Protein AF-A0A5E3XRI4-F1 (afdb_monomer_lite)

Structure (mmCIF, N/CA/C/O backbone):
data_AF-A0A5E3XRI4-F1
#
_entry.id   AF-A0A5E3XRI4-F1
#
loop_
_atom_site.group_PDB
_atom_site.id
_atom_site.type_symbol
_atom_site.label_atom_id
_atom_site.label_alt_id
_atom_site.label_comp_id
_atom_site.label_asym_id
_atom_site.label_entity_id
_atom_site.label_seq_id
_atom_site.pdbx_PDB_ins_code
_atom_site.Cartn_x
_atom_site.Cartn_y
_atom_site.Cartn_z
_atom_site.occupancy
_atom_site.B_iso_or_equiv
_atom_site.auth_seq_id
_atom_site.auth_comp_id
_atom_site.auth_asym_id
_atom_site.auth_atom_id
_atom_site.pdbx_PDB_model_num
ATOM 1 N N . MET A 1 1 ? 9.981 -10.928 11.600 1.00 49.53 1 MET A N 1
ATOM 2 C CA . MET A 1 1 ? 9.608 -9.617 12.165 1.00 49.53 1 MET A CA 1
ATOM 3 C C . MET A 1 1 ? 8.769 -9.902 13.384 1.00 49.53 1 MET A C 1
ATOM 5 O O . MET A 1 1 ? 7.717 -10.516 13.238 1.00 49.53 1 MET A O 1
ATOM 9 N N . ASP A 1 2 ? 9.253 -9.510 14.556 1.00 48.53 2 ASP A N 1
ATOM 10 C CA . ASP A 1 2 ? 8.580 -9.793 15.821 1.00 48.53 2 ASP A CA 1
ATOM 11 C C . ASP A 1 2 ? 7.589 -8.661 16.106 1.00 48.53 2 ASP A C 1
ATOM 13 O O . ASP A 1 2 ? 7.895 -7.664 16.761 1.00 48.53 2 ASP A O 1
ATOM 17 N N . TYR A 1 3 ? 6.398 -8.776 15.518 1.00 61.25 3 TYR A N 1
ATOM 18 C CA . TYR A 1 3 ? 5.258 -7.949 15.910 1.00 61.25 3 TYR A CA 1
ATOM 19 C C . TYR A 1 3 ? 4.893 -8.279 17.354 1.00 61.25 3 TYR A C 1
ATOM 21 O O . TYR A 1 3 ? 5.037 -9.431 17.765 1.00 61.25 3 TYR A O 1
ATOM 29 N N . VAL A 1 4 ? 4.400 -7.299 18.116 1.00 63.44 4 VAL A N 1
ATOM 30 C CA . VAL A 1 4 ? 3.926 -7.572 19.477 1.00 63.44 4 VAL A CA 1
ATOM 31 C C . VAL A 1 4 ? 2.769 -8.570 19.365 1.00 63.44 4 VAL A C 1
ATOM 33 O O . VAL A 1 4 ? 1.718 -8.249 18.814 1.00 63.44 4 VAL A O 1
ATOM 36 N N . GLN A 1 5 ? 2.995 -9.810 19.800 1.00 66.88 5 GLN A N 1
ATOM 37 C CA . GLN A 1 5 ? 1.963 -10.840 19.869 1.00 66.88 5 GLN A CA 1
ATOM 38 C C . GLN A 1 5 ? 1.289 -10.692 21.219 1.00 66.88 5 GLN A C 1
ATOM 40 O O . GLN A 1 5 ? 1.944 -10.841 22.246 1.00 66.88 5 GLN A O 1
ATOM 45 N N . TRP A 1 6 ? 0.012 -10.346 21.199 1.00 68.00 6 TRP A N 1
ATOM 46 C CA . TRP A 1 6 ? -0.771 -10.201 22.412 1.00 68.00 6 TRP A CA 1
ATOM 47 C C . TRP A 1 6 ? -1.521 -11.501 22.635 1.00 68.00 6 TRP A C 1
ATOM 49 O O . TRP A 1 6 ? -2.041 -12.113 21.695 1.00 68.00 6 TRP A O 1
ATOM 59 N N . SER A 1 7 ? -1.551 -11.932 23.882 1.00 74.12 7 SER A N 1
ATOM 60 C CA . SER A 1 7 ? -2.452 -12.976 24.328 1.00 74.12 7 SER A CA 1
ATOM 61 C C . SER A 1 7 ? -3.905 -12.507 24.235 1.00 74.12 7 SER A C 1
ATOM 63 O O . SER A 1 7 ? -4.219 -11.316 24.145 1.00 74.12 7 SER A O 1
ATOM 65 N N . TRP A 1 8 ? -4.811 -13.479 24.265 1.00 71.38 8 TRP A N 1
ATOM 66 C CA . TRP A 1 8 ? -6.246 -13.232 24.337 1.00 71.38 8 TRP A CA 1
ATOM 67 C C . TRP A 1 8 ? -6.624 -12.321 25.514 1.00 71.38 8 TRP A C 1
ATOM 69 O O . TRP A 1 8 ? -7.346 -11.342 25.328 1.00 71.38 8 TRP A O 1
ATOM 79 N N . ASP A 1 9 ? -6.081 -12.605 26.696 1.00 77.25 9 ASP A N 1
ATOM 80 C CA . ASP A 1 9 ? -6.408 -11.878 27.923 1.00 77.25 9 ASP A CA 1
ATOM 81 C C . ASP A 1 9 ? -5.920 -10.423 27.871 1.00 77.25 9 ASP A C 1
ATOM 83 O O . ASP A 1 9 ? -6.615 -9.518 28.330 1.00 77.25 9 ASP A O 1
ATOM 87 N N . GLU A 1 10 ? -4.764 -10.167 27.249 1.00 78.56 10 GLU A N 1
ATOM 88 C CA . GLU A 1 10 ? -4.255 -8.806 27.026 1.00 78.56 10 GLU A CA 1
ATOM 89 C C . GLU A 1 10 ? -5.158 -8.005 26.082 1.00 78.56 10 GLU A C 1
ATOM 91 O O . GLU A 1 10 ? -5.431 -6.831 26.334 1.00 78.56 10 GLU A O 1
ATOM 96 N N . HIS A 1 11 ? -5.658 -8.638 25.015 1.00 75.00 11 HIS A N 1
ATOM 97 C CA . HIS A 1 11 ? -6.603 -8.007 24.096 1.00 75.00 11 HIS A CA 1
ATOM 98 C C . HIS A 1 11 ? -7.935 -7.666 24.771 1.00 75.00 11 HIS A C 1
ATOM 100 O O . HIS A 1 11 ? -8.424 -6.550 24.597 1.00 75.00 11 HIS A O 1
ATOM 106 N N . LEU A 1 12 ? -8.505 -8.593 25.547 1.00 75.62 12 LEU A N 1
ATOM 107 C CA . LEU A 1 12 ? -9.755 -8.359 26.273 1.00 75.62 12 LEU A CA 1
ATOM 108 C C . LEU A 1 12 ? -9.612 -7.256 27.320 1.00 75.62 12 LEU A C 1
ATOM 110 O O . LEU A 1 12 ? -10.429 -6.337 27.356 1.00 75.62 12 LEU A O 1
ATOM 114 N N . LYS A 1 13 ? -8.559 -7.329 28.140 1.00 79.69 13 LYS A N 1
ATOM 115 C CA . LYS A 1 13 ? -8.312 -6.352 29.198 1.00 79.69 13 LYS A CA 1
ATOM 116 C C . LYS A 1 13 ? -8.198 -4.941 28.628 1.00 79.69 13 LYS A C 1
ATOM 118 O O . LYS A 1 13 ? -8.879 -4.037 29.104 1.00 79.69 13 LYS A O 1
ATOM 123 N N . LEU A 1 14 ? -7.392 -4.750 27.579 1.00 76.31 14 LEU A N 1
ATOM 124 C CA . LEU A 1 14 ? -7.235 -3.418 27.003 1.00 76.31 14 LEU A CA 1
ATOM 125 C C . LEU A 1 14 ? -8.515 -2.925 26.319 1.00 76.31 14 LEU A C 1
ATOM 127 O O . LEU A 1 14 ? -8.807 -1.731 26.364 1.00 76.31 14 LEU A O 1
ATOM 131 N N . ALA A 1 15 ? -9.302 -3.819 25.717 1.00 74.31 15 ALA A N 1
ATOM 132 C CA . ALA A 1 15 ? -10.582 -3.445 25.130 1.00 74.31 15 ALA A CA 1
ATOM 133 C C . ALA A 1 15 ? -11.573 -2.925 26.176 1.00 74.31 15 ALA A C 1
ATOM 135 O O . ALA A 1 15 ? -12.187 -1.879 25.966 1.00 74.31 15 ALA A O 1
ATOM 136 N N . GLN A 1 16 ? -11.654 -3.598 27.325 1.00 77.00 16 GLN A N 1
ATOM 137 C CA . GLN A 1 16 ? -12.469 -3.168 28.461 1.00 77.00 16 GLN A CA 1
ATOM 138 C C . GLN A 1 16 ? -11.988 -1.834 29.051 1.00 77.00 16 GLN A C 1
ATOM 140 O O . GLN A 1 16 ? -12.812 -0.988 29.393 1.00 77.00 16 GLN A O 1
ATOM 145 N N . GLU A 1 17 ? -10.671 -1.625 29.142 1.00 77.75 17 GLU A N 1
ATOM 146 C CA . GLU A 1 17 ? -10.078 -0.373 29.633 1.00 77.75 17 GLU A CA 1
ATOM 147 C C . GLU A 1 17 ? -10.288 0.801 28.661 1.00 77.75 17 GLU A C 1
ATOM 149 O O . GLU A 1 17 ? -10.529 1.926 29.096 1.00 77.75 17 GLU A O 1
ATOM 154 N N . THR A 1 18 ? -10.210 0.553 27.350 1.00 72.69 18 THR A N 1
ATOM 155 C CA . THR A 1 18 ? -10.267 1.603 26.315 1.00 72.69 18 THR A CA 1
ATOM 156 C C . THR A 1 18 ? -11.700 1.996 25.960 1.00 72.69 18 THR A C 1
ATOM 158 O O . THR A 1 18 ? -11.960 3.160 25.664 1.00 72.69 18 THR A O 1
ATOM 161 N N . PHE A 1 19 ? -12.636 1.045 25.999 1.00 70.00 19 PHE A N 1
ATOM 162 C CA . PHE A 1 19 ? -14.041 1.262 25.648 1.00 70.00 19 PHE A CA 1
ATOM 163 C C . PHE A 1 19 ? -14.968 0.822 26.794 1.00 70.00 19 PHE A C 1
ATOM 165 O O . PHE A 1 19 ? -15.756 -0.121 26.634 1.00 70.00 19 PHE A O 1
ATOM 172 N N . PRO A 1 20 ? -14.893 1.480 27.968 1.00 70.00 20 PRO A N 1
ATOM 173 C CA . PRO A 1 20 ? -15.707 1.109 29.118 1.00 70.00 20 PRO A CA 1
ATOM 174 C C . PRO A 1 20 ? -17.199 1.209 28.771 1.00 70.00 20 PRO A C 1
ATOM 176 O O . PRO A 1 20 ? -17.653 2.194 28.195 1.00 70.00 20 PRO A O 1
ATOM 179 N N . GLY A 1 21 ? -17.968 0.168 29.100 1.00 69.38 21 GLY A N 1
ATOM 180 C CA . GLY A 1 21 ? -19.408 0.097 28.812 1.00 69.38 21 GLY A CA 1
ATOM 181 C C . GLY A 1 21 ? -19.778 -0.391 27.405 1.00 69.38 21 GLY A C 1
ATOM 182 O O . GLY A 1 21 ? -20.942 -0.697 27.170 1.00 69.38 21 GLY A O 1
ATOM 183 N N . HIS A 1 22 ? -18.810 -0.542 26.496 1.00 70.25 22 HIS A N 1
ATOM 184 C CA . HIS A 1 22 ? -19.011 -1.168 25.180 1.00 70.25 22 HIS A CA 1
ATOM 185 C C . HIS A 1 22 ? -18.598 -2.647 25.149 1.00 70.25 22 HIS A C 1
ATOM 187 O O . HIS A 1 22 ? -18.558 -3.254 24.083 1.00 70.25 22 HIS A O 1
ATOM 193 N N . TRP A 1 23 ? -18.242 -3.222 26.296 1.00 70.81 23 TRP A N 1
ATOM 194 C CA . TRP A 1 23 ? -17.779 -4.601 26.434 1.00 70.81 23 TRP A CA 1
ATOM 195 C C . TRP A 1 23 ? -18.449 -5.264 27.640 1.00 70.81 23 TRP A C 1
ATOM 197 O O . TRP A 1 23 ? -18.694 -4.576 28.637 1.00 70.81 23 TRP A O 1
ATOM 207 N N . PRO A 1 24 ? -18.708 -6.586 27.600 1.00 69.81 24 PRO A N 1
ATOM 208 C CA . PRO A 1 24 ? -19.121 -7.333 28.783 1.00 69.81 24 PRO A CA 1
ATOM 209 C C . PRO A 1 24 ? -18.106 -7.151 29.922 1.00 69.81 24 PRO A C 1
ATOM 211 O O . PRO A 1 24 ? -16.897 -7.310 29.725 1.00 69.81 24 PRO A O 1
ATOM 214 N N . SER A 1 25 ? -18.598 -6.800 31.112 1.00 66.00 25 SER A N 1
ATOM 215 C CA . SER A 1 25 ? -17.788 -6.352 32.258 1.00 66.00 25 SER A CA 1
ATOM 216 C C . SER A 1 25 ? -16.849 -7.414 32.839 1.00 66.00 25 SER A C 1
ATOM 218 O O . SER A 1 25 ? -15.865 -7.074 33.484 1.00 66.00 25 SER A O 1
ATOM 220 N N . ASP A 1 26 ? -17.135 -8.692 32.612 1.00 66.56 26 ASP A N 1
ATOM 221 C CA . ASP A 1 26 ? -16.373 -9.854 33.084 1.00 66.56 26 ASP A CA 1
ATOM 222 C C . ASP A 1 26 ? -15.836 -10.720 31.928 1.00 66.56 26 ASP A C 1
ATOM 224 O O . ASP A 1 26 ? -15.254 -11.779 32.156 1.00 66.56 26 ASP A O 1
ATOM 228 N N . GLY A 1 27 ? -16.031 -10.283 30.677 1.00 61.03 27 GLY A N 1
ATOM 229 C CA . GLY A 1 27 ? -15.706 -11.066 29.482 1.00 61.03 27 GLY A CA 1
ATOM 230 C C . GLY A 1 27 ? -16.571 -12.321 29.298 1.00 61.03 27 GLY A C 1
ATOM 231 O O . GLY A 1 27 ? -16.333 -13.092 28.364 1.00 61.03 27 GLY A O 1
ATOM 232 N N . VAL A 1 28 ? -17.578 -12.546 30.152 1.00 65.00 28 VAL A N 1
ATOM 233 C CA . VAL A 1 28 ? -18.491 -13.685 30.038 1.00 65.00 28 VAL A CA 1
ATOM 234 C C . VAL A 1 28 ? -19.366 -13.487 28.802 1.00 65.00 28 VAL A C 1
ATOM 236 O O . VAL A 1 28 ? -19.982 -12.442 28.608 1.00 65.00 28 VAL A O 1
ATOM 239 N N . GLY A 1 29 ? -19.396 -14.501 27.934 1.00 71.06 29 GLY A N 1
ATOM 240 C CA . GLY A 1 29 ? -20.127 -14.455 26.663 1.00 71.06 29 GLY A CA 1
ATOM 241 C C . GLY A 1 29 ? -19.326 -13.915 25.472 1.00 71.06 29 GLY A C 1
ATOM 242 O O . GLY A 1 29 ? -19.859 -13.903 24.366 1.00 71.06 29 GLY A O 1
ATOM 243 N N . CYS A 1 30 ? -18.057 -13.527 25.657 1.00 80.38 30 CYS A N 1
ATOM 244 C CA . CYS A 1 30 ? -17.158 -13.216 24.545 1.00 80.38 30 CYS A CA 1
ATOM 245 C C . CYS A 1 30 ? -16.706 -14.498 23.831 1.00 80.38 30 CYS A C 1
ATOM 247 O O . CYS A 1 30 ? -16.086 -15.379 24.429 1.00 80.38 30 CYS A O 1
ATOM 249 N N . ILE A 1 31 ? -16.976 -14.574 22.532 1.00 82.31 31 ILE A N 1
ATOM 250 C CA . ILE A 1 31 ? -16.620 -15.687 21.656 1.00 82.31 31 ILE A CA 1
ATOM 251 C C . ILE A 1 31 ? -15.440 -15.251 20.775 1.00 82.31 31 ILE A C 1
ATOM 253 O O . ILE A 1 31 ? -15.591 -14.315 19.985 1.00 82.31 31 ILE A O 1
ATOM 257 N N . PRO A 1 32 ? -14.262 -15.893 20.888 1.00 81.88 32 PRO A N 1
ATOM 258 C CA . PRO A 1 32 ? -13.160 -15.674 19.957 1.00 81.88 32 PRO A CA 1
ATOM 259 C C . PRO A 1 32 ? -13.455 -16.370 18.622 1.00 81.88 32 PRO A C 1
ATOM 261 O O . PRO A 1 32 ? -13.523 -17.597 18.553 1.00 81.88 32 PRO A O 1
ATOM 264 N N . GLU A 1 33 ? -13.595 -15.588 17.555 1.00 84.81 33 GLU A N 1
ATOM 265 C CA . GLU A 1 33 ? -14.083 -16.076 16.258 1.00 84.81 33 GLU A CA 1
ATOM 266 C C . GLU A 1 33 ? -12.976 -16.683 15.373 1.00 84.81 33 GLU A C 1
ATOM 268 O O . GLU A 1 33 ? -13.249 -17.539 14.537 1.00 84.81 33 GLU A O 1
ATOM 273 N N . LEU A 1 34 ? -11.701 -16.310 15.562 1.00 80.81 34 LEU A N 1
ATOM 274 C CA . LEU A 1 34 ? -10.584 -16.830 14.743 1.00 80.81 34 LEU A CA 1
ATOM 275 C C . LEU A 1 34 ? -10.006 -18.175 15.236 1.00 80.81 34 LEU A C 1
ATOM 277 O O . LEU A 1 34 ? -8.955 -18.611 14.762 1.00 80.81 34 LEU A O 1
ATOM 281 N N . GLY A 1 35 ? -10.676 -18.847 16.179 1.00 68.19 35 GLY A N 1
ATOM 282 C CA . GLY A 1 35 ? -10.211 -20.103 16.779 1.00 68.19 35 GLY A CA 1
ATOM 283 C C . GLY A 1 35 ? -9.024 -19.936 17.745 1.00 68.19 35 GLY A C 1
ATOM 284 O O . GLY A 1 35 ? -8.418 -18.871 17.860 1.00 68.19 35 GLY A O 1
ATOM 285 N N . LYS A 1 36 ? -8.683 -21.004 18.485 1.00 61.78 36 LYS A N 1
ATOM 286 C CA . LYS A 1 36 ? -7.595 -20.992 19.493 1.00 61.78 36 LYS A CA 1
ATOM 287 C C . LYS A 1 36 ? -6.190 -20.985 18.883 1.00 61.78 36 LYS A C 1
ATOM 289 O O . LYS A 1 36 ? -5.254 -20.509 19.517 1.00 61.78 36 LYS A O 1
ATOM 294 N N . ASP A 1 37 ? -6.041 -21.530 17.681 1.00 55.56 37 ASP A N 1
ATOM 295 C CA . ASP A 1 37 ? -4.794 -21.552 16.906 1.00 55.56 37 ASP A CA 1
ATOM 296 C C . ASP A 1 37 ? -4.626 -20.310 16.015 1.00 55.56 37 ASP A C 1
ATOM 298 O O . ASP A 1 37 ? -3.577 -20.122 15.394 1.00 55.56 37 ASP A O 1
ATOM 302 N N . ALA A 1 38 ? -5.649 -19.450 15.981 1.00 53.78 38 ALA A N 1
ATOM 303 C CA . ALA A 1 38 ? -5.715 -18.248 15.171 1.00 53.78 38 ALA A CA 1
ATOM 304 C C . ALA A 1 38 ? -5.522 -18.497 13.658 1.00 53.78 38 ALA A C 1
ATOM 306 O O . ALA A 1 38 ? -5.059 -17.602 12.944 1.00 53.78 38 ALA A O 1
ATOM 307 N N . GLN A 1 39 ? -5.852 -19.709 13.184 1.00 55.28 39 GLN A N 1
ATOM 308 C CA . GLN A 1 39 ? -5.887 -20.068 11.759 1.00 55.28 39 GLN A CA 1
ATOM 309 C C . GLN A 1 39 ? -7.297 -19.992 11.154 1.00 55.28 39 GLN A C 1
ATOM 311 O O . GLN A 1 39 ? -7.445 -20.128 9.939 1.00 55.28 39 GLN A O 1
ATOM 316 N N . GLY A 1 40 ? -8.323 -19.769 11.980 1.00 60.47 40 GLY A N 1
ATOM 317 C CA . GLY A 1 40 ? -9.708 -19.679 11.535 1.00 60.47 40 GLY A CA 1
ATOM 318 C C . GLY A 1 40 ? -9.985 -18.448 10.669 1.00 60.47 40 GLY A C 1
ATOM 319 O O . GLY A 1 40 ? -9.339 -17.406 10.796 1.00 60.47 40 GLY A O 1
ATOM 320 N N . SER A 1 41 ? -10.976 -18.578 9.791 1.00 66.88 41 SER A N 1
ATOM 321 C CA . SER A 1 41 ? -11.612 -17.473 9.074 1.00 66.88 41 SER A CA 1
ATOM 322 C C . SER A 1 41 ? -12.973 -17.181 9.694 1.00 66.88 41 SER A C 1
ATOM 324 O O . SER A 1 41 ? -13.770 -18.100 9.882 1.00 66.88 41 SER A O 1
ATOM 326 N N . PHE A 1 42 ? -13.254 -15.913 9.977 1.00 73.69 42 PHE A N 1
ATOM 327 C CA . PHE A 1 42 ? -14.582 -15.459 10.369 1.00 73.69 42 PHE A CA 1
ATOM 328 C C . PHE A 1 42 ? -15.346 -15.009 9.124 1.00 73.69 42 PHE A C 1
ATOM 330 O O . PHE A 1 42 ? -14.924 -14.077 8.436 1.00 73.69 42 PHE A O 1
ATOM 337 N N . ASN A 1 43 ? -16.457 -15.681 8.831 1.00 65.06 43 ASN A N 1
ATOM 338 C CA . ASN A 1 43 ? -17.284 -15.352 7.681 1.00 65.06 43 ASN A CA 1
ATOM 339 C C . ASN A 1 43 ? -18.182 -14.152 8.017 1.00 65.06 43 ASN A C 1
ATOM 341 O O . ASN A 1 43 ? -19.145 -14.265 8.775 1.00 65.06 43 ASN A O 1
ATOM 345 N N . ALA A 1 44 ? -17.852 -12.993 7.451 1.00 60.59 44 ALA A N 1
ATOM 346 C CA . ALA A 1 44 ? -18.585 -11.755 7.683 1.00 60.59 44 ALA A CA 1
ATOM 347 C C . ALA A 1 44 ? -19.872 -11.626 6.831 1.00 60.59 44 ALA A C 1
ATOM 349 O O . ALA A 1 44 ? -20.643 -10.685 7.060 1.00 60.59 44 ALA A O 1
ATOM 350 N N . LEU A 1 45 ? -20.125 -12.560 5.891 1.00 50.09 45 LEU A N 1
ATOM 351 C CA . LEU A 1 45 ? -21.218 -12.504 4.903 1.00 50.09 45 LEU A CA 1
ATOM 352 C C . LEU A 1 45 ? -22.594 -12.369 5.543 1.00 50.09 45 LEU A C 1
ATOM 354 O O . LEU A 1 45 ? -23.425 -11.616 5.044 1.00 50.09 45 LEU A O 1
ATOM 358 N N . GLU A 1 46 ? -22.842 -13.092 6.634 1.00 52.75 46 GLU A N 1
ATOM 359 C CA . GLU A 1 46 ? -24.172 -13.132 7.249 1.00 52.75 46 GLU A CA 1
ATOM 360 C C . GLU A 1 46 ? -24.459 -11.931 8.157 1.00 52.75 46 GLU A C 1
ATOM 362 O O . GLU A 1 46 ? -25.625 -11.624 8.390 1.00 52.75 46 GLU A O 1
ATOM 367 N N . ARG A 1 47 ? -23.431 -11.245 8.679 1.00 55.72 47 ARG A N 1
ATOM 368 C CA . ARG A 1 47 ? -23.611 -10.284 9.785 1.00 55.72 47 ARG A CA 1
ATOM 369 C C . ARG A 1 47 ? -23.439 -8.819 9.399 1.00 55.72 47 ARG A C 1
ATOM 371 O O . ARG A 1 47 ? -24.156 -7.983 9.928 1.00 55.72 47 ARG A O 1
ATOM 378 N N . VAL A 1 48 ? -22.511 -8.495 8.496 1.00 55.56 48 VAL A N 1
ATOM 379 C CA . VAL A 1 48 ? -22.175 -7.092 8.158 1.00 55.56 48 VAL A CA 1
ATOM 380 C C . VAL A 1 48 ? -22.088 -6.816 6.660 1.00 55.56 48 VAL A C 1
ATOM 382 O O . VAL A 1 48 ? -21.690 -5.728 6.257 1.00 55.56 48 VAL A O 1
ATOM 385 N N . GLY A 1 49 ? -22.504 -7.758 5.805 1.00 56.44 49 GLY A N 1
ATOM 386 C CA . GLY A 1 49 ? -22.607 -7.523 4.355 1.00 56.44 49 GLY A CA 1
ATOM 387 C C . GLY A 1 49 ? -21.256 -7.382 3.644 1.00 56.44 49 GLY A C 1
ATOM 388 O O . GLY A 1 49 ? -21.198 -7.050 2.461 1.00 56.44 49 GLY A O 1
ATOM 389 N N . LEU A 1 50 ? -20.163 -7.664 4.354 1.00 62.53 50 LEU A N 1
ATOM 390 C CA . LEU A 1 50 ? -18.815 -7.723 3.815 1.00 62.53 50 LEU A CA 1
ATOM 391 C C . LEU A 1 50 ? -18.634 -9.072 3.114 1.00 62.53 50 LEU A C 1
ATOM 393 O O . LEU A 1 50 ? -18.628 -10.118 3.760 1.00 62.53 50 LEU A O 1
ATOM 397 N N . ASN A 1 51 ? -18.496 -9.045 1.783 1.00 67.62 51 ASN A N 1
ATOM 398 C CA . ASN A 1 51 ? -18.343 -10.245 0.952 1.00 67.62 51 ASN A CA 1
ATOM 399 C C . ASN A 1 51 ? -16.927 -10.847 1.005 1.00 67.62 51 ASN A C 1
ATOM 401 O O . ASN A 1 51 ? -16.336 -11.143 -0.031 1.00 67.62 51 ASN A O 1
ATOM 405 N N . SER A 1 52 ? -16.373 -10.967 2.215 1.00 69.44 52 SER A N 1
ATOM 406 C CA . SER A 1 52 ? -15.014 -11.443 2.464 1.00 69.44 52 SER A CA 1
ATOM 407 C C . SER A 1 52 ? -14.916 -12.147 3.815 1.00 69.44 52 SER A C 1
ATOM 409 O O . SER A 1 52 ? -15.471 -11.695 4.815 1.00 69.44 52 SER A O 1
ATOM 411 N N . ASP A 1 53 ? -14.143 -13.224 3.866 1.00 81.06 53 ASP A N 1
ATOM 412 C CA . ASP A 1 53 ? -13.703 -13.796 5.135 1.00 81.06 53 ASP A CA 1
ATOM 413 C C . ASP A 1 53 ? -12.675 -12.874 5.798 1.00 81.06 53 ASP A C 1
ATOM 415 O O . ASP A 1 53 ? -11.759 -12.399 5.126 1.00 81.06 53 ASP A O 1
ATOM 419 N N . ILE A 1 54 ? -12.789 -12.674 7.113 1.00 85.31 54 ILE A N 1
ATOM 420 C CA . ILE A 1 54 ? -11.777 -11.979 7.917 1.00 85.31 54 ILE A CA 1
ATOM 421 C C . ILE A 1 54 ? -10.866 -13.016 8.572 1.00 85.31 54 ILE A C 1
ATOM 423 O O . ILE A 1 54 ? -11.323 -13.930 9.262 1.00 85.31 54 ILE A O 1
ATOM 427 N N . LYS A 1 55 ? -9.560 -12.855 8.386 1.00 86.38 55 LYS A N 1
ATOM 428 C CA . LYS A 1 55 ? -8.507 -13.726 8.911 1.00 86.38 55 LYS A CA 1
ATOM 429 C C . LYS A 1 55 ? -7.520 -12.945 9.765 1.00 86.38 55 LYS A C 1
ATOM 431 O O . LYS A 1 55 ? -7.416 -11.716 9.723 1.00 86.38 55 LYS A O 1
ATOM 436 N N . LYS A 1 56 ? -6.726 -13.683 10.540 1.00 85.38 56 LYS A N 1
ATOM 437 C CA . LYS A 1 56 ? -5.598 -13.096 11.262 1.00 85.38 56 LYS A CA 1
ATOM 438 C C . LYS A 1 56 ? -4.609 -12.480 10.270 1.00 85.38 56 LYS A C 1
ATOM 440 O O . LYS A 1 56 ? -4.132 -13.141 9.354 1.00 85.38 56 LYS A O 1
ATOM 445 N N . ASN A 1 57 ? -4.219 -11.244 10.556 1.00 86.38 57 ASN A N 1
ATOM 446 C CA . ASN A 1 57 ? -3.380 -10.367 9.743 1.00 86.38 57 ASN A CA 1
ATOM 447 C C . ASN A 1 57 ? -4.018 -9.831 8.456 1.00 86.38 57 ASN A C 1
ATOM 449 O O . ASN A 1 57 ? -3.298 -9.230 7.657 1.00 86.38 57 ASN A O 1
ATOM 453 N N . ASP A 1 58 ? -5.332 -9.970 8.283 1.00 89.88 58 ASP A N 1
ATOM 454 C CA . ASP A 1 58 ? -6.032 -9.143 7.307 1.00 89.88 58 ASP A CA 1
ATOM 455 C C . ASP A 1 58 ? -5.975 -7.674 7.722 1.00 89.88 58 ASP A C 1
ATOM 457 O O . ASP A 1 58 ? -5.754 -7.336 8.892 1.00 89.88 58 ASP A O 1
ATOM 461 N N . VAL A 1 59 ? -6.163 -6.789 6.747 1.00 91.38 59 VAL A N 1
ATOM 462 C CA . VAL A 1 59 ? -6.189 -5.350 6.983 1.00 91.38 59 VAL A CA 1
ATOM 463 C C . VAL A 1 59 ? -7.595 -4.837 6.783 1.00 91.38 59 VAL A C 1
ATOM 465 O O . VAL A 1 59 ? -8.125 -4.878 5.678 1.00 91.38 59 VAL A O 1
ATOM 468 N N . LEU A 1 60 ? -8.192 -4.342 7.858 1.00 91.62 60 LEU A N 1
ATOM 469 C CA . LEU A 1 60 ? -9.510 -3.726 7.811 1.00 91.62 60 LEU A CA 1
ATOM 470 C C . LEU A 1 60 ? -9.353 -2.224 7.660 1.00 91.62 60 LEU A C 1
ATOM 472 O O . LEU A 1 60 ? -8.581 -1.602 8.390 1.00 91.62 60 LEU A O 1
ATOM 476 N N . LEU A 1 61 ? -10.107 -1.657 6.729 1.00 89.56 61 LEU A N 1
ATOM 477 C CA . LEU A 1 61 ? -10.313 -0.224 6.597 1.00 89.56 61 LEU A CA 1
ATOM 478 C C . LEU A 1 61 ? -11.619 0.117 7.296 1.00 89.56 61 LEU A C 1
ATOM 480 O O . LEU A 1 61 ? -12.620 -0.566 7.087 1.00 89.56 61 LEU A O 1
ATOM 484 N N . PHE A 1 62 ? -11.615 1.145 8.133 1.00 85.75 62 PHE A N 1
ATOM 485 C CA . PHE A 1 62 ? -12.768 1.482 8.958 1.00 85.75 62 PHE A CA 1
ATOM 486 C C . PHE A 1 62 ? -12.819 2.967 9.289 1.00 85.75 62 PHE A C 1
ATOM 488 O O . PHE A 1 62 ? -11.782 3.629 9.338 1.00 85.75 62 PHE A O 1
ATOM 495 N N . PHE A 1 63 ? -14.009 3.490 9.561 1.00 79.19 63 PHE A N 1
ATOM 496 C CA . PHE A 1 63 ? -14.141 4.845 10.086 1.00 79.19 63 PHE A CA 1
ATOM 497 C C . PHE A 1 63 ? -13.938 4.863 11.609 1.00 79.19 63 PHE A C 1
ATOM 499 O O . PHE A 1 63 ? -14.522 4.059 12.338 1.00 79.19 63 PHE A O 1
ATOM 506 N N . ASP A 1 64 ? -13.070 5.758 12.088 1.00 71.75 64 ASP A N 1
ATOM 507 C CA . ASP A 1 64 ? -12.860 5.967 13.527 1.00 71.75 64 ASP A CA 1
ATOM 508 C C . ASP A 1 64 ? -14.014 6.818 14.079 1.00 71.75 64 ASP A C 1
ATOM 510 O O . ASP A 1 64 ? -14.451 7.770 13.431 1.00 71.75 64 ASP A O 1
ATOM 514 N N . ILE A 1 65 ? -14.534 6.459 15.252 1.00 56.94 65 ILE A N 1
ATOM 515 C CA . ILE A 1 65 ? -15.765 7.054 15.794 1.00 56.94 65 ILE A CA 1
ATOM 516 C C . ILE A 1 65 ? -15.533 8.508 16.229 1.00 56.94 65 ILE A C 1
ATOM 518 O O . ILE A 1 65 ? -16.470 9.302 16.196 1.00 56.94 65 ILE A O 1
ATOM 522 N N . ASP A 1 66 ? -14.306 8.882 16.608 1.00 49.94 66 ASP A N 1
ATOM 523 C CA . ASP A 1 66 ? -14.050 10.222 17.139 1.00 49.94 66 ASP A CA 1
ATOM 524 C C . ASP A 1 66 ? -12.556 10.584 17.143 1.00 49.94 66 ASP A C 1
ATOM 526 O O . ASP A 1 66 ? -11.922 10.708 18.191 1.00 49.94 66 ASP A O 1
ATOM 530 N N . SER A 1 67 ? -11.929 10.729 15.969 1.00 51.75 67 SER A N 1
ATOM 531 C CA . SER A 1 67 ? -10.524 11.163 15.964 1.00 51.75 67 SER A CA 1
ATOM 532 C C . SER A 1 67 ? -10.367 12.658 16.274 1.00 51.75 67 SER A C 1
ATOM 534 O O . SER A 1 67 ? -9.277 13.078 16.656 1.00 51.75 67 SER A O 1
ATOM 536 N N . GLY A 1 68 ? -11.424 13.471 16.114 1.00 49.75 68 GLY A N 1
ATOM 537 C CA . GLY A 1 68 ? -11.345 14.937 16.209 1.00 49.75 68 GLY A CA 1
ATOM 538 C C . GLY A 1 68 ? -10.348 15.561 15.220 1.00 49.75 68 GLY A C 1
ATOM 539 O O . GLY A 1 68 ? -10.022 16.743 15.322 1.00 49.75 68 GLY A O 1
ATOM 540 N N . GLU A 1 69 ? -9.828 14.765 14.282 1.00 57.75 69 GLU A N 1
ATOM 541 C CA . GLU A 1 69 ? -8.777 15.170 13.364 1.00 57.75 69 GLU A CA 1
ATOM 542 C C . GLU A 1 69 ? -9.378 15.925 12.177 1.00 57.75 69 GLU A C 1
ATOM 544 O O . GLU A 1 69 ? -10.449 15.560 11.683 1.00 57.75 69 GLU A O 1
ATOM 549 N N . PRO A 1 70 ? -8.690 16.957 11.665 1.00 57.06 70 PRO A N 1
ATOM 550 C CA . PRO A 1 70 ? -9.148 17.660 10.482 1.00 57.06 70 PRO A CA 1
ATOM 551 C C . PRO A 1 70 ? -9.238 16.704 9.276 1.00 57.06 70 PRO A C 1
ATOM 553 O O . PRO A 1 70 ? -8.401 15.798 9.130 1.00 57.06 70 PRO A O 1
ATOM 556 N N . PRO A 1 71 ? -10.226 16.910 8.384 1.00 60.81 71 PRO A N 1
ATOM 557 C CA . PRO A 1 71 ? -10.372 16.099 7.185 1.00 60.81 71 PRO A CA 1
ATOM 558 C C . PRO A 1 71 ? -9.118 16.213 6.313 1.00 60.81 71 PRO A C 1
ATOM 560 O O . PRO A 1 71 ? -8.486 17.270 6.226 1.00 60.81 71 PRO A O 1
ATOM 563 N N . MET A 1 72 ? -8.747 15.115 5.649 1.00 63.56 72 MET A N 1
ATOM 564 C CA . MET A 1 72 ? -7.639 15.146 4.694 1.00 63.56 72 MET A CA 1
ATOM 565 C C . MET A 1 72 ? -7.956 16.105 3.535 1.00 63.56 72 MET A C 1
ATOM 567 O O . MET A 1 72 ? -9.104 16.158 3.088 1.00 63.56 72 MET A O 1
ATOM 571 N N . PRO A 1 73 ? -6.959 16.824 2.985 1.00 63.03 73 PRO A N 1
ATOM 572 C CA . PRO A 1 73 ? -7.145 17.572 1.747 1.00 63.03 73 PRO A CA 1
ATOM 573 C C . PRO A 1 73 ? -7.709 16.663 0.647 1.00 63.03 73 PRO A C 1
ATOM 575 O O . PRO A 1 73 ? -7.227 15.547 0.470 1.00 63.03 73 PRO A O 1
ATOM 578 N N . GLY A 1 74 ? -8.690 17.134 -0.131 1.00 59.84 74 GLY A N 1
ATOM 579 C CA . GLY A 1 74 ? -9.430 16.287 -1.084 1.00 59.84 74 GLY A CA 1
ATOM 580 C C . GLY A 1 74 ? -8.563 15.533 -2.106 1.00 59.84 74 GLY A C 1
ATOM 581 O O . GLY A 1 74 ? -8.884 14.412 -2.478 1.00 59.84 74 GLY A O 1
ATOM 582 N N . HIS A 1 75 ? -7.411 16.086 -2.503 1.00 61.34 75 HIS A N 1
ATOM 583 C CA . HIS A 1 75 ? -6.463 15.422 -3.412 1.00 61.34 75 HIS A CA 1
ATOM 584 C C . HIS A 1 75 ? -5.679 14.262 -2.761 1.00 61.34 75 HIS A C 1
ATOM 586 O O . HIS A 1 75 ? -5.082 13.448 -3.467 1.00 61.34 75 HIS A O 1
ATOM 592 N N . GLN A 1 76 ? -5.686 14.174 -1.429 1.00 64.38 76 GLN A N 1
ATOM 593 C CA . GLN A 1 76 ? -5.079 13.108 -0.622 1.00 64.38 76 GLN A CA 1
ATOM 594 C C . GLN A 1 76 ? -6.131 12.192 0.013 1.00 64.38 76 GLN A C 1
ATOM 596 O O . GLN A 1 76 ? -5.767 11.187 0.622 1.00 64.38 76 GLN A O 1
ATOM 601 N N . ALA A 1 77 ? -7.418 12.524 -0.132 1.00 67.88 77 ALA A N 1
ATOM 602 C CA . ALA A 1 77 ? -8.505 11.716 0.386 1.00 67.88 77 ALA A CA 1
ATOM 603 C C . ALA A 1 77 ? -8.450 10.309 -0.223 1.00 67.88 77 ALA A C 1
ATOM 605 O O . ALA A 1 77 ? -8.371 10.135 -1.441 1.00 67.88 77 ALA A O 1
ATOM 606 N N . LEU A 1 78 ? -8.471 9.304 0.651 1.00 73.31 78 LEU A N 1
ATOM 607 C CA . LEU A 1 78 ? -8.541 7.897 0.264 1.00 73.31 78 LEU A CA 1
ATOM 608 C C . LEU A 1 78 ? -9.991 7.441 0.057 1.00 73.31 78 LEU A C 1
ATOM 610 O O . LEU A 1 78 ? -10.211 6.364 -0.480 1.00 73.31 78 LEU A O 1
ATOM 614 N N . PHE A 1 79 ? -10.969 8.253 0.464 1.00 74.94 79 PHE A N 1
ATOM 615 C CA . PHE A 1 79 ? -12.388 7.910 0.464 1.00 74.94 79 PHE A CA 1
ATOM 616 C C . PHE A 1 79 ? -13.244 9.135 0.164 1.00 74.94 79 PHE A C 1
ATOM 618 O O . PHE A 1 79 ? -12.829 10.271 0.412 1.00 74.94 79 PHE A O 1
ATOM 625 N N . ARG A 1 80 ? -14.449 8.886 -0.339 1.00 75.75 80 ARG A N 1
ATOM 626 C CA . ARG A 1 80 ? -15.527 9.864 -0.504 1.00 75.75 80 ARG A CA 1
ATOM 627 C C . ARG A 1 80 ? -16.871 9.156 -0.351 1.00 75.75 80 ARG A C 1
ATOM 629 O O . ARG A 1 80 ? -16.935 7.938 -0.481 1.00 75.75 80 ARG A O 1
ATOM 636 N N . TYR A 1 81 ? -17.946 9.902 -0.131 1.00 71.81 81 TYR A N 1
ATOM 637 C CA . TYR A 1 81 ? -19.287 9.334 -0.264 1.00 71.81 81 TYR A CA 1
ATOM 638 C C . TYR A 1 81 ? -19.575 9.011 -1.727 1.00 71.81 81 TYR A C 1
ATOM 640 O O . TYR A 1 81 ? -19.225 9.790 -2.619 1.00 71.81 81 TYR A O 1
ATOM 648 N N . SER A 1 82 ? -20.208 7.864 -1.970 1.00 70.56 82 SER A N 1
ATOM 649 C CA . SER A 1 82 ? -20.738 7.564 -3.296 1.00 70.56 82 SER A CA 1
ATOM 650 C C . SER A 1 82 ? -21.822 8.588 -3.647 1.00 70.56 82 SER A C 1
ATOM 652 O O . SER A 1 82 ? -22.595 9.016 -2.788 1.00 70.56 82 SER A O 1
ATOM 654 N N . GLU A 1 83 ? -21.924 8.970 -4.924 1.00 64.50 83 GLU A N 1
ATOM 655 C CA . GLU A 1 83 ? -22.889 9.983 -5.402 1.00 64.50 83 GLU A CA 1
ATOM 656 C C . GLU A 1 83 ? -24.359 9.641 -5.077 1.00 64.50 83 GLU A C 1
ATOM 658 O O . GLU A 1 83 ? -25.245 10.489 -5.177 1.00 64.50 83 GLU A O 1
ATOM 663 N N . LYS A 1 84 ? -24.623 8.389 -4.685 1.00 55.03 84 LYS A N 1
ATOM 664 C CA . LYS A 1 84 ? -25.945 7.851 -4.361 1.00 55.03 84 LYS A CA 1
ATOM 665 C C . LYS A 1 84 ? -26.377 8.080 -2.910 1.00 55.03 84 LYS A C 1
ATOM 667 O O . LYS A 1 84 ? -27.526 7.780 -2.599 1.00 55.03 84 LYS A O 1
ATOM 672 N N . ILE A 1 85 ? -25.515 8.610 -2.040 1.00 53.50 85 ILE A N 1
ATOM 673 C CA . ILE A 1 85 ? -25.852 8.846 -0.632 1.00 53.50 85 ILE A CA 1
ATOM 674 C C . ILE A 1 85 ? -26.008 10.338 -0.364 1.00 53.50 85 ILE A C 1
ATOM 676 O O . ILE A 1 85 ? -25.045 11.097 -0.319 1.00 53.50 85 ILE A O 1
ATOM 680 N N . ARG A 1 86 ? -27.264 10.747 -0.169 1.00 48.06 86 ARG A N 1
ATOM 681 C CA . ARG A 1 86 ? -27.632 11.996 0.500 1.00 48.06 86 ARG A CA 1
ATOM 682 C C . ARG A 1 86 ? -28.086 11.648 1.913 1.00 48.06 86 ARG A C 1
ATOM 684 O O . ARG A 1 86 ? -28.944 10.786 2.051 1.00 48.06 86 ARG A O 1
ATOM 691 N N . GLU A 1 87 ? -27.483 12.320 2.892 1.00 46.41 87 GLU A N 1
ATOM 692 C CA . GLU A 1 87 ? -27.889 12.463 4.302 1.00 46.41 87 GLU A CA 1
ATOM 693 C C . GLU A 1 87 ? -28.617 11.258 4.929 1.00 46.41 87 GLU A C 1
ATOM 695 O O . GLU A 1 87 ? -29.828 11.089 4.798 1.00 46.41 87 GLU A O 1
ATOM 700 N N . GLY A 1 88 ? -27.862 10.449 5.675 1.00 49.88 88 GLY A N 1
ATOM 701 C CA . GLY A 1 88 ? -28.379 9.375 6.519 1.00 49.88 88 GLY A CA 1
ATOM 702 C C . GLY A 1 88 ? -28.208 9.662 8.010 1.00 49.88 88 GLY A C 1
ATOM 703 O O . GLY A 1 88 ? -27.337 10.429 8.416 1.00 49.88 88 GLY A O 1
ATOM 704 N N . THR A 1 89 ? -29.045 9.032 8.832 1.00 50.91 89 THR A N 1
ATOM 705 C CA . THR A 1 89 ? -28.939 9.021 10.298 1.00 50.91 89 THR A CA 1
ATOM 706 C C . THR A 1 89 ? -27.607 8.435 10.765 1.00 50.91 89 THR A C 1
ATOM 708 O O . THR A 1 89 ? -27.132 7.448 10.209 1.00 50.91 89 THR A O 1
ATOM 711 N N . VAL A 1 90 ? -27.034 9.021 11.822 1.00 53.56 90 VAL A N 1
ATOM 712 C CA . VAL A 1 90 ? -25.838 8.498 12.500 1.00 53.56 90 VAL A CA 1
ATOM 713 C C . VAL A 1 90 ? -26.145 7.080 13.011 1.00 53.56 90 VAL A C 1
ATOM 715 O O . VAL A 1 90 ? -27.152 6.926 13.708 1.00 53.56 90 VAL A O 1
ATOM 718 N N . PRO A 1 91 ? -25.333 6.057 12.686 1.00 56.94 91 PRO A N 1
ATOM 719 C CA . PRO A 1 91 ? -25.555 4.702 13.177 1.00 56.94 91 PRO A CA 1
ATOM 720 C C . PRO A 1 91 ? -25.484 4.646 14.707 1.00 56.94 91 PRO A C 1
ATOM 722 O O . PRO A 1 91 ? -24.659 5.320 15.331 1.00 56.94 91 PRO A O 1
ATOM 725 N N . ASP A 1 92 ? -26.353 3.832 15.312 1.00 56.50 92 ASP A N 1
ATOM 726 C CA . ASP A 1 92 ? -26.294 3.547 16.744 1.00 56.50 92 ASP A CA 1
ATOM 727 C C . ASP A 1 92 ? -25.078 2.658 17.037 1.00 56.50 92 ASP A C 1
ATOM 729 O O . ASP A 1 92 ? -25.063 1.462 16.744 1.00 56.50 92 ASP A O 1
ATOM 733 N N . LEU A 1 93 ? -24.053 3.251 17.647 1.00 56.47 93 LEU A N 1
ATOM 734 C CA . LEU A 1 93 ? -22.803 2.583 18.025 1.00 56.47 93 LEU A CA 1
ATOM 735 C C . LEU A 1 93 ? -23.002 1.458 19.057 1.00 56.47 93 LEU A C 1
ATOM 737 O O . LEU A 1 93 ? -22.091 0.653 19.285 1.00 56.47 93 LEU A O 1
ATOM 741 N N . HIS A 1 94 ? -24.177 1.396 19.684 1.00 57.97 94 HIS A N 1
ATOM 742 C CA . HIS A 1 94 ? -24.564 0.380 20.658 1.00 57.97 94 HIS A CA 1
ATOM 743 C C . HIS A 1 94 ? -25.477 -0.702 20.064 1.00 57.97 94 HIS A C 1
ATOM 745 O O . HIS A 1 94 ? -25.724 -1.713 20.723 1.00 57.97 94 HIS A O 1
ATOM 751 N N . GLY A 1 95 ? -25.935 -0.523 18.822 1.00 63.38 95 GLY A N 1
ATOM 752 C CA . GLY A 1 95 ? -26.788 -1.473 18.121 1.00 63.38 95 GLY A CA 1
ATOM 753 C C . GLY A 1 95 ? -26.067 -2.766 17.710 1.00 63.38 95 GLY A C 1
ATOM 754 O O . GLY A 1 95 ? -24.834 -2.873 17.820 1.00 63.38 95 GLY A O 1
ATOM 755 N N . PRO A 1 96 ? -26.825 -3.775 17.238 1.00 71.88 96 PRO A N 1
ATOM 756 C CA . PRO A 1 96 ? -26.252 -4.960 16.610 1.00 71.88 96 PRO A CA 1
ATOM 757 C C . PRO A 1 96 ? -25.423 -4.592 15.381 1.00 71.88 96 PRO A C 1
ATOM 759 O O . PRO A 1 96 ? -25.455 -3.470 14.876 1.00 71.88 96 PRO A O 1
ATOM 762 N N . ASP A 1 97 ? -24.656 -5.558 14.902 1.00 73.56 97 ASP A N 1
ATOM 763 C CA . ASP A 1 97 ? -23.971 -5.426 13.627 1.00 73.56 97 ASP A CA 1
ATOM 764 C C . ASP A 1 97 ? -24.995 -5.234 12.492 1.00 73.56 97 ASP A C 1
ATOM 766 O O . ASP A 1 97 ? -25.855 -6.086 12.274 1.00 73.56 97 ASP A O 1
ATOM 770 N N . ASP A 1 98 ? -24.926 -4.083 11.811 1.00 70.31 98 ASP A N 1
ATOM 771 C CA . ASP A 1 98 ? -25.848 -3.700 10.739 1.00 70.31 98 ASP A CA 1
ATOM 772 C C . ASP A 1 98 ? -25.063 -3.376 9.451 1.00 70.31 98 ASP A C 1
ATOM 774 O O . ASP A 1 98 ? -24.342 -2.374 9.415 1.00 70.31 98 ASP A O 1
ATOM 778 N N . PRO A 1 99 ? -25.195 -4.185 8.381 1.00 58.69 99 PRO A N 1
ATOM 779 C CA . PRO A 1 99 ? -24.558 -3.934 7.083 1.00 58.69 99 PRO A CA 1
ATOM 780 C C . PRO A 1 99 ? -25.024 -2.649 6.392 1.00 58.69 99 PRO A C 1
ATOM 782 O O . PRO A 1 99 ? -24.351 -2.144 5.494 1.00 58.69 99 PRO A O 1
ATOM 785 N N . SER A 1 100 ? -26.216 -2.166 6.742 1.00 63.28 100 SER A N 1
ATOM 786 C CA . SER A 1 100 ? -26.844 -0.996 6.134 1.00 63.28 100 SER A CA 1
ATOM 787 C C . SER A 1 100 ? -26.492 0.310 6.847 1.00 63.28 100 SER A C 1
ATOM 789 O O . SER A 1 100 ? -26.861 1.385 6.365 1.00 63.28 100 SER A O 1
ATOM 791 N N . ALA A 1 101 ? -25.736 0.230 7.948 1.00 66.81 101 ALA A N 1
ATOM 792 C CA . ALA A 1 101 ? -25.221 1.387 8.657 1.00 66.81 101 ALA A CA 1
ATOM 793 C C . ALA A 1 101 ? -24.399 2.272 7.708 1.00 66.81 101 ALA A C 1
ATOM 795 O O . ALA A 1 101 ? -23.405 1.850 7.108 1.00 66.81 101 ALA A O 1
ATOM 796 N N . LEU A 1 102 ? -24.836 3.520 7.559 1.00 65.94 102 LEU A N 1
ATOM 797 C CA . LEU A 1 102 ? -24.117 4.521 6.783 1.00 65.94 102 LEU A CA 1
ATOM 798 C C . LEU A 1 102 ? -22.966 5.093 7.603 1.00 65.94 102 LEU A C 1
ATOM 800 O O . LEU A 1 102 ? -23.030 5.149 8.831 1.00 65.94 102 LEU A O 1
ATOM 804 N N . ALA A 1 103 ? -21.916 5.547 6.919 1.00 65.44 103 ALA A N 1
ATOM 805 C CA . ALA A 1 103 ? -20.831 6.241 7.593 1.00 65.44 103 ALA A CA 1
ATOM 806 C C . ALA A 1 103 ? -21.378 7.483 8.341 1.00 65.44 103 ALA A C 1
ATOM 808 O O . ALA A 1 103 ? -22.250 8.185 7.825 1.00 65.44 103 ALA A O 1
ATOM 809 N N . PRO A 1 104 ? -20.907 7.749 9.573 1.00 56.19 104 PRO A N 1
ATOM 810 C CA . PRO A 1 104 ? -21.617 8.606 10.514 1.00 56.19 104 PRO A CA 1
ATOM 811 C C . PRO A 1 104 ? -21.699 10.081 10.107 1.00 56.19 104 PRO A C 1
ATOM 813 O O . PRO A 1 104 ? -22.661 10.723 10.525 1.00 56.19 104 PRO A O 1
ATOM 816 N N . ARG A 1 105 ? -20.735 10.636 9.342 1.00 58.62 105 ARG A N 1
ATOM 817 C CA . ARG A 1 105 ? -20.695 12.048 8.874 1.00 58.62 105 ARG A CA 1
ATOM 818 C C . ARG A 1 105 ? -19.759 12.264 7.675 1.00 58.62 105 ARG A C 1
ATOM 820 O O . ARG A 1 105 ? -18.846 11.471 7.437 1.00 58.62 105 ARG A O 1
ATOM 827 N N . ASP A 1 106 ? -19.925 13.379 6.965 1.00 53.06 106 ASP A N 1
ATOM 828 C CA . ASP A 1 106 ? -18.923 13.890 6.019 1.00 53.06 106 ASP A CA 1
ATOM 829 C C . ASP A 1 106 ? -17.584 14.191 6.714 1.00 53.06 106 ASP A C 1
ATOM 831 O O . ASP A 1 106 ? -17.547 14.707 7.830 1.00 53.06 106 ASP A O 1
ATOM 835 N N . GLY A 1 107 ? -16.470 13.882 6.040 1.00 53.16 107 GLY A N 1
ATOM 836 C CA . GLY A 1 107 ? -15.119 14.231 6.501 1.00 53.16 107 GLY A CA 1
ATOM 837 C C . GLY A 1 107 ? -14.483 13.288 7.530 1.00 53.16 107 GLY A C 1
ATOM 838 O O . GLY A 1 107 ? -13.428 13.626 8.065 1.00 53.16 107 GLY A O 1
ATOM 839 N N . VAL A 1 108 ? -15.074 12.118 7.794 1.00 63.12 108 VAL A N 1
ATOM 840 C CA . VAL A 1 108 ? -14.513 11.130 8.729 1.00 63.12 108 VAL A CA 1
ATOM 841 C C . VAL A 1 108 ? -13.236 10.503 8.160 1.00 63.12 108 VAL A C 1
ATO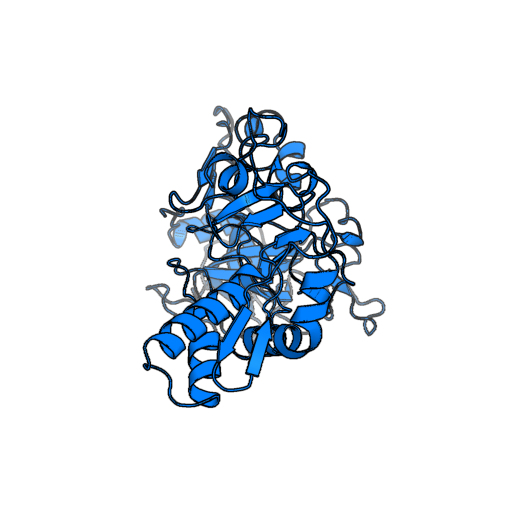M 843 O O . VAL A 1 108 ? -13.176 10.089 7.001 1.00 63.12 108 VAL A O 1
ATOM 846 N N . GLU A 1 109 ? -12.189 10.444 8.983 1.00 69.31 109 GLU A N 1
ATOM 847 C CA . GLU A 1 109 ? -10.955 9.746 8.641 1.00 69.31 109 GLU A CA 1
ATOM 848 C C . GLU A 1 109 ? -11.197 8.239 8.611 1.00 69.31 109 GLU A C 1
ATOM 850 O O . GLU A 1 109 ? -11.698 7.653 9.573 1.00 69.31 109 GLU A O 1
ATOM 855 N N . ILE A 1 110 ? -10.741 7.601 7.536 1.00 78.12 110 ILE A N 1
ATOM 856 C CA . ILE A 1 110 ? -10.646 6.151 7.510 1.00 78.12 110 ILE A CA 1
ATOM 857 C C . ILE A 1 110 ? -9.269 5.720 7.973 1.00 78.12 110 ILE A C 1
ATOM 859 O O . ILE A 1 110 ? -8.234 6.110 7.430 1.00 78.12 110 ILE A O 1
ATOM 863 N N . CYS A 1 111 ? -9.305 4.908 9.015 1.00 85.50 111 CYS A N 1
ATOM 864 C CA . CYS A 1 111 ? -8.169 4.273 9.633 1.00 85.50 111 CYS A CA 1
ATOM 865 C C . CYS A 1 111 ? -8.000 2.860 9.080 1.00 85.50 111 CYS A C 1
ATOM 867 O O . CYS A 1 111 ? -8.885 2.302 8.429 1.00 85.50 111 CYS A O 1
ATOM 869 N N . ALA A 1 112 ? -6.846 2.266 9.372 1.00 91.25 112 ALA A N 1
ATOM 870 C CA . ALA A 1 112 ? -6.583 0.882 9.030 1.00 91.25 112 ALA A CA 1
ATOM 871 C C . ALA A 1 112 ? -6.074 0.089 10.238 1.00 91.25 112 ALA A C 1
ATOM 873 O O . ALA A 1 112 ? -5.325 0.605 11.073 1.00 91.25 112 ALA A O 1
ATOM 874 N N . LEU A 1 113 ? -6.499 -1.171 10.324 1.00 92.00 113 LEU A N 1
ATOM 875 C CA . LEU A 1 113 ? -6.209 -2.101 11.412 1.00 92.00 113 LEU A CA 1
ATOM 876 C C . LEU A 1 113 ? -5.622 -3.391 10.845 1.00 92.00 113 LEU A C 1
ATOM 878 O O . LEU A 1 113 ? -6.248 -4.023 10.002 1.00 92.00 113 LEU A O 1
ATOM 882 N N . LEU A 1 114 ? -4.469 -3.821 11.351 1.00 92.00 114 LEU A N 1
ATOM 883 C CA . LEU A 1 114 ? -3.972 -5.180 11.148 1.00 92.00 114 LEU A CA 1
ATOM 884 C C . LEU A 1 114 ? -4.642 -6.115 12.157 1.00 92.00 114 LEU A C 1
ATOM 886 O O . LEU A 1 114 ? -4.317 -6.060 13.347 1.00 92.00 114 LEU A O 1
ATOM 890 N N . VAL A 1 115 ? -5.536 -6.983 11.689 1.00 90.44 115 VAL A N 1
ATOM 891 C CA . VAL A 1 115 ? -6.325 -7.889 12.532 1.00 90.44 115 VAL A CA 1
ATOM 892 C C . VAL A 1 115 ? -5.417 -8.861 13.271 1.00 90.44 115 VAL A C 1
ATOM 894 O O . VAL A 1 115 ? -4.566 -9.530 12.684 1.00 90.44 115 VAL A O 1
ATOM 897 N N . LYS A 1 116 ? -5.617 -8.977 14.579 1.00 87.38 116 LYS A N 1
ATOM 898 C CA . LYS A 1 116 ? -4.990 -10.003 15.420 1.00 87.38 116 LYS A CA 1
ATOM 899 C C . LYS A 1 116 ? -6.019 -10.950 16.008 1.00 87.38 116 LYS A C 1
ATOM 901 O O . LYS A 1 116 ? -5.709 -12.132 16.147 1.00 87.38 116 LYS A O 1
ATOM 906 N N . GLN A 1 117 ? -7.216 -10.442 16.292 1.00 86.75 117 GLN A N 1
ATOM 907 C CA . GLN A 1 117 ? -8.323 -11.224 16.811 1.00 86.75 117 GLN A CA 1
ATOM 908 C C . GLN A 1 117 ? -9.672 -10.642 16.378 1.00 86.75 117 GLN A C 1
ATOM 910 O O . GLN A 1 117 ? -9.783 -9.437 16.157 1.00 86.75 117 GLN A O 1
ATOM 915 N N . VAL A 1 118 ? -10.691 -11.494 16.291 1.00 87.56 118 VAL A N 1
ATOM 916 C CA . VAL A 1 118 ? -12.097 -11.095 16.141 1.00 87.56 118 VAL A CA 1
ATOM 917 C C . VAL A 1 118 ? -12.889 -11.666 17.312 1.00 87.56 118 VAL A C 1
ATOM 919 O O . VAL A 1 118 ? -12.679 -12.816 17.707 1.00 87.56 118 VAL A O 1
ATOM 922 N N . VAL A 1 119 ? -13.756 -10.844 17.897 1.00 85.88 119 VAL A N 1
ATOM 923 C CA . VAL A 1 119 ? -14.548 -11.178 19.083 1.00 85.88 119 VAL A CA 1
ATOM 924 C C . VAL A 1 119 ? -15.995 -10.827 18.850 1.00 85.88 119 VAL A C 1
ATOM 926 O O . VAL A 1 119 ? -16.287 -9.697 18.476 1.00 85.88 119 VAL A O 1
ATOM 929 N N . SER A 1 120 ? -16.887 -11.757 19.154 1.00 86.00 120 SER A N 1
ATOM 930 C CA . SER A 1 120 ? -18.327 -11.518 19.140 1.00 86.00 120 SER A CA 1
ATOM 931 C C . SER A 1 120 ? -18.932 -11.759 20.509 1.00 86.00 120 SER A C 1
ATOM 933 O O . SER A 1 120 ? -18.447 -12.596 21.267 1.00 86.00 120 SER A O 1
ATOM 935 N N . TYR A 1 121 ? -20.025 -11.074 20.818 1.00 84.25 121 TYR A N 1
ATOM 936 C CA . TYR A 1 121 ? -20.866 -11.394 21.968 1.00 84.25 121 TYR A CA 1
ATOM 937 C C . TYR A 1 121 ? -22.323 -11.012 21.688 1.00 84.25 121 TYR A C 1
ATOM 939 O O . TYR A 1 121 ? -22.604 -10.123 20.881 1.00 84.25 121 TYR A O 1
ATOM 947 N N . CYS A 1 122 ? -23.259 -11.689 22.351 1.00 80.75 122 CYS A N 1
ATOM 948 C CA . CYS A 1 122 ? -24.683 -11.374 22.242 1.00 80.75 122 CYS A CA 1
ATOM 949 C C . CYS A 1 122 ? -25.023 -10.122 23.059 1.00 80.75 122 CYS A C 1
ATOM 951 O O . CYS A 1 122 ? -24.563 -9.977 24.195 1.00 80.75 122 CYS A O 1
ATOM 953 N N . LEU A 1 123 ? -25.855 -9.237 22.509 1.00 73.50 123 LEU A N 1
ATOM 954 C CA . LEU A 1 123 ? -26.310 -8.045 23.217 1.00 73.50 123 LEU A CA 1
ATOM 955 C C . LEU A 1 123 ? -27.320 -8.422 24.317 1.00 73.50 123 LEU A C 1
ATOM 957 O O . LEU A 1 123 ? -28.309 -9.108 24.035 1.00 73.50 123 LEU A O 1
ATOM 961 N N . PRO A 1 124 ? -27.118 -7.970 25.570 1.00 70.31 124 PRO A N 1
ATOM 962 C CA . PRO A 1 124 ? -28.072 -8.219 26.644 1.00 70.31 124 PRO A CA 1
ATOM 963 C C . PRO A 1 124 ? -29.470 -7.704 26.281 1.00 70.31 124 PRO A C 1
ATOM 965 O O . PRO A 1 124 ? -29.634 -6.558 25.868 1.00 70.31 124 PRO A O 1
ATOM 968 N N . GLY A 1 125 ? -30.490 -8.547 26.447 1.00 69.12 125 GLY A N 1
ATOM 969 C CA . GLY A 1 125 ? -31.889 -8.161 26.234 1.00 69.12 125 GLY A CA 1
ATOM 970 C C . GLY A 1 125 ? -32.355 -8.114 24.775 1.00 69.12 125 GLY A C 1
ATOM 971 O O . GLY A 1 125 ? -33.497 -7.728 24.544 1.00 69.12 125 GLY A O 1
ATOM 972 N N . THR A 1 126 ? -31.528 -8.531 23.807 1.00 67.94 126 THR A N 1
ATOM 973 C CA . THR A 1 126 ? -31.917 -8.596 22.388 1.00 67.94 126 THR A CA 1
ATOM 974 C C . THR A 1 126 ? -31.647 -9.996 21.825 1.00 67.94 126 THR A C 1
ATOM 976 O O . THR A 1 126 ? -30.502 -10.433 21.742 1.00 67.94 126 THR A O 1
ATOM 979 N N . GLU A 1 127 ? -32.701 -10.732 21.463 1.00 71.94 127 GLU A N 1
ATOM 980 C CA . GLU A 1 127 ? -32.584 -12.116 20.983 1.00 71.94 127 GLU A CA 1
ATOM 981 C C . GLU A 1 127 ? -31.890 -12.167 19.608 1.00 71.94 127 GLU A C 1
ATOM 983 O O . GLU A 1 127 ? -32.288 -11.474 18.675 1.00 71.94 127 GLU A O 1
ATOM 988 N N . GLY A 1 128 ? -30.812 -12.952 19.489 1.00 67.94 128 GLY A N 1
ATOM 989 C CA . GLY A 1 128 ? -30.053 -13.139 18.241 1.00 67.94 128 GLY A CA 1
ATOM 990 C C . GLY A 1 128 ? -29.137 -11.976 17.823 1.00 67.94 128 GLY A C 1
ATOM 991 O O . GLY A 1 128 ? -28.295 -12.149 16.942 1.00 67.94 128 GLY A O 1
ATOM 992 N N . ALA A 1 129 ? -29.240 -10.814 18.469 1.00 74.94 129 ALA A N 1
ATOM 993 C CA . ALA A 1 129 ? -28.412 -9.653 18.167 1.00 74.94 129 ALA A CA 1
ATOM 994 C C . ALA A 1 129 ? -26.975 -9.848 18.663 1.00 74.94 129 ALA A C 1
ATOM 996 O O . ALA A 1 129 ? -26.723 -10.000 19.861 1.00 74.94 129 ALA A O 1
ATOM 997 N N . THR A 1 130 ? -26.029 -9.813 17.729 1.00 78.19 130 THR A N 1
ATOM 998 C CA . THR A 1 130 ? -24.601 -9.969 18.007 1.00 78.19 130 THR A CA 1
ATOM 999 C C . THR A 1 130 ? -23.871 -8.659 17.752 1.00 78.19 130 THR A C 1
ATOM 1001 O O . THR A 1 130 ? -24.203 -7.909 16.834 1.00 78.19 130 THR A O 1
ATOM 1004 N N . CYS A 1 131 ? -22.877 -8.399 18.587 1.00 81.50 131 CYS A N 1
ATOM 1005 C CA . CYS A 1 131 ? -21.921 -7.327 18.421 1.00 81.50 131 CYS A CA 1
ATOM 1006 C C . CYS A 1 131 ? -20.540 -7.940 18.183 1.00 81.50 131 CYS A C 1
ATOM 1008 O O . CYS A 1 131 ? -20.022 -8.640 19.059 1.00 81.50 131 CYS A O 1
ATOM 1010 N N . THR A 1 132 ? -19.935 -7.650 17.031 1.00 84.81 132 THR A N 1
ATOM 1011 C CA . THR A 1 132 ? -18.606 -8.146 16.673 1.00 84.81 132 THR A CA 1
ATOM 1012 C C . THR A 1 132 ? -17.584 -7.013 16.571 1.00 84.81 132 THR A C 1
ATOM 1014 O O . THR A 1 132 ? -17.823 -5.940 16.009 1.00 84.81 132 THR A O 1
ATOM 1017 N N . TRP A 1 133 ? -16.400 -7.279 17.117 1.00 86.81 133 TRP A N 1
ATOM 1018 C CA . TRP A 1 133 ? -15.246 -6.395 17.142 1.00 86.81 133 TRP A CA 1
ATOM 1019 C C . TRP A 1 133 ? -14.032 -7.069 16.509 1.00 86.81 133 TRP A C 1
ATOM 1021 O O . TRP A 1 133 ? -13.734 -8.229 16.790 1.00 86.81 133 TRP A O 1
ATOM 1031 N N . ALA A 1 134 ? -13.274 -6.313 15.724 1.00 88.44 134 ALA A N 1
ATOM 1032 C CA . ALA A 1 134 ? -11.923 -6.675 15.324 1.00 88.44 134 ALA A CA 1
ATOM 1033 C C . ALA A 1 134 ? -10.906 -5.937 16.202 1.00 88.44 134 ALA A C 1
ATOM 1035 O O . ALA A 1 134 ? -11.024 -4.735 16.443 1.00 88.44 134 ALA A O 1
ATOM 1036 N N . LEU A 1 135 ? -9.900 -6.669 16.677 1.00 88.00 135 LEU A N 1
ATOM 1037 C CA . LEU A 1 135 ? -8.846 -6.191 17.569 1.00 88.00 135 LEU A CA 1
ATOM 1038 C C . LEU A 1 135 ? -7.498 -6.360 16.885 1.00 88.00 135 LEU A C 1
ATOM 1040 O O . LEU A 1 135 ? -7.230 -7.393 16.260 1.00 88.00 135 LEU A O 1
ATOM 1044 N N . GLY A 1 136 ? -6.620 -5.371 17.015 1.00 89.12 136 GLY A N 1
ATOM 1045 C CA . GLY A 1 136 ? -5.350 -5.431 16.315 1.00 89.12 136 GLY A CA 1
ATOM 1046 C C . GLY A 1 136 ? -4.456 -4.218 16.489 1.00 89.12 136 GLY A C 1
ATOM 1047 O O . GLY A 1 136 ? -4.561 -3.473 17.459 1.00 89.12 136 GLY A O 1
ATOM 1048 N N . GLN A 1 137 ? -3.546 -4.054 15.534 1.00 89.19 137 GLN A N 1
ATOM 1049 C CA . GLN A 1 137 ? -2.570 -2.967 15.518 1.00 89.19 137 GLN A CA 1
ATOM 1050 C C . GLN A 1 137 ? -2.969 -1.901 14.500 1.00 89.19 137 GLN A C 1
ATOM 1052 O O . GLN A 1 137 ? -3.320 -2.224 13.365 1.00 89.19 137 GLN A O 1
ATOM 1057 N N . ARG A 1 138 ? -2.887 -0.628 14.883 1.00 89.69 138 ARG A N 1
ATOM 1058 C CA . ARG A 1 138 ? -3.260 0.496 14.021 1.00 89.69 138 ARG A CA 1
ATOM 1059 C C . ARG A 1 138 ? -2.181 0.782 12.980 1.00 89.69 138 ARG A C 1
ATOM 1061 O O . ARG A 1 138 ? -0.983 0.783 13.274 1.00 89.69 138 ARG A O 1
ATOM 1068 N N . PHE A 1 139 ? -2.608 1.121 11.774 1.00 91.69 139 PHE A N 1
ATOM 1069 C CA . PHE A 1 139 ? -1.789 1.814 10.790 1.00 91.69 139 PHE A CA 1
ATOM 1070 C C . PHE A 1 139 ? -1.992 3.326 10.919 1.00 91.69 139 PHE A C 1
ATOM 1072 O O . PHE A 1 139 ? -3.109 3.800 11.112 1.00 91.69 139 PHE A O 1
ATOM 1079 N N . SER A 1 140 ? -0.911 4.093 10.807 1.00 88.19 140 SER A N 1
ATOM 1080 C CA . SER A 1 140 ? -0.947 5.559 10.846 1.00 88.19 140 SER A CA 1
ATOM 1081 C C . SER A 1 140 ? -0.306 6.151 9.602 1.00 88.19 140 SER A C 1
ATOM 1083 O O . SER A 1 140 ? 0.721 5.657 9.141 1.00 88.19 140 SER A O 1
ATOM 1085 N N . LEU A 1 141 ? -0.868 7.239 9.082 1.00 86.50 141 LEU A N 1
ATOM 1086 C CA . LEU A 1 141 ? -0.221 8.023 8.032 1.00 86.50 141 LEU A CA 1
ATOM 1087 C C . LEU A 1 141 ? 1.056 8.680 8.566 1.00 86.50 141 LEU A C 1
ATOM 1089 O O . LEU A 1 141 ? 1.059 9.259 9.655 1.00 86.50 141 LEU A O 1
ATOM 1093 N N . GLY A 1 142 ? 2.133 8.626 7.777 1.00 86.06 142 GLY A N 1
ATOM 1094 C CA . GLY A 1 142 ? 3.451 9.134 8.174 1.00 86.06 142 GLY A CA 1
ATOM 1095 C C . GLY A 1 142 ? 3.430 10.585 8.666 1.00 86.06 142 GLY A C 1
ATOM 1096 O O . GLY A 1 142 ? 3.971 10.898 9.726 1.00 86.06 142 GLY A O 1
ATOM 1097 N N . TRP A 1 143 ? 2.738 11.458 7.932 1.00 83.62 143 TRP A N 1
ATOM 1098 C CA . TRP A 1 143 ? 2.654 12.895 8.213 1.00 83.62 143 TRP A CA 1
ATOM 1099 C C . TRP A 1 143 ? 1.824 13.245 9.459 1.00 83.62 143 TRP A C 1
ATOM 1101 O O . TRP A 1 143 ? 1.957 14.349 9.984 1.00 83.62 143 TRP A O 1
ATOM 1111 N N . ARG A 1 144 ? 1.008 12.316 9.979 1.00 83.06 144 ARG A N 1
ATOM 1112 C CA . ARG A 1 144 ? 0.207 12.523 11.201 1.00 83.06 144 ARG A CA 1
ATOM 1113 C C . ARG A 1 144 ? 1.000 12.305 12.488 1.00 83.06 144 ARG A C 1
ATOM 1115 O O . ARG A 1 144 ? 0.603 12.768 13.555 1.00 83.06 144 ARG A O 1
ATOM 1122 N N . ILE A 1 145 ? 2.133 11.611 12.409 1.00 86.69 145 ILE A N 1
ATOM 1123 C CA . ILE A 1 145 ? 2.936 11.267 13.587 1.00 86.69 145 ILE A CA 1
ATOM 1124 C C . ILE A 1 145 ? 3.671 12.491 14.163 1.00 86.69 145 ILE A C 1
ATOM 1126 O O . ILE A 1 145 ? 3.592 12.688 15.380 1.00 86.69 145 ILE A O 1
ATOM 1130 N N . PRO A 1 146 ? 4.360 13.338 13.366 1.00 88.56 146 PRO A N 1
ATOM 1131 C CA . PRO A 1 146 ? 5.125 14.452 13.920 1.00 88.56 146 PRO A CA 1
ATOM 1132 C C . PRO A 1 146 ? 4.301 15.479 14.710 1.00 88.56 146 PRO A C 1
ATOM 1134 O O . PRO A 1 146 ? 4.736 15.821 15.810 1.00 88.56 146 PRO A O 1
ATOM 1137 N N . PRO A 1 147 ? 3.112 15.926 14.251 1.00 85.31 147 PRO A N 1
ATOM 1138 C CA . PRO A 1 147 ? 2.292 16.868 15.017 1.00 85.31 147 PRO A CA 1
ATOM 1139 C C . PRO A 1 147 ? 1.850 16.327 16.383 1.00 85.31 147 PRO A C 1
ATOM 1141 O O . PRO A 1 147 ? 1.828 17.073 17.360 1.00 85.31 147 PRO A O 1
ATOM 1144 N N . ARG A 1 148 ? 1.548 15.024 16.479 1.00 83.44 148 ARG A N 1
ATOM 1145 C CA . ARG A 1 148 ? 1.113 14.373 17.728 1.00 83.44 148 ARG A CA 1
ATOM 1146 C C . ARG A 1 148 ? 2.272 14.060 18.684 1.00 83.44 148 ARG A C 1
ATOM 1148 O O . ARG A 1 148 ? 2.076 14.005 19.897 1.00 83.44 148 ARG A O 1
ATOM 1155 N N . TYR A 1 149 ? 3.488 13.860 18.165 1.00 86.44 149 TYR A N 1
ATOM 1156 C CA . TYR A 1 149 ? 4.653 13.437 18.955 1.00 86.44 149 TYR A CA 1
ATOM 1157 C C . TYR A 1 149 ? 5.941 14.220 18.629 1.00 86.44 149 TYR A C 1
ATOM 1159 O O . TYR A 1 149 ? 6.989 13.601 18.403 1.00 86.44 149 TYR A O 1
ATOM 1167 N N . PRO A 1 150 ? 5.927 15.566 18.655 1.00 84.75 150 PRO A N 1
ATOM 1168 C CA . PRO A 1 150 ? 6.960 16.402 18.033 1.00 84.75 150 PRO A CA 1
ATOM 1169 C C . PRO A 1 150 ? 8.374 16.139 18.565 1.00 84.75 150 PRO A C 1
ATOM 1171 O O . PRO A 1 150 ? 9.311 15.966 17.792 1.00 84.75 150 PRO A O 1
ATOM 1174 N N . LEU A 1 151 ? 8.542 16.010 19.884 1.00 87.69 151 LEU A N 1
ATOM 1175 C CA . LEU A 1 151 ? 9.860 15.753 20.482 1.00 87.69 151 LEU A CA 1
ATOM 1176 C C . LEU A 1 151 ? 10.305 14.290 20.355 1.00 87.69 151 LEU A C 1
ATOM 1178 O O . LEU A 1 151 ? 11.499 14.000 20.289 1.00 87.69 151 LEU A O 1
ATOM 1182 N N . ARG A 1 152 ? 9.355 13.350 20.321 1.00 88.19 152 ARG A N 1
ATOM 1183 C CA . ARG A 1 152 ? 9.649 11.910 20.370 1.00 88.19 152 ARG A CA 1
ATOM 1184 C C . ARG A 1 152 ? 10.001 11.343 18.997 1.00 88.19 152 ARG A C 1
ATOM 1186 O O . ARG A 1 152 ? 10.706 10.340 18.928 1.00 88.19 152 ARG A O 1
ATOM 1193 N N . CYS A 1 153 ? 9.541 11.978 17.918 1.00 90.12 153 CYS A N 1
ATOM 1194 C CA . CYS A 1 153 ? 9.759 11.524 16.543 1.00 90.12 153 CYS A CA 1
ATOM 1195 C C . CYS A 1 153 ? 11.022 12.101 15.870 1.00 90.12 153 CYS A C 1
ATOM 1197 O O . CYS A 1 153 ? 11.356 11.689 14.761 1.00 90.12 153 CYS A O 1
ATOM 1199 N N . MET A 1 154 ? 11.781 12.989 16.526 1.00 88.75 154 MET A N 1
ATOM 1200 C CA . MET A 1 154 ? 12.963 13.657 15.942 1.00 88.75 154 MET A CA 1
ATOM 1201 C C . MET A 1 154 ? 13.980 12.709 15.286 1.00 88.75 154 MET A C 1
ATOM 1203 O O . MET A 1 154 ? 14.600 13.059 14.284 1.00 88.75 154 MET A O 1
ATOM 1207 N N . ARG A 1 155 ? 14.142 11.495 15.827 1.00 86.38 155 ARG A N 1
ATOM 1208 C CA . ARG A 1 155 ? 15.077 10.482 15.304 1.00 86.38 155 ARG A CA 1
ATOM 1209 C C . ARG A 1 155 ? 14.579 9.760 14.055 1.00 86.38 155 ARG A C 1
ATOM 1211 O O . ARG A 1 155 ? 15.387 9.146 13.369 1.00 86.38 155 ARG A O 1
ATOM 1218 N N . ILE A 1 156 ? 13.279 9.815 13.773 1.00 87.25 156 ILE A N 1
ATOM 1219 C CA . ILE A 1 156 ? 12.644 9.066 12.683 1.00 87.25 156 ILE A CA 1
ATOM 1220 C C . ILE A 1 156 ? 12.077 9.959 11.576 1.00 87.25 156 ILE A C 1
ATOM 1222 O O . ILE A 1 156 ? 11.841 9.445 10.489 1.00 87.25 156 ILE A O 1
ATOM 1226 N N . ILE A 1 157 ? 11.914 11.270 11.808 1.00 86.00 157 ILE A N 1
ATOM 1227 C CA . ILE A 1 157 ? 11.420 12.224 10.797 1.00 86.00 157 ILE A CA 1
ATOM 1228 C C . ILE A 1 157 ? 12.277 12.157 9.526 1.00 86.00 157 ILE A C 1
ATOM 1230 O O . ILE A 1 157 ? 11.867 11.585 8.521 1.00 86.00 157 ILE A O 1
ATOM 1234 N N . LYS A 1 158 ? 13.516 12.653 9.604 1.00 80.56 158 LYS A N 1
ATOM 1235 C CA . LYS A 1 158 ? 14.394 12.760 8.436 1.00 80.56 158 LYS A CA 1
ATOM 1236 C C . LYS A 1 158 ? 14.800 11.430 7.812 1.00 80.56 158 LYS A C 1
ATOM 1238 O O . LYS A 1 158 ? 14.888 11.395 6.596 1.00 80.56 158 LYS A O 1
ATOM 1243 N N . PRO A 1 159 ? 15.133 10.362 8.563 1.00 78.75 159 PRO A N 1
ATOM 1244 C CA . PRO A 1 159 ? 15.553 9.116 7.926 1.00 78.75 159 PRO A CA 1
ATOM 1245 C C . PRO A 1 159 ? 14.386 8.280 7.388 1.00 78.75 159 PRO A C 1
ATOM 1247 O O . PRO A 1 159 ? 14.639 7.405 6.563 1.00 78.75 159 PRO A O 1
ATOM 1250 N N . TYR A 1 160 ? 13.140 8.527 7.823 1.00 82.56 160 TYR A N 1
ATOM 1251 C CA . TYR A 1 160 ? 12.007 7.669 7.466 1.00 82.56 160 TYR A CA 1
ATOM 1252 C C . TYR A 1 160 ? 10.738 8.422 7.075 1.00 82.56 160 TYR A C 1
ATOM 1254 O O . TYR A 1 160 ? 10.270 8.212 5.958 1.00 82.56 160 TYR A O 1
ATOM 1262 N N . LEU A 1 161 ? 10.164 9.238 7.967 1.00 85.50 161 LEU A N 1
ATOM 1263 C CA . LEU A 1 161 ? 8.828 9.815 7.757 1.00 85.50 161 LEU A CA 1
ATOM 1264 C C . LEU A 1 161 ? 8.792 10.824 6.601 1.00 85.50 161 LEU A C 1
ATOM 1266 O O . LEU A 1 161 ? 7.830 10.814 5.842 1.00 85.50 161 LEU A O 1
ATOM 1270 N N . ASP A 1 162 ? 9.852 11.615 6.416 1.00 84.50 162 ASP A N 1
ATOM 1271 C CA . ASP A 1 162 ? 9.971 12.589 5.314 1.00 84.50 162 ASP A CA 1
ATOM 1272 C C . ASP A 1 162 ? 10.067 11.921 3.928 1.00 84.50 162 ASP A C 1
ATOM 1274 O O . ASP A 1 162 ? 9.900 12.580 2.906 1.00 84.50 162 ASP A O 1
ATOM 1278 N N . TYR A 1 163 ? 10.340 10.612 3.882 1.00 82.75 163 TYR A N 1
ATOM 1279 C CA . TYR A 1 163 ? 10.428 9.822 2.649 1.00 82.75 163 TYR A CA 1
ATOM 1280 C C . TYR A 1 163 ? 9.225 8.893 2.451 1.00 82.75 163 TYR A C 1
ATOM 1282 O O . TYR A 1 163 ? 9.308 7.932 1.681 1.00 82.75 163 TYR A O 1
ATOM 1290 N N . LEU A 1 164 ? 8.135 9.108 3.188 1.00 85.31 164 LEU A N 1
ATOM 1291 C CA . LEU A 1 164 ? 6.869 8.425 2.947 1.00 85.31 164 LEU A CA 1
ATOM 1292 C C . LEU A 1 164 ? 6.016 9.257 2.000 1.00 85.31 164 LEU A C 1
ATOM 1294 O O . LEU A 1 164 ? 5.881 10.469 2.166 1.00 85.31 164 LEU A O 1
ATOM 1298 N N . HIS A 1 165 ? 5.374 8.596 1.043 1.00 86.50 165 HIS A N 1
ATOM 1299 C CA . HIS A 1 165 ? 4.285 9.223 0.312 1.00 86.50 165 HIS A CA 1
ATOM 130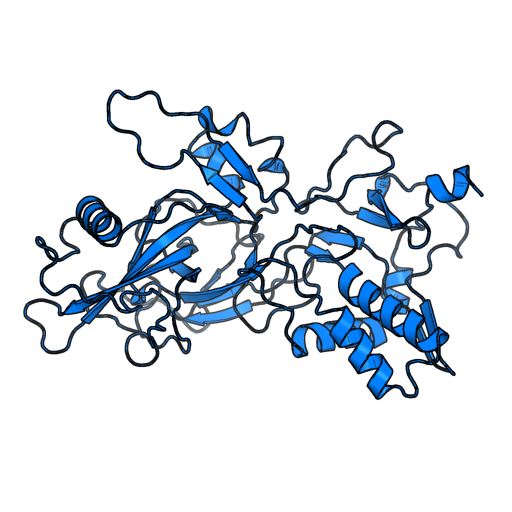0 C C . HIS A 1 165 ? 3.178 9.660 1.301 1.00 86.50 165 HIS A C 1
ATOM 1302 O O . HIS A 1 165 ? 2.888 8.921 2.243 1.00 86.50 165 HIS A O 1
ATOM 1308 N N . PRO A 1 166 ? 2.456 10.775 1.078 1.00 84.75 166 PRO A N 1
ATOM 1309 C CA . PRO A 1 166 ? 1.327 11.183 1.926 1.00 84.75 166 PRO A CA 1
ATOM 1310 C C . PRO A 1 166 ? 0.199 10.147 2.080 1.00 84.75 166 PRO A C 1
ATOM 1312 O O . PRO A 1 166 ? -0.611 10.262 2.993 1.00 84.75 166 PRO A O 1
ATOM 1315 N N . ARG A 1 167 ? 0.156 9.147 1.186 1.00 83.75 167 ARG A N 1
ATOM 1316 C CA . ARG A 1 167 ? -0.774 7.997 1.192 1.00 83.75 167 ARG A CA 1
ATOM 1317 C C . ARG A 1 167 ? -0.162 6.709 1.775 1.00 83.75 167 ARG A C 1
ATOM 1319 O O . ARG A 1 167 ? -0.851 5.697 1.851 1.00 83.75 167 ARG A O 1
ATOM 1326 N N . GLU A 1 168 ? 1.120 6.717 2.147 1.00 86.38 168 GLU A N 1
ATOM 1327 C CA . GLU A 1 168 ? 1.776 5.580 2.795 1.00 86.38 168 GLU A CA 1
ATOM 1328 C C . GLU A 1 168 ? 1.538 5.586 4.307 1.00 86.38 168 GLU A C 1
ATOM 1330 O O . GLU A 1 168 ? 1.714 6.588 5.007 1.00 86.38 168 GLU A O 1
ATOM 1335 N N . HIS A 1 169 ? 1.191 4.410 4.811 1.00 90.12 169 HIS A N 1
ATOM 1336 C CA . HIS A 1 169 ? 0.985 4.147 6.220 1.00 90.12 169 HIS A CA 1
ATOM 1337 C C . HIS A 1 169 ? 2.198 3.454 6.835 1.00 90.12 169 HIS A C 1
ATOM 1339 O O . HIS A 1 169 ? 2.966 2.753 6.173 1.00 90.12 169 HIS A O 1
ATOM 1345 N N . VAL A 1 170 ? 2.336 3.597 8.144 1.00 90.56 170 VAL A N 1
ATOM 1346 C CA . VAL A 1 170 ? 3.231 2.793 8.967 1.00 90.56 170 VAL A CA 1
ATOM 1347 C C . VAL A 1 170 ? 2.399 1.981 9.942 1.00 90.56 170 VAL A C 1
ATOM 1349 O O . VAL A 1 170 ? 1.479 2.508 10.570 1.00 90.56 170 VAL A O 1
ATOM 1352 N N . LEU A 1 171 ? 2.714 0.694 10.068 1.00 91.81 171 LEU A N 1
ATOM 1353 C CA . LEU A 1 171 ? 2.176 -0.110 11.157 1.00 91.81 171 LEU A CA 1
ATOM 1354 C C . LEU A 1 1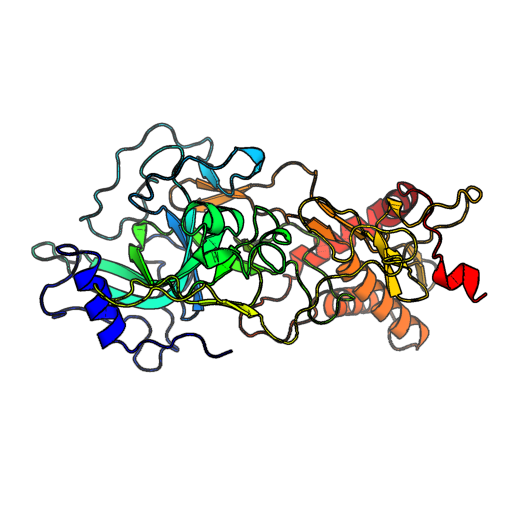71 ? 2.730 0.439 12.473 1.00 91.81 171 LEU A C 1
ATOM 1356 O O . LEU A 1 171 ? 3.914 0.773 12.563 1.00 91.81 171 LEU A O 1
ATOM 1360 N N . THR A 1 172 ? 1.882 0.538 13.484 1.00 90.50 172 THR A N 1
ATOM 1361 C CA . THR A 1 172 ? 2.255 1.048 14.801 1.00 90.50 172 THR A CA 1
ATOM 1362 C C . THR A 1 172 ? 2.079 -0.023 15.866 1.00 90.50 172 THR A C 1
ATOM 1364 O O . THR A 1 172 ? 1.343 -0.992 15.680 1.00 90.50 172 THR A O 1
ATOM 1367 N N . ASP A 1 173 ? 2.750 0.147 17.000 1.00 86.88 173 ASP A N 1
ATOM 1368 C CA . ASP A 1 173 ? 2.494 -0.661 18.189 1.00 86.88 173 ASP A CA 1
ATOM 1369 C C . ASP A 1 173 ? 1.213 -0.252 18.930 1.00 86.88 173 ASP A C 1
ATOM 1371 O O . ASP A 1 173 ? 0.857 -0.936 19.888 1.00 86.88 173 ASP A O 1
ATOM 1375 N N . LEU A 1 174 ? 0.508 0.792 18.464 1.00 85.31 174 LEU A N 1
ATOM 1376 C CA . LEU A 1 174 ? -0.800 1.177 18.985 1.00 85.31 174 LEU A CA 1
ATOM 1377 C C . LEU A 1 174 ? -1.800 0.061 18.760 1.00 85.31 174 LEU A C 1
ATOM 1379 O O . LEU A 1 174 ? -2.065 -0.356 17.627 1.00 85.31 174 LEU A O 1
ATOM 1383 N N . TRP A 1 175 ? -2.395 -0.366 19.858 1.00 85.06 175 TRP A N 1
ATOM 1384 C CA . TRP A 1 175 ? -3.555 -1.223 19.812 1.00 85.06 175 TRP A CA 1
ATOM 1385 C C . TRP A 1 175 ? -4.810 -0.436 19.463 1.00 85.06 175 TRP A C 1
ATOM 1387 O O . TRP A 1 175 ? -4.958 0.732 19.821 1.00 85.06 175 TRP A O 1
ATOM 1397 N N . GLN A 1 176 ? -5.709 -1.099 18.751 1.00 85.25 176 GLN A N 1
ATOM 1398 C CA . GLN A 1 176 ? -6.983 -0.543 18.341 1.00 85.25 176 GLN A CA 1
ATOM 1399 C C . GLN A 1 176 ? -8.031 -1.657 18.292 1.00 85.25 176 GLN A C 1
ATOM 1401 O O . GLN A 1 176 ? -7.747 -2.783 17.868 1.00 85.25 176 GLN A O 1
ATOM 1406 N N . ALA A 1 177 ? -9.252 -1.308 18.687 1.00 85.12 177 ALA A N 1
ATOM 1407 C CA . ALA A 1 177 ? -10.447 -2.092 18.425 1.00 85.12 177 ALA A CA 1
ATOM 1408 C C . ALA A 1 177 ? -11.394 -1.323 17.510 1.00 85.12 177 ALA A C 1
ATOM 1410 O O . ALA A 1 177 ? -11.418 -0.088 17.512 1.00 85.12 177 ALA A O 1
ATOM 1411 N N . VAL A 1 178 ? -12.170 -2.068 16.732 1.00 84.94 178 VAL A N 1
ATOM 1412 C CA . VAL A 1 178 ? -13.185 -1.522 15.838 1.00 84.94 178 VAL A CA 1
ATOM 1413 C C . VAL A 1 178 ? -14.397 -2.447 15.773 1.00 84.94 178 VAL A C 1
ATOM 1415 O O . VAL A 1 178 ? -14.241 -3.666 15.721 1.00 84.94 178 VAL A O 1
ATOM 1418 N N . ARG A 1 179 ? -15.602 -1.870 15.757 1.00 83.31 179 ARG A N 1
ATOM 1419 C CA . ARG A 1 179 ? -16.852 -2.579 15.447 1.00 83.31 179 ARG A CA 1
ATOM 1420 C C . ARG A 1 179 ? -16.875 -3.022 13.989 1.00 83.31 179 ARG A C 1
ATOM 1422 O O . ARG A 1 179 ? -16.517 -2.237 13.114 1.00 83.31 179 ARG A O 1
ATOM 1429 N N . LEU A 1 180 ? -17.359 -4.228 13.696 1.00 82.94 180 LEU A N 1
ATOM 1430 C CA . LEU A 1 180 ? -17.438 -4.678 12.303 1.00 82.94 180 LEU A CA 1
ATOM 1431 C C . LEU A 1 180 ? -18.382 -3.834 11.440 1.00 82.94 180 LEU A C 1
ATOM 1433 O O . LEU A 1 180 ? -18.080 -3.651 10.268 1.00 82.94 180 LEU A O 1
ATOM 1437 N N . HIS A 1 181 ? -19.444 -3.242 11.997 1.00 81.06 181 HIS A N 1
ATOM 1438 C CA . HIS A 1 181 ? -20.287 -2.311 11.233 1.00 81.06 181 HIS A CA 1
ATOM 1439 C C . HIS A 1 181 ? -19.545 -1.021 10.810 1.00 81.06 181 HIS A C 1
ATOM 1441 O O . HIS A 1 181 ? -20.022 -0.309 9.935 1.00 81.06 181 HIS A O 1
ATOM 1447 N N . ASN A 1 182 ? -18.381 -0.706 11.408 1.00 80.62 182 ASN A N 1
ATOM 1448 C CA . ASN A 1 182 ? -17.556 0.442 11.004 1.00 80.62 182 ASN A CA 1
ATOM 1449 C C . ASN A 1 182 ? -16.576 0.097 9.876 1.00 80.62 182 ASN A C 1
ATOM 1451 O O . ASN A 1 182 ? -15.866 0.974 9.374 1.00 80.62 182 ASN A O 1
ATOM 1455 N N . VAL A 1 183 ? -16.465 -1.185 9.529 1.00 85.44 183 VAL A N 1
ATOM 1456 C CA . VAL A 1 183 ? -15.530 -1.667 8.517 1.00 85.44 183 VAL A CA 1
ATOM 1457 C C . VAL A 1 183 ? -16.109 -1.386 7.142 1.00 85.44 183 VAL A C 1
ATOM 1459 O O . VAL A 1 183 ? -17.211 -1.805 6.809 1.00 85.44 183 VAL A O 1
ATOM 1462 N N . VAL A 1 184 ? -15.322 -0.703 6.319 1.00 82.56 184 VAL A N 1
ATOM 1463 C CA . VAL A 1 184 ? -15.727 -0.295 4.972 1.00 82.56 184 VAL A CA 1
ATOM 1464 C C . VAL A 1 184 ? -15.160 -1.225 3.900 1.00 82.56 184 VAL A C 1
ATOM 1466 O O . VAL A 1 184 ? -15.723 -1.338 2.813 1.00 82.56 184 VAL A O 1
ATOM 1469 N N . ALA A 1 185 ? -14.042 -1.896 4.195 1.00 86.62 185 ALA A N 1
ATOM 1470 C CA . ALA A 1 185 ? -13.388 -2.838 3.294 1.00 86.62 185 ALA A CA 1
ATOM 1471 C C . ALA A 1 185 ? -12.341 -3.707 4.010 1.00 86.62 185 ALA A C 1
ATOM 1473 O O . ALA A 1 185 ? -11.736 -3.289 5.000 1.00 86.62 185 ALA A O 1
ATOM 1474 N N . VAL A 1 186 ? -12.054 -4.875 3.427 1.00 89.00 186 VAL A N 1
ATOM 1475 C CA . VAL A 1 186 ? -10.795 -5.605 3.649 1.00 89.00 186 VAL A CA 1
ATOM 1476 C C . VAL A 1 186 ? -9.821 -5.190 2.557 1.00 89.00 186 VAL A C 1
ATOM 1478 O O . VAL A 1 186 ? -10.130 -5.320 1.373 1.00 89.00 186 VAL A O 1
ATOM 1481 N N . ALA A 1 187 ? -8.659 -4.681 2.947 1.00 87.94 187 ALA A N 1
ATOM 1482 C CA . ALA A 1 187 ? -7.650 -4.184 2.030 1.00 87.94 187 ALA A CA 1
ATOM 1483 C C . ALA A 1 187 ? -6.453 -5.118 1.894 1.00 87.94 187 ALA A C 1
ATOM 1485 O O . ALA A 1 187 ? -6.030 -5.794 2.831 1.00 87.94 187 ALA A O 1
ATOM 1486 N N . GLN A 1 188 ? -5.846 -5.075 0.715 1.00 85.75 188 GLN A N 1
ATOM 1487 C CA . GLN A 1 188 ? -4.557 -5.681 0.446 1.00 85.75 188 GLN A CA 1
ATOM 1488 C C . GLN A 1 188 ? -3.434 -4.697 0.768 1.00 85.75 188 GLN A C 1
ATOM 1490 O O . GLN A 1 188 ? -3.450 -3.533 0.361 1.00 85.75 188 GLN A O 1
ATOM 1495 N N . LEU A 1 189 ? -2.409 -5.177 1.465 1.00 85.38 189 LEU A N 1
ATOM 1496 C CA . LEU A 1 189 ? -1.208 -4.391 1.708 1.00 85.38 189 LEU A CA 1
ATOM 1497 C C . LEU A 1 189 ? -0.351 -4.315 0.443 1.00 85.38 189 LEU A C 1
ATOM 1499 O O . LEU A 1 189 ? 0.044 -5.332 -0.132 1.00 85.38 189 LEU A O 1
ATOM 1503 N N . ARG A 1 190 ? -0.005 -3.089 0.047 1.00 83.00 190 ARG A N 1
ATOM 1504 C CA . ARG A 1 190 ? 0.933 -2.800 -1.045 1.00 83.00 190 ARG A CA 1
ATOM 1505 C C . ARG A 1 190 ? 2.069 -1.935 -0.521 1.00 83.00 190 ARG A C 1
ATOM 1507 O O . ARG A 1 190 ? 1.856 -1.074 0.324 1.00 83.00 190 ARG A O 1
ATOM 1514 N N . THR A 1 191 ? 3.281 -2.126 -1.023 1.00 81.19 191 THR A N 1
ATOM 1515 C CA . THR A 1 191 ? 4.426 -1.291 -0.639 1.00 81.19 191 THR A CA 1
ATOM 1516 C C . THR A 1 191 ? 4.989 -0.535 -1.834 1.00 81.19 191 THR A C 1
ATOM 1518 O O . THR A 1 191 ? 4.989 -1.041 -2.956 1.00 81.19 191 THR A O 1
ATOM 1521 N N . LEU A 1 192 ? 5.475 0.685 -1.586 1.00 78.88 192 LEU A N 1
ATOM 1522 C CA . LEU A 1 192 ? 6.216 1.477 -2.573 1.00 78.88 192 LEU A CA 1
ATOM 1523 C C . LEU A 1 192 ? 7.726 1.221 -2.529 1.00 78.88 192 LEU A C 1
ATOM 1525 O O . LEU A 1 192 ? 8.486 1.737 -3.353 1.00 78.88 192 LEU A O 1
ATOM 1529 N N . ARG A 1 193 ? 8.174 0.441 -1.544 1.00 75.88 193 ARG A N 1
ATOM 1530 C CA . ARG A 1 193 ? 9.578 0.120 -1.308 1.00 75.88 193 ARG A CA 1
ATOM 1531 C C . ARG A 1 193 ? 9.851 -1.308 -1.765 1.00 75.88 193 ARG A C 1
ATOM 1533 O O . ARG A 1 193 ? 8.965 -2.150 -1.727 1.00 75.88 193 ARG A O 1
ATOM 1540 N N . ASP A 1 194 ? 11.081 -1.600 -2.171 1.00 65.50 194 ASP A N 1
ATOM 1541 C CA . ASP A 1 194 ? 11.432 -2.950 -2.621 1.00 65.50 194 ASP A CA 1
ATOM 1542 C C . ASP A 1 194 ? 12.740 -3.416 -1.982 1.00 65.50 194 ASP A C 1
ATOM 1544 O O . ASP A 1 194 ? 13.623 -2.619 -1.667 1.00 65.50 194 ASP A O 1
ATOM 1548 N N . ARG A 1 195 ? 12.873 -4.724 -1.770 1.00 64.06 195 ARG A N 1
ATOM 1549 C CA . ARG A 1 195 ? 14.124 -5.336 -1.321 1.00 64.06 195 ARG A CA 1
ATOM 1550 C C . ARG A 1 195 ? 15.204 -5.262 -2.394 1.00 64.06 195 ARG A C 1
ATOM 1552 O O . ARG A 1 195 ? 16.371 -4.994 -2.104 1.00 64.06 195 ARG A O 1
ATOM 1559 N N . ASN A 1 196 ? 14.792 -5.453 -3.641 1.00 63.91 196 ASN A N 1
ATOM 1560 C CA . ASN A 1 196 ? 15.590 -5.233 -4.823 1.00 63.91 196 ASN A CA 1
ATOM 1561 C C . ASN A 1 196 ? 14.950 -4.084 -5.612 1.00 63.91 196 ASN A C 1
ATOM 1563 O O . ASN A 1 196 ? 13.942 -4.313 -6.265 1.00 63.91 196 ASN A O 1
ATOM 1567 N N . PRO A 1 197 ? 15.529 -2.870 -5.634 1.00 59.25 197 PRO A N 1
ATOM 1568 C CA . PRO A 1 197 ? 14.965 -1.725 -6.358 1.00 59.25 197 PRO A CA 1
ATOM 1569 C C . PRO A 1 197 ? 14.673 -1.959 -7.853 1.00 59.25 197 PRO A C 1
ATOM 1571 O O . PRO A 1 197 ? 14.063 -1.094 -8.481 1.00 59.25 197 PRO A O 1
ATOM 1574 N N . VAL A 1 198 ? 15.152 -3.074 -8.421 1.00 52.94 198 VAL A N 1
ATOM 1575 C CA . VAL A 1 198 ? 14.849 -3.562 -9.774 1.00 52.94 198 VAL A CA 1
ATOM 1576 C C . VAL A 1 198 ? 13.408 -4.076 -9.906 1.00 52.94 198 VAL A C 1
ATOM 1578 O O . VAL A 1 198 ? 12.828 -3.932 -10.978 1.00 52.94 198 VAL A O 1
ATOM 1581 N N . ILE A 1 199 ? 12.827 -4.644 -8.845 1.00 56.47 199 ILE A N 1
ATOM 1582 C CA . ILE A 1 199 ? 11.402 -4.972 -8.763 1.00 56.47 199 ILE A CA 1
ATOM 1583 C C . ILE A 1 199 ? 10.705 -3.742 -8.140 1.00 56.47 199 ILE A C 1
ATOM 1585 O O . ILE A 1 199 ? 11.228 -3.163 -7.189 1.00 56.47 199 ILE A O 1
ATOM 1589 N N . PRO A 1 200 ? 9.597 -3.243 -8.697 1.00 59.06 200 PRO A N 1
ATOM 1590 C CA . PRO A 1 200 ? 9.002 -1.979 -8.233 1.00 59.06 200 PRO A CA 1
ATOM 1591 C C . PRO A 1 200 ? 7.609 -2.097 -7.587 1.00 59.06 200 PRO A C 1
ATOM 1593 O O . PRO A 1 200 ? 7.020 -3.188 -7.576 1.00 59.06 200 PRO A O 1
ATOM 1596 N N . PRO A 1 201 ? 7.031 -0.954 -7.158 1.00 63.81 201 PRO A N 1
ATOM 1597 C CA . PRO A 1 201 ? 5.602 -0.833 -6.874 1.00 63.81 201 PRO A CA 1
ATOM 1598 C C . PRO A 1 201 ? 4.667 -1.278 -8.021 1.00 63.81 201 PRO A C 1
ATOM 1600 O O . PRO A 1 201 ? 5.095 -1.430 -9.167 1.00 63.81 201 PRO A O 1
ATOM 1603 N N . PRO A 1 202 ? 3.376 -1.499 -7.711 1.00 67.50 202 PRO A N 1
ATOM 1604 C CA . PRO A 1 202 ? 2.332 -1.759 -8.703 1.00 67.50 202 PRO A CA 1
ATOM 1605 C C . PRO A 1 202 ? 2.221 -0.644 -9.753 1.00 67.50 202 PRO A C 1
ATOM 1607 O O . PRO A 1 202 ? 2.420 0.534 -9.465 1.00 67.50 202 PRO A O 1
ATOM 1610 N N . VAL A 1 203 ? 1.863 -1.048 -10.971 1.00 65.19 203 VAL A N 1
ATOM 1611 C CA . VAL A 1 203 ? 1.682 -0.190 -12.157 1.00 65.19 203 VAL A CA 1
ATOM 1612 C C . VAL A 1 203 ? 0.227 0.205 -12.417 1.00 65.19 203 VAL A C 1
ATOM 1614 O O . VAL A 1 203 ? 0.004 1.192 -13.114 1.00 65.19 203 VAL A O 1
ATOM 1617 N N . GLY A 1 204 ? -0.736 -0.565 -11.900 1.00 68.62 204 GLY A N 1
ATOM 1618 C CA . GLY A 1 204 ? -2.141 -0.518 -12.313 1.00 68.62 204 GLY A CA 1
ATOM 1619 C C . GLY A 1 204 ? -3.125 -0.277 -11.172 1.00 68.62 204 GLY A C 1
ATOM 1620 O O . GLY A 1 204 ? -2.735 -0.134 -10.010 1.00 68.62 204 GLY A O 1
ATOM 1621 N N . THR A 1 205 ? -4.403 -0.224 -11.541 1.00 74.38 205 THR A N 1
ATOM 1622 C CA . THR A 1 205 ? -5.526 -0.107 -10.610 1.00 74.38 205 THR A CA 1
ATOM 1623 C C . THR A 1 205 ? -5.855 -1.487 -10.044 1.00 74.38 205 THR A C 1
ATOM 1625 O O . THR A 1 205 ? -6.134 -2.398 -10.820 1.00 74.38 205 THR A O 1
ATOM 1628 N N . PRO A 1 206 ? -5.839 -1.669 -8.719 1.00 77.38 206 PRO A N 1
ATOM 1629 C CA . PRO A 1 206 ? -6.140 -2.951 -8.117 1.00 77.38 206 PRO A CA 1
ATOM 1630 C C . PRO A 1 206 ? -7.625 -3.298 -8.194 1.00 77.38 206 PRO A C 1
ATOM 1632 O O . PRO A 1 206 ? -8.484 -2.425 -8.108 1.00 77.38 206 PRO A O 1
ATOM 1635 N N . GLU A 1 207 ? -7.925 -4.595 -8.295 1.00 77.56 207 GLU A N 1
ATOM 1636 C CA . GLU A 1 207 ? -9.304 -5.115 -8.247 1.00 77.56 207 GLU A CA 1
ATOM 1637 C C . GLU A 1 207 ? -9.928 -5.028 -6.853 1.00 77.56 207 GLU A C 1
ATOM 1639 O O . GLU A 1 207 ? -11.151 -5.053 -6.697 1.00 77.56 207 GLU A O 1
ATOM 1644 N N . ALA A 1 208 ? -9.074 -4.986 -5.834 1.00 80.06 208 ALA A N 1
ATOM 1645 C CA . ALA A 1 208 ? -9.458 -4.949 -4.441 1.00 80.06 208 ALA A CA 1
ATOM 1646 C C . ALA A 1 208 ? -8.958 -3.661 -3.784 1.00 80.06 208 ALA A C 1
ATOM 1648 O O . ALA A 1 208 ? -7.926 -3.111 -4.182 1.00 80.06 208 ALA A O 1
ATOM 1649 N N . PRO A 1 209 ? -9.624 -3.227 -2.707 1.00 85.75 209 PRO A N 1
ATOM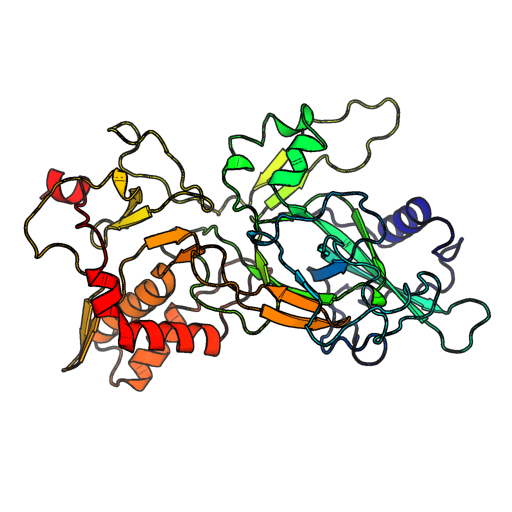 1650 C CA . PRO A 1 209 ? -9.121 -2.176 -1.854 1.00 85.75 209 PRO A CA 1
ATOM 1651 C C . PRO A 1 209 ? -7.652 -2.359 -1.447 1.00 85.75 209 PRO A C 1
ATOM 1653 O O . PRO A 1 209 ? -7.242 -3.459 -1.083 1.00 85.75 209 PRO A O 1
ATOM 1656 N N . VAL A 1 210 ? -6.852 -1.288 -1.477 1.00 85.25 210 VAL A N 1
ATOM 1657 C CA . VAL A 1 210 ? -5.422 -1.323 -1.133 1.00 85.25 210 VAL A CA 1
ATOM 1658 C C . VAL A 1 210 ? -5.055 -0.345 -0.027 1.00 85.25 210 VAL A C 1
ATOM 1660 O O . VAL A 1 210 ? -5.513 0.794 0.003 1.00 85.25 210 VAL A O 1
ATOM 1663 N N . LEU A 1 211 ? -4.144 -0.777 0.844 1.00 88.00 211 LEU A N 1
ATOM 1664 C CA . LEU A 1 211 ? -3.452 0.083 1.794 1.00 88.00 211 LEU A CA 1
ATOM 1665 C C . LEU A 1 211 ? -1.964 0.132 1.435 1.00 88.00 211 LEU A C 1
ATOM 1667 O O . LEU A 1 211 ? -1.244 -0.865 1.559 1.00 88.00 211 LEU A O 1
ATOM 1671 N N . TYR A 1 212 ? -1.490 1.305 1.014 1.00 87.25 212 TYR A N 1
ATOM 1672 C CA . TYR A 1 212 ? -0.064 1.530 0.797 1.00 87.25 212 TYR A CA 1
ATOM 1673 C C . TYR A 1 212 ? 0.642 1.677 2.141 1.00 87.25 212 TYR A C 1
ATOM 1675 O O . TYR A 1 212 ? 0.265 2.530 2.946 1.00 87.25 212 TYR A O 1
ATOM 1683 N N . TRP A 1 213 ? 1.669 0.865 2.388 1.00 88.12 213 TRP A N 1
ATOM 1684 C CA . TRP A 1 213 ? 2.414 0.876 3.642 1.00 88.12 213 TRP A CA 1
ATOM 1685 C C . TRP A 1 213 ? 3.928 0.727 3.447 1.00 88.12 213 TRP A C 1
ATOM 1687 O O . TRP A 1 213 ? 4.420 0.112 2.493 1.00 88.12 213 TRP A O 1
ATOM 1697 N N . SER A 1 214 ? 4.672 1.278 4.403 1.00 87.62 214 SER A N 1
ATOM 1698 C CA . SER A 1 214 ? 6.118 1.111 4.518 1.00 87.62 214 SER A CA 1
ATOM 1699 C C . SER A 1 214 ? 6.435 -0.042 5.476 1.00 87.62 214 SER A C 1
ATOM 1701 O O . SER A 1 214 ? 6.147 0.092 6.671 1.00 87.62 214 SER A O 1
ATOM 1703 N N . PRO A 1 215 ? 7.079 -1.135 5.019 1.00 84.44 215 PRO A N 1
ATOM 1704 C CA . PRO A 1 215 ? 7.218 -2.309 5.861 1.00 84.44 215 PRO A CA 1
ATOM 1705 C C . PRO A 1 215 ? 8.190 -2.129 7.024 1.00 84.44 215 PRO A C 1
ATOM 1707 O O . PRO A 1 215 ? 9.312 -1.630 6.891 1.00 84.44 215 PRO A O 1
ATOM 1710 N N . GLY A 1 216 ? 7.709 -2.534 8.191 1.00 85.94 216 GLY A N 1
ATOM 1711 C CA . GLY A 1 216 ? 8.298 -2.259 9.492 1.00 85.94 216 GLY A CA 1
ATOM 1712 C C . GLY A 1 216 ? 7.207 -1.924 10.503 1.00 85.94 216 GLY A C 1
ATOM 1713 O O . GLY A 1 216 ? 6.018 -1.979 10.189 1.00 85.94 216 GLY A O 1
ATOM 1714 N N . CYS A 1 217 ? 7.606 -1.584 11.722 1.00 89.38 217 CYS A N 1
ATOM 1715 C CA . CYS A 1 217 ? 6.680 -1.160 12.766 1.00 89.38 217 CYS A CA 1
ATOM 1716 C C . CYS A 1 217 ? 7.269 0.010 13.553 1.00 89.38 217 CYS A C 1
ATOM 1718 O O . CYS A 1 217 ? 8.465 0.039 13.855 1.00 89.38 217 CYS A O 1
ATOM 1720 N N . LEU A 1 218 ? 6.423 0.984 13.865 1.00 90.62 218 LEU A N 1
ATOM 1721 C CA . LEU A 1 218 ? 6.748 2.123 14.705 1.00 90.62 218 LEU A CA 1
ATOM 1722 C C . LEU A 1 218 ? 6.405 1.802 16.161 1.00 90.62 218 LEU A C 1
ATOM 1724 O O . LEU A 1 218 ? 5.248 1.542 16.475 1.00 90.62 218 LEU A O 1
ATOM 1728 N N . TYR A 1 219 ? 7.415 1.830 17.027 1.00 89.38 219 TYR A N 1
ATOM 1729 C CA . TYR A 1 219 ? 7.312 1.498 18.444 1.00 89.38 219 TYR A CA 1
ATOM 1730 C C . TYR A 1 219 ? 7.364 2.733 19.339 1.00 89.38 219 TYR A C 1
ATOM 1732 O O . TYR A 1 219 ? 7.944 3.770 18.993 1.00 89.38 219 TYR A O 1
ATOM 1740 N N . GLY A 1 220 ? 6.811 2.568 20.539 1.00 84.06 220 GLY A N 1
ATOM 1741 C CA . GLY A 1 220 ? 6.761 3.574 21.585 1.00 84.06 220 GLY A CA 1
ATOM 1742 C C . GLY A 1 220 ? 5.532 4.470 21.488 1.00 84.06 220 GLY A C 1
ATOM 1743 O O . GLY A 1 220 ? 5.489 5.487 22.174 1.00 84.06 220 GLY A O 1
ATOM 1744 N N . LEU A 1 221 ? 4.536 4.158 20.661 1.00 83.75 221 LEU A N 1
ATOM 1745 C CA . LEU A 1 221 ? 3.318 4.966 20.606 1.00 83.75 221 LEU A CA 1
ATOM 1746 C C . LEU A 1 221 ? 2.331 4.587 21.711 1.00 83.75 221 LEU A C 1
ATOM 1748 O O . LEU A 1 221 ? 1.553 5.449 22.119 1.00 83.75 221 LEU A O 1
ATOM 1752 N N . ASN A 1 222 ? 2.412 3.359 22.234 1.00 73.56 222 ASN A N 1
ATOM 1753 C CA . ASN A 1 222 ? 1.557 2.911 23.328 1.00 73.56 222 ASN A CA 1
ATOM 1754 C C . ASN A 1 222 ? 1.618 3.837 24.555 1.00 73.56 222 ASN A C 1
ATOM 1756 O O . ASN A 1 222 ? 2.681 4.402 24.859 1.00 73.56 222 ASN A O 1
ATOM 1760 N N . PRO A 1 223 ? 0.489 3.991 25.275 1.00 67.81 223 PRO A N 1
ATOM 1761 C CA . PRO A 1 223 ? 0.452 4.729 26.526 1.00 67.81 223 PRO A CA 1
ATOM 1762 C C . PRO A 1 223 ? 1.496 4.180 27.498 1.00 67.81 223 PRO A C 1
ATOM 1764 O O . PRO A 1 223 ? 1.621 2.974 27.697 1.00 67.81 223 PRO A O 1
ATOM 1767 N N . VAL A 1 224 ? 2.268 5.083 28.092 1.00 64.62 224 VAL A N 1
ATOM 1768 C CA . VAL A 1 224 ? 3.250 4.745 29.123 1.00 64.62 224 VAL A CA 1
ATOM 1769 C C . VAL A 1 224 ? 2.599 5.042 30.476 1.00 64.62 224 VAL A C 1
ATOM 1771 O O . VAL A 1 224 ? 1.958 6.094 30.574 1.00 64.62 224 VAL A O 1
ATOM 1774 N N . PRO A 1 225 ? 2.751 4.171 31.496 1.00 65.56 225 PRO A N 1
ATOM 1775 C CA . PRO A 1 225 ? 2.216 4.419 32.831 1.00 65.56 225 PRO A CA 1
ATOM 1776 C C . PRO A 1 225 ? 2.593 5.804 33.361 1.00 65.56 225 PRO A C 1
ATOM 1778 O O . PRO A 1 225 ? 3.680 6.320 33.072 1.00 65.56 225 PRO A O 1
ATOM 1781 N N . GLU A 1 226 ? 1.701 6.404 34.149 1.00 59.72 226 GLU A N 1
ATOM 1782 C CA . GLU A 1 226 ? 1.967 7.693 34.786 1.00 59.72 226 GLU A CA 1
ATOM 1783 C C . GLU A 1 226 ? 3.276 7.650 35.595 1.00 59.72 226 GLU A C 1
ATOM 1785 O O . GLU A 1 226 ? 3.568 6.688 36.302 1.00 59.72 226 GLU A O 1
ATOM 1790 N N . GLY A 1 227 ? 4.098 8.695 35.452 1.00 58.59 227 GLY A N 1
ATOM 1791 C CA . GLY A 1 227 ? 5.392 8.817 36.134 1.00 58.59 227 GLY A CA 1
ATOM 1792 C C . GLY A 1 227 ? 6.592 8.178 35.420 1.00 58.59 227 GLY A C 1
ATOM 1793 O O . GLY A 1 227 ? 7.727 8.448 35.810 1.00 58.59 227 GLY A O 1
ATOM 1794 N N . ALA A 1 228 ? 6.394 7.395 34.354 1.00 72.44 228 ALA A N 1
ATOM 1795 C CA . ALA A 1 228 ? 7.498 6.834 33.574 1.00 72.44 228 ALA A CA 1
ATOM 1796 C C . ALA A 1 228 ? 7.945 7.751 32.416 1.00 72.44 228 ALA A C 1
ATOM 1798 O O . ALA A 1 228 ? 7.161 8.482 31.804 1.00 72.44 228 ALA A O 1
ATOM 1799 N N . ILE A 1 229 ? 9.243 7.706 32.094 1.00 75.00 229 ILE A N 1
ATOM 1800 C CA . ILE A 1 229 ? 9.825 8.476 30.988 1.00 75.00 229 ILE A CA 1
ATOM 1801 C C . ILE A 1 229 ? 9.313 7.900 29.666 1.00 75.00 229 ILE A C 1
ATOM 1803 O O . ILE A 1 229 ? 9.585 6.747 29.333 1.00 75.00 229 ILE A O 1
ATOM 1807 N N . LYS A 1 230 ? 8.606 8.720 28.880 1.00 79.81 230 LYS A N 1
ATOM 1808 C CA . LYS A 1 230 ? 8.144 8.326 27.544 1.00 79.81 230 LYS A CA 1
ATOM 1809 C C . LYS A 1 230 ? 9.355 8.135 26.618 1.00 79.81 230 LYS A C 1
ATOM 1811 O O . LYS A 1 230 ? 10.071 9.111 26.377 1.00 79.81 230 LYS A O 1
ATOM 1816 N N . PRO A 1 231 ? 9.594 6.932 26.062 1.00 81.75 231 PRO A N 1
ATOM 1817 C CA . PRO A 1 231 ? 10.752 6.694 25.209 1.00 81.75 231 PRO A CA 1
ATOM 1818 C C . PRO A 1 231 ? 10.638 7.479 23.897 1.00 81.75 231 PRO A C 1
ATOM 1820 O O . PRO A 1 231 ? 9.538 7.851 23.464 1.00 81.75 231 PRO A O 1
ATOM 1823 N N . ALA A 1 232 ? 11.778 7.725 23.249 1.00 87.31 232 ALA A N 1
ATOM 1824 C CA . ALA A 1 232 ? 11.793 8.194 21.867 1.00 87.31 232 ALA A CA 1
ATOM 1825 C C . ALA A 1 232 ? 11.130 7.149 20.957 1.00 87.31 232 ALA A C 1
ATOM 1827 O O . ALA A 1 232 ? 11.214 5.952 21.232 1.00 87.31 232 ALA A O 1
ATOM 1828 N N . LEU A 1 233 ? 10.482 7.602 19.885 1.00 90.94 233 LEU A N 1
ATOM 1829 C CA . LEU A 1 233 ? 9.889 6.689 18.916 1.00 90.94 233 LEU A CA 1
ATOM 1830 C C . LEU A 1 233 ? 10.984 5.986 18.110 1.00 90.94 233 LEU A C 1
ATOM 1832 O O . LEU A 1 233 ? 11.994 6.595 17.744 1.00 90.94 233 LEU A O 1
ATOM 1836 N N . GLU A 1 234 ? 10.755 4.713 17.808 1.00 90.62 234 GLU A N 1
ATOM 1837 C CA . GLU A 1 234 ? 11.687 3.863 17.070 1.00 90.62 234 GLU A CA 1
ATOM 1838 C C . GLU A 1 234 ? 10.957 3.202 15.901 1.00 90.62 234 GLU A C 1
ATOM 1840 O O . GLU A 1 234 ? 9.997 2.461 16.101 1.00 90.62 234 GLU A O 1
ATOM 1845 N N . PHE A 1 235 ? 11.411 3.446 14.672 1.00 88.75 235 PHE A N 1
ATOM 1846 C CA . PHE A 1 235 ? 10.924 2.701 13.516 1.00 88.75 235 PHE A CA 1
ATOM 1847 C C . PHE A 1 235 ? 11.826 1.492 13.275 1.00 88.75 235 PHE A C 1
ATOM 1849 O O . PHE A 1 235 ? 12.983 1.643 12.878 1.00 88.75 235 PHE A O 1
ATOM 1856 N N . ARG A 1 236 ? 11.296 0.289 13.504 1.00 88.19 236 ARG A N 1
ATOM 1857 C CA . ARG A 1 236 ? 11.987 -0.966 13.200 1.00 88.19 236 ARG A CA 1
ATOM 1858 C C . ARG A 1 236 ? 11.628 -1.385 11.788 1.00 88.19 236 ARG A C 1
ATOM 1860 O O . ARG A 1 236 ? 10.607 -2.033 11.559 1.00 88.19 236 ARG A O 1
ATOM 1867 N N . GLN A 1 237 ? 12.456 -0.952 10.845 1.00 80.00 237 GLN A N 1
ATOM 1868 C CA . GLN A 1 237 ? 12.298 -1.296 9.440 1.00 80.00 237 GLN A CA 1
ATOM 1869 C C . GLN A 1 237 ? 12.589 -2.783 9.206 1.00 80.00 237 GLN A C 1
ATOM 1871 O O . GLN A 1 237 ? 13.477 -3.372 9.824 1.00 80.00 237 GLN A O 1
ATOM 1876 N N . GLU A 1 238 ? 11.884 -3.376 8.249 1.00 76.00 238 GLU A N 1
ATOM 1877 C CA . GLU A 1 238 ? 12.270 -4.666 7.695 1.00 76.00 238 GLU A CA 1
ATOM 1878 C C . GLU A 1 238 ? 13.642 -4.571 6.990 1.00 76.00 238 GLU A C 1
ATOM 1880 O O . GLU A 1 238 ? 13.810 -3.825 6.023 1.00 76.00 238 GLU A O 1
ATOM 1885 N N . SER A 1 239 ? 14.636 -5.326 7.477 1.00 59.91 239 SER A N 1
ATOM 1886 C CA . SER A 1 239 ? 16.071 -5.190 7.137 1.00 59.91 239 SER A CA 1
ATOM 1887 C C . SER A 1 239 ? 16.420 -5.352 5.656 1.00 59.91 239 SER A C 1
ATOM 1889 O O . SER A 1 239 ? 17.504 -4.975 5.209 1.00 59.91 239 SER A O 1
ATOM 1891 N N . THR A 1 240 ? 15.516 -5.936 4.887 1.00 65.00 240 THR A N 1
ATOM 1892 C CA . THR A 1 240 ? 15.722 -6.279 3.486 1.00 65.00 240 THR A CA 1
ATOM 1893 C C . THR A 1 240 ? 15.272 -5.178 2.537 1.00 65.00 240 THR A C 1
ATOM 1895 O O . THR A 1 240 ? 15.684 -5.204 1.384 1.00 65.00 240 THR A O 1
ATOM 1898 N N . ILE A 1 241 ? 14.473 -4.208 2.988 1.00 65.81 241 ILE A N 1
ATOM 1899 C CA . ILE A 1 241 ? 13.850 -3.203 2.120 1.00 65.81 241 ILE A CA 1
ATOM 1900 C C . ILE A 1 241 ? 14.771 -2.012 1.885 1.00 65.81 241 ILE A C 1
ATOM 1902 O O . ILE A 1 241 ? 15.308 -1.418 2.820 1.00 65.81 241 ILE A O 1
ATOM 1906 N N . ARG A 1 242 ? 14.913 -1.619 0.618 1.00 69.12 242 ARG A N 1
ATOM 1907 C CA . ARG A 1 242 ? 15.779 -0.531 0.173 1.00 69.12 242 ARG A CA 1
ATOM 1908 C C . ARG A 1 242 ? 14.974 0.523 -0.584 1.00 69.12 242 ARG A C 1
ATOM 1910 O O . ARG A 1 242 ? 14.069 0.233 -1.361 1.00 69.12 242 ARG A O 1
ATOM 1917 N N . VAL A 1 243 ? 15.340 1.778 -0.371 1.00 74.12 243 VAL A N 1
ATOM 1918 C CA . VAL A 1 243 ? 14.885 2.909 -1.188 1.00 74.12 243 VAL A CA 1
ATOM 1919 C C . VAL A 1 243 ? 15.868 3.129 -2.331 1.00 74.12 243 VAL A C 1
ATOM 1921 O O . VAL A 1 243 ? 17.074 2.923 -2.169 1.00 74.12 243 VAL A O 1
ATOM 1924 N N . ALA A 1 244 ? 15.360 3.535 -3.496 1.00 78.50 244 ALA A N 1
ATOM 1925 C CA . ALA A 1 244 ? 16.220 3.914 -4.609 1.00 78.50 244 ALA A CA 1
ATOM 1926 C C . ALA A 1 244 ? 17.087 5.118 -4.207 1.00 78.50 244 ALA A C 1
ATOM 1928 O O . ALA A 1 244 ? 16.630 6.036 -3.522 1.00 78.50 244 ALA A O 1
ATOM 1929 N N . THR A 1 245 ? 18.353 5.101 -4.615 1.00 86.31 245 THR A N 1
ATOM 1930 C CA . THR A 1 245 ? 19.306 6.175 -4.330 1.00 86.31 245 THR A CA 1
ATOM 1931 C C . THR A 1 245 ? 19.881 6.726 -5.619 1.00 86.31 245 THR A C 1
ATOM 1933 O O . THR A 1 245 ? 20.176 5.991 -6.562 1.00 86.31 245 THR A O 1
ATOM 1936 N N . CYS A 1 246 ? 20.041 8.043 -5.669 1.00 87.25 246 CYS A N 1
ATOM 1937 C CA . CYS A 1 246 ? 20.621 8.695 -6.827 1.00 87.25 246 CYS A CA 1
ATOM 1938 C C . CYS A 1 246 ? 22.120 8.405 -6.897 1.00 87.25 246 CYS A C 1
ATOM 1940 O O . CYS A 1 246 ? 22.889 8.775 -6.010 1.00 87.25 246 CYS A O 1
ATOM 1942 N N . SER A 1 247 ? 22.553 7.792 -7.993 1.00 87.38 247 SER A N 1
ATOM 1943 C CA . SER A 1 247 ? 23.956 7.442 -8.234 1.00 87.38 247 SER A CA 1
ATOM 1944 C C . SER A 1 247 ? 24.834 8.656 -8.564 1.00 87.38 247 SER A C 1
ATOM 1946 O O . SER A 1 247 ? 26.052 8.527 -8.637 1.00 87.38 247 SER A O 1
ATOM 1948 N N . PHE A 1 248 ? 24.233 9.837 -8.750 1.00 82.94 248 PHE A N 1
ATOM 1949 C CA . PHE A 1 248 ? 24.930 11.119 -8.911 1.00 82.94 248 PHE A CA 1
ATOM 1950 C C . PHE A 1 248 ? 24.990 11.941 -7.607 1.00 82.94 248 PHE A C 1
ATOM 1952 O O . PHE A 1 248 ? 25.415 13.102 -7.598 1.00 82.94 248 PHE A O 1
ATOM 1959 N N . PHE A 1 249 ? 24.561 11.359 -6.482 1.00 80.81 249 PHE A N 1
ATOM 1960 C CA . PHE A 1 249 ? 24.706 11.977 -5.167 1.00 80.81 249 PHE A CA 1
ATOM 1961 C C . PHE A 1 249 ? 26.179 12.253 -4.834 1.00 80.81 249 PHE A C 1
ATOM 1963 O O . PHE A 1 249 ? 27.053 11.432 -5.099 1.00 80.81 249 PHE A O 1
ATOM 1970 N N . GLY A 1 250 ? 26.456 13.437 -4.279 1.00 74.69 250 GLY A N 1
ATOM 1971 C CA . GLY A 1 250 ? 27.815 13.902 -3.971 1.00 74.69 250 GLY A CA 1
ATOM 1972 C C . GLY A 1 250 ? 28.598 14.459 -5.169 1.00 74.69 250 GLY A C 1
ATOM 1973 O O . GLY A 1 250 ? 29.540 15.215 -4.960 1.00 74.69 250 GLY A O 1
ATOM 1974 N N . LYS A 1 251 ? 28.184 14.163 -6.411 1.00 74.50 251 LYS A N 1
ATOM 1975 C CA . LYS A 1 251 ? 28.755 14.734 -7.650 1.00 74.50 251 LYS A CA 1
ATOM 1976 C C . LYS A 1 251 ? 27.944 15.908 -8.225 1.00 74.50 251 LYS A C 1
ATOM 1978 O O . LYS A 1 251 ? 28.378 16.549 -9.174 1.00 74.50 251 LYS A O 1
ATOM 1983 N N . GLY A 1 252 ? 26.768 16.186 -7.659 1.00 73.75 252 GLY A N 1
ATOM 1984 C CA . GLY A 1 252 ? 25.899 17.295 -8.072 1.00 73.75 252 GLY A CA 1
ATOM 1985 C C . GLY A 1 252 ? 24.448 17.150 -7.613 1.00 73.75 252 GLY A C 1
ATOM 1986 O O . GLY A 1 252 ? 23.749 18.149 -7.456 1.00 73.75 252 GLY A O 1
ATOM 1987 N N . CYS A 1 253 ? 23.993 15.929 -7.309 1.00 82.81 253 CYS A N 1
ATOM 1988 C CA . CYS A 1 253 ? 22.671 15.733 -6.722 1.00 82.81 253 CYS A CA 1
ATOM 1989 C C . CYS A 1 253 ? 22.664 16.071 -5.221 1.00 82.81 253 CYS A C 1
ATOM 1991 O O . CYS A 1 253 ? 23.479 15.547 -4.458 1.00 82.81 253 CYS A O 1
ATOM 1993 N N . ARG A 1 254 ? 21.706 16.905 -4.791 1.00 82.44 254 ARG A N 1
ATOM 1994 C CA . ARG A 1 254 ? 21.469 17.261 -3.376 1.00 82.44 254 ARG A CA 1
ATOM 1995 C C . ARG A 1 254 ? 20.541 16.281 -2.647 1.00 82.44 254 ARG A C 1
ATOM 1997 O O . ARG A 1 254 ? 20.523 16.258 -1.421 1.00 82.44 254 ARG A O 1
ATOM 2004 N N . ARG A 1 255 ? 19.795 15.460 -3.392 1.00 84.69 255 ARG A N 1
ATOM 2005 C CA . ARG A 1 255 ? 18.829 14.477 -2.883 1.00 84.69 255 ARG A CA 1
ATOM 2006 C C . ARG A 1 255 ? 19.431 13.076 -2.995 1.00 84.69 255 ARG A C 1
ATOM 2008 O O . ARG A 1 255 ? 19.531 12.522 -4.081 1.00 84.69 255 ARG A O 1
ATOM 2015 N N . LYS A 1 256 ? 19.890 12.485 -1.888 1.00 84.88 256 LYS A N 1
ATOM 2016 C CA . LYS A 1 256 ? 20.481 11.130 -1.937 1.00 84.88 256 LYS A CA 1
ATOM 2017 C C . LYS A 1 256 ? 19.433 10.055 -2.214 1.00 84.88 256 LYS A C 1
ATOM 2019 O O . LYS A 1 256 ? 19.690 9.122 -2.973 1.00 84.88 256 LYS A O 1
ATOM 2024 N N . VAL A 1 257 ? 18.303 10.164 -1.529 1.00 86.00 257 VAL A N 1
ATOM 2025 C CA . VAL A 1 257 ? 17.268 9.135 -1.428 1.00 86.00 257 VAL A CA 1
ATOM 2026 C C . VAL A 1 257 ? 16.050 9.579 -2.225 1.00 86.00 257 VAL A C 1
ATOM 2028 O O . VAL A 1 257 ? 15.732 10.764 -2.231 1.00 86.00 257 VAL A O 1
ATOM 2031 N N . TYR A 1 258 ? 15.409 8.626 -2.895 1.00 85.31 258 TYR A N 1
ATOM 2032 C CA . TYR A 1 258 ? 14.123 8.807 -3.556 1.00 85.31 258 TYR A CA 1
ATOM 2033 C C . TYR A 1 258 ? 13.026 9.193 -2.557 1.00 85.31 258 TYR A C 1
ATOM 2035 O O . TYR A 1 258 ? 12.775 8.442 -1.613 1.00 85.31 258 TYR A O 1
ATOM 2043 N N . ASN A 1 259 ? 12.344 10.310 -2.804 1.00 86.44 259 ASN A N 1
ATOM 2044 C CA . ASN A 1 259 ? 11.083 10.663 -2.160 1.00 86.44 259 ASN A CA 1
ATOM 2045 C C . ASN A 1 259 ? 9.891 10.322 -3.083 1.00 86.44 259 ASN A C 1
ATOM 2047 O O . ASN A 1 259 ? 9.687 11.027 -4.074 1.00 86.44 259 ASN A O 1
ATOM 2051 N N . PRO A 1 260 ? 9.066 9.307 -2.758 1.00 81.31 260 PRO A N 1
ATOM 2052 C CA . PRO A 1 260 ? 7.900 8.936 -3.559 1.00 81.31 260 PRO A CA 1
ATOM 2053 C C . PRO A 1 260 ? 6.880 10.052 -3.792 1.00 81.31 260 PRO A C 1
ATOM 2055 O O . PRO A 1 260 ? 6.133 9.988 -4.763 1.00 81.31 260 PRO A O 1
ATOM 2058 N N . ALA A 1 261 ? 6.835 11.054 -2.913 1.00 81.56 261 ALA A N 1
ATOM 2059 C CA . ALA A 1 261 ? 5.883 12.155 -2.995 1.00 81.56 261 ALA A CA 1
ATOM 2060 C C . ALA A 1 261 ? 6.222 13.185 -4.083 1.00 81.56 261 ALA A C 1
ATOM 2062 O O . ALA A 1 261 ? 5.324 13.808 -4.639 1.00 81.56 261 ALA A O 1
ATOM 2063 N N . GLU A 1 262 ? 7.510 13.385 -4.374 1.00 84.12 262 GLU A N 1
ATOM 2064 C CA . GLU A 1 262 ? 7.980 14.565 -5.119 1.00 84.12 262 GLU A CA 1
ATOM 2065 C C . GLU A 1 262 ? 9.000 14.229 -6.207 1.00 84.12 262 GLU A C 1
ATOM 2067 O O . GLU A 1 262 ? 9.111 14.935 -7.211 1.00 84.12 262 GLU A O 1
ATOM 2072 N N . ASP A 1 263 ? 9.786 13.170 -6.019 1.00 86.56 263 ASP A N 1
ATOM 2073 C CA . ASP A 1 263 ? 10.900 12.887 -6.906 1.00 86.56 263 ASP A CA 1
ATOM 2074 C C . ASP A 1 263 ? 10.442 12.163 -8.170 1.00 86.56 263 ASP A C 1
ATOM 2076 O O . ASP A 1 263 ? 9.678 11.197 -8.137 1.00 86.56 263 ASP A O 1
ATOM 2080 N N . ARG A 1 264 ? 11.033 12.568 -9.294 1.00 84.06 264 ARG A N 1
ATOM 2081 C CA . ARG A 1 264 ? 11.054 11.780 -10.523 1.00 84.06 264 ARG A CA 1
ATOM 2082 C C . ARG A 1 264 ? 12.444 11.188 -10.705 1.00 84.06 264 ARG A C 1
ATOM 2084 O O . ARG A 1 264 ? 13.449 11.908 -10.689 1.00 84.06 264 ARG A O 1
ATOM 2091 N N . MET A 1 265 ? 12.516 9.869 -10.827 1.00 82.31 265 MET A N 1
ATOM 2092 C CA . MET A 1 265 ? 13.759 9.132 -11.023 1.00 82.31 265 MET A CA 1
ATOM 2093 C C . MET A 1 265 ? 13.664 8.199 -12.219 1.00 82.31 265 MET A C 1
ATOM 2095 O O . MET A 1 265 ? 12.616 7.630 -12.496 1.00 82.31 265 MET A O 1
ATOM 2099 N N . VAL A 1 266 ? 14.796 7.979 -12.874 1.00 79.56 266 VAL A N 1
ATOM 2100 C CA . VAL A 1 266 ? 14.948 7.083 -14.019 1.00 79.56 266 VAL A CA 1
ATOM 2101 C C . VAL A 1 266 ? 16.086 6.102 -13.762 1.00 79.56 266 VAL A C 1
ATOM 2103 O O . VAL A 1 266 ? 17.088 6.429 -13.115 1.00 79.56 266 VAL A O 1
ATOM 2106 N N . CYS A 1 267 ? 15.920 4.877 -14.250 1.00 78.38 267 CYS A N 1
ATOM 2107 C CA . CYS A 1 267 ? 16.928 3.832 -14.171 1.00 78.38 267 CYS A CA 1
ATOM 2108 C C . CYS A 1 267 ? 17.616 3.648 -15.527 1.00 78.38 267 CYS A C 1
ATOM 2110 O O . CYS A 1 267 ? 16.969 3.542 -16.570 1.00 78.38 267 CYS A O 1
ATOM 2112 N N . CYS A 1 268 ? 18.947 3.575 -15.514 1.00 75.38 268 CYS A N 1
ATOM 2113 C CA . CYS A 1 268 ? 19.716 3.234 -16.702 1.00 75.38 268 CYS A CA 1
ATOM 2114 C C . CYS A 1 268 ? 19.501 1.760 -17.069 1.00 75.38 268 CYS A C 1
ATOM 2116 O O . CYS A 1 268 ? 19.847 0.870 -16.291 1.00 75.38 268 CYS A O 1
ATOM 2118 N N . VAL A 1 269 ? 19.016 1.488 -18.281 1.00 71.31 269 VAL A N 1
ATOM 2119 C CA . VAL A 1 269 ? 18.812 0.115 -18.775 1.00 71.31 269 VAL A CA 1
ATOM 2120 C C . VAL A 1 269 ? 20.113 -0.690 -18.858 1.00 71.31 269 VAL A C 1
ATOM 2122 O O . VAL A 1 269 ? 20.075 -1.902 -18.676 1.00 71.31 269 VAL A O 1
ATOM 2125 N N . SER A 1 270 ? 21.267 -0.046 -19.043 1.00 72.88 270 SER A N 1
ATOM 2126 C CA . SER A 1 270 ? 22.558 -0.735 -19.155 1.00 72.88 270 SER A CA 1
ATOM 2127 C C . SER A 1 270 ? 23.162 -1.064 -17.788 1.00 72.88 270 SER A C 1
ATOM 2129 O O . SER A 1 270 ? 23.371 -2.229 -17.468 1.00 72.88 270 SER A O 1
ATOM 2131 N N . CYS A 1 271 ? 23.418 -0.055 -16.945 1.00 75.12 271 CYS A N 1
ATOM 2132 C CA . CYS A 1 271 ? 24.104 -0.256 -15.658 1.00 75.12 271 CYS A CA 1
ATOM 2133 C C . CYS A 1 271 ? 23.169 -0.416 -14.448 1.00 75.12 271 CYS A C 1
ATOM 2135 O O . CYS A 1 271 ? 23.651 -0.571 -13.326 1.00 75.12 271 CYS A O 1
ATOM 2137 N N . LYS A 1 272 ? 21.846 -0.343 -14.654 1.00 77.31 272 LYS A N 1
ATOM 2138 C CA . LYS A 1 272 ? 20.795 -0.493 -13.628 1.00 77.31 272 LYS A CA 1
ATOM 2139 C C . LYS A 1 272 ? 20.889 0.503 -12.459 1.00 77.31 272 LYS A C 1
ATOM 2141 O O . LYS A 1 272 ? 20.362 0.261 -11.375 1.00 77.31 272 LYS A O 1
ATOM 2146 N N . ARG A 1 273 ? 21.566 1.636 -12.672 1.00 81.44 273 ARG A N 1
ATOM 2147 C CA . ARG A 1 273 ? 21.699 2.723 -11.691 1.00 81.44 273 ARG A CA 1
ATOM 2148 C C . ARG A 1 273 ? 20.558 3.723 -11.799 1.00 81.44 273 ARG A C 1
ATOM 2150 O O . ARG A 1 273 ? 20.113 4.043 -12.899 1.00 81.44 273 ARG A O 1
ATOM 2157 N N . TRP A 1 274 ? 20.159 4.249 -10.647 1.00 83.50 274 TRP A N 1
ATOM 2158 C CA . TRP A 1 274 ? 19.094 5.236 -10.506 1.00 83.50 274 TRP A CA 1
ATOM 2159 C C . TRP A 1 274 ? 19.631 6.659 -10.482 1.00 83.50 274 TRP A C 1
ATOM 2161 O O . TRP A 1 274 ? 20.660 6.939 -9.863 1.00 83.50 274 TRP A O 1
ATOM 2171 N N . TYR A 1 275 ? 18.894 7.566 -11.110 1.00 84.12 275 TYR A N 1
ATOM 2172 C CA . TYR A 1 275 ? 19.201 8.989 -11.160 1.00 84.12 275 TYR A CA 1
ATOM 2173 C C . TYR A 1 275 ? 17.908 9.780 -11.015 1.00 84.12 275 TYR A C 1
ATOM 2175 O O . TYR A 1 275 ? 16.896 9.407 -11.601 1.00 84.12 275 TYR A O 1
ATOM 2183 N N . HIS A 1 276 ? 17.929 10.882 -10.266 1.00 85.44 276 HIS A N 1
ATOM 2184 C CA . HIS A 1 276 ? 16.879 11.892 -10.417 1.00 85.44 276 HIS A CA 1
ATOM 2185 C C . HIS A 1 276 ? 16.903 12.425 -11.847 1.00 85.44 276 HIS A C 1
ATOM 2187 O O . HIS A 1 276 ? 17.990 12.607 -12.399 1.00 85.44 276 HIS A O 1
ATOM 2193 N N . GLU A 1 277 ? 15.733 12.692 -12.428 1.00 79.44 277 GLU A N 1
ATOM 2194 C CA . GLU A 1 277 ? 15.631 13.191 -13.808 1.00 79.44 277 GLU A CA 1
ATOM 2195 C C . GLU A 1 277 ? 16.510 14.438 -14.014 1.00 79.44 277 GLU A C 1
ATOM 2197 O O . GLU A 1 277 ? 17.323 14.481 -14.938 1.00 79.44 277 GLU A O 1
ATOM 2202 N N . ASP A 1 278 ? 16.481 15.384 -13.071 1.00 78.25 278 ASP A N 1
ATOM 2203 C CA . ASP A 1 278 ? 17.296 16.610 -13.113 1.00 78.25 278 ASP A CA 1
ATOM 2204 C C . ASP A 1 278 ? 18.814 16.365 -13.019 1.00 78.25 278 ASP A C 1
ATOM 2206 O O . ASP A 1 278 ? 19.615 17.246 -13.316 1.00 78.25 278 ASP A O 1
ATOM 2210 N N . CYS A 1 279 ? 19.247 15.184 -12.577 1.00 79.31 279 CYS A N 1
ATOM 2211 C CA . CYS A 1 279 ? 20.666 14.834 -12.446 1.00 79.31 279 CYS A CA 1
ATOM 2212 C C . CYS A 1 279 ? 21.242 14.175 -13.706 1.00 79.31 279 CYS A C 1
ATOM 2214 O O . CYS A 1 279 ? 22.428 13.844 -13.729 1.00 79.31 279 CYS A O 1
ATOM 2216 N N . SER A 1 280 ? 20.418 13.974 -14.736 1.00 66.56 280 SER A N 1
ATOM 2217 C CA . SER A 1 280 ? 20.781 13.274 -15.975 1.00 66.56 280 SER A CA 1
ATOM 2218 C C . SER A 1 280 ? 21.133 14.191 -17.156 1.00 66.56 280 SER A C 1
ATOM 2220 O O . SER A 1 280 ? 21.205 13.750 -18.301 1.00 66.56 280 SER A O 1
ATOM 2222 N N . LEU A 1 281 ? 21.368 15.477 -16.889 1.00 54.09 281 LEU A N 1
ATOM 2223 C CA . LEU A 1 281 ? 21.463 16.525 -17.903 1.00 54.09 281 LEU A CA 1
ATOM 2224 C C . LEU A 1 281 ? 22.806 16.524 -18.657 1.00 54.09 281 LEU A C 1
ATOM 2226 O O . LEU A 1 281 ? 23.756 17.204 -18.270 1.00 54.09 281 LEU A O 1
ATOM 2230 N N . ARG A 1 282 ? 22.841 15.870 -19.819 1.00 53.31 282 ARG A N 1
ATOM 2231 C CA . ARG A 1 282 ? 23.497 16.447 -21.001 1.00 53.31 282 ARG A CA 1
ATOM 2232 C C . ARG A 1 282 ? 22.466 16.518 -22.142 1.00 53.31 282 ARG A C 1
ATOM 2234 O O . ARG A 1 282 ? 21.668 15.601 -22.295 1.00 53.31 282 ARG A O 1
ATOM 2241 N N . PRO A 1 283 ? 22.423 17.593 -22.938 1.00 39.69 283 PRO A N 1
ATOM 2242 C CA . PRO A 1 283 ? 21.694 17.576 -24.198 1.00 39.69 283 PRO A CA 1
ATOM 2243 C C . PRO A 1 283 ? 22.519 16.780 -25.226 1.00 39.69 283 PRO A C 1
ATOM 2245 O O . PRO A 1 283 ? 23.620 17.191 -25.577 1.00 39.69 283 PRO A O 1
ATOM 2248 N N . LEU A 1 284 ? 22.018 15.639 -25.698 1.00 38.62 284 LEU A N 1
ATOM 2249 C CA . LEU A 1 284 ? 22.503 14.954 -26.914 1.00 38.62 284 LEU A CA 1
ATOM 2250 C C . LEU A 1 284 ? 21.377 14.896 -27.930 1.00 38.62 284 LEU A C 1
ATOM 2252 O O . LEU A 1 284 ? 20.247 14.969 -27.488 1.00 38.62 284 LEU A O 1
ATOM 2256 N N . ASN A 1 285 ? 21.674 14.787 -29.229 1.00 37.84 285 ASN A N 1
ATOM 2257 C CA . ASN A 1 285 ? 20.748 14.784 -30.381 1.00 37.84 285 ASN A CA 1
ATOM 2258 C C . ASN A 1 285 ? 19.610 13.731 -30.278 1.00 37.84 285 ASN A C 1
ATOM 2260 O O . ASN A 1 285 ? 19.667 12.848 -29.432 1.00 37.84 285 ASN A O 1
ATOM 2264 N N . ASP A 1 286 ? 18.565 13.853 -31.112 1.00 39.97 286 ASP A N 1
ATOM 2265 C CA . ASP A 1 286 ? 17.232 13.195 -31.058 1.00 39.97 286 ASP A CA 1
ATOM 2266 C C . ASP A 1 286 ? 17.117 11.676 -30.811 1.00 39.97 286 ASP A C 1
ATOM 2268 O O . ASP A 1 286 ? 16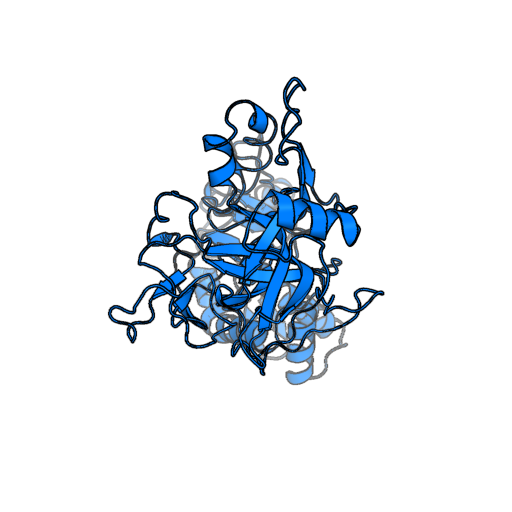.002 11.191 -30.642 1.00 39.97 286 ASP A O 1
ATOM 2272 N N . GLU A 1 287 ? 18.204 10.914 -30.693 1.00 45.47 287 GLU A N 1
ATOM 2273 C CA . GLU A 1 287 ? 18.165 9.449 -30.821 1.00 45.47 287 GLU A CA 1
ATOM 2274 C C . GLU A 1 287 ? 18.430 8.617 -29.546 1.00 45.47 287 GLU A C 1
ATOM 2276 O O . GLU A 1 287 ? 18.387 7.386 -29.612 1.00 45.47 287 GLU A O 1
ATOM 2281 N N . GLU A 1 288 ? 18.655 9.209 -28.367 1.00 50.25 288 GLU A N 1
ATOM 2282 C CA . GLU A 1 288 ? 19.170 8.450 -27.207 1.00 50.25 288 GLU A CA 1
ATOM 2283 C C . GLU A 1 288 ? 18.269 8.455 -25.957 1.00 50.25 288 GLU A C 1
ATOM 2285 O O . GLU A 1 288 ? 18.579 9.028 -24.914 1.00 50.25 288 GLU A O 1
ATOM 2290 N N . TYR A 1 289 ? 17.159 7.718 -26.049 1.00 45.06 289 TYR A N 1
ATOM 2291 C CA . TYR A 1 289 ? 16.639 6.876 -24.966 1.00 45.06 289 TYR A CA 1
ATOM 2292 C C . TYR A 1 289 ? 15.856 5.714 -25.586 1.00 45.06 289 TYR A C 1
ATOM 2294 O O . TYR A 1 289 ? 14.929 5.925 -26.364 1.00 45.06 289 TYR A O 1
ATOM 2302 N N . ARG A 1 290 ? 16.216 4.472 -25.252 1.00 54.25 290 ARG A N 1
ATOM 2303 C CA . ARG A 1 290 ? 15.445 3.289 -25.648 1.00 54.25 290 ARG A CA 1
ATOM 2304 C C . ARG A 1 290 ? 14.881 2.675 -24.377 1.00 54.25 290 ARG A C 1
ATOM 2306 O O . ARG A 1 290 ? 15.640 2.184 -23.543 1.00 54.25 290 ARG A O 1
ATOM 2313 N N . GLY A 1 291 ? 13.558 2.714 -24.232 1.00 56.56 291 GLY A N 1
ATOM 2314 C CA . GLY A 1 291 ? 12.873 1.781 -23.342 1.00 56.56 291 GLY A CA 1
ATOM 2315 C C . GLY A 1 291 ? 13.287 0.337 -23.664 1.00 56.56 291 GLY A C 1
ATOM 2316 O O . GLY A 1 291 ? 13.891 0.073 -24.712 1.00 56.56 291 GLY A O 1
ATOM 2317 N N . GLU A 1 292 ? 13.014 -0.600 -22.758 1.00 66.19 292 GLU A N 1
ATOM 2318 C CA . GLU A 1 292 ? 13.398 -2.005 -22.950 1.00 66.19 292 GLU A CA 1
ATOM 2319 C C . GLU A 1 292 ? 12.790 -2.531 -24.255 1.00 66.19 292 GLU A C 1
ATOM 2321 O O . GLU A 1 292 ? 11.585 -2.718 -24.352 1.00 66.19 292 GLU A O 1
ATOM 2326 N N . THR A 1 293 ? 13.611 -2.724 -25.289 1.00 67.81 293 THR A N 1
ATOM 2327 C CA . THR A 1 293 ? 13.132 -3.170 -26.600 1.00 67.81 293 THR A CA 1
ATOM 2328 C C . THR A 1 293 ? 13.465 -4.642 -26.773 1.00 67.81 293 THR A C 1
ATOM 2330 O O . THR A 1 293 ? 14.636 -5.017 -26.861 1.00 67.81 293 THR A O 1
ATOM 2333 N N . VAL A 1 294 ? 12.433 -5.473 -26.859 1.00 69.19 294 VAL A N 1
ATOM 2334 C CA . VAL A 1 294 ? 12.548 -6.883 -27.211 1.00 69.19 294 VAL A CA 1
ATOM 2335 C C . VAL A 1 294 ? 12.164 -7.035 -28.676 1.00 69.19 294 VAL A C 1
ATOM 2337 O O . VAL A 1 294 ? 11.057 -6.702 -29.093 1.00 69.19 294 VAL A O 1
ATOM 2340 N N . HIS A 1 295 ? 13.120 -7.519 -29.463 1.00 70.12 295 HIS A N 1
ATOM 2341 C CA . HIS A 1 295 ? 12.872 -8.009 -30.810 1.00 70.12 295 HIS A CA 1
ATOM 2342 C C . HIS A 1 295 ? 12.708 -9.517 -30.712 1.00 70.12 295 HIS A C 1
ATOM 2344 O O . HIS A 1 295 ? 13.655 -10.210 -30.332 1.00 70.12 295 HIS A O 1
ATOM 2350 N N . TRP A 1 296 ? 11.520 -10.014 -31.027 1.00 61.34 296 TRP A N 1
ATOM 2351 C CA . TRP A 1 296 ? 11.270 -11.444 -31.075 1.00 61.34 296 TRP A CA 1
ATOM 2352 C C . TRP A 1 296 ? 10.428 -11.770 -32.305 1.00 61.34 296 TRP A C 1
ATOM 2354 O O . TRP A 1 296 ? 9.330 -11.242 -32.485 1.00 61.34 296 TRP A O 1
ATOM 2364 N N . ARG A 1 297 ? 10.994 -12.609 -33.182 1.00 67.81 297 ARG A N 1
ATOM 2365 C CA . ARG A 1 297 ? 10.504 -12.832 -34.552 1.00 67.81 297 ARG A CA 1
ATOM 2366 C C . ARG A 1 297 ? 10.339 -11.492 -35.287 1.00 67.81 297 ARG A C 1
ATOM 2368 O O . ARG A 1 297 ? 11.317 -10.756 -35.397 1.00 67.81 297 ARG A O 1
ATOM 2375 N N . ASP A 1 298 ? 9.119 -11.170 -35.716 1.00 58.69 298 ASP A N 1
ATOM 2376 C CA . ASP A 1 298 ? 8.767 -9.956 -36.464 1.00 58.69 298 ASP A CA 1
ATOM 2377 C C . ASP A 1 298 ? 8.118 -8.871 -35.589 1.00 58.69 298 ASP A C 1
ATOM 2379 O O . ASP A 1 298 ? 7.737 -7.809 -36.083 1.00 58.69 298 ASP A O 1
ATOM 2383 N N . VAL A 1 299 ? 7.984 -9.115 -34.280 1.00 56.59 299 VAL A N 1
ATOM 2384 C CA . VAL A 1 299 ? 7.363 -8.170 -33.349 1.00 56.59 299 VAL A CA 1
ATOM 2385 C C . VAL A 1 299 ? 8.450 -7.436 -32.574 1.00 56.59 299 VAL A C 1
ATOM 2387 O O . VAL A 1 299 ? 9.319 -8.029 -31.927 1.00 56.59 299 VAL A O 1
ATOM 2390 N N . ARG A 1 300 ? 8.395 -6.105 -32.640 1.00 67.94 300 ARG A N 1
ATOM 2391 C CA . ARG A 1 300 ? 9.185 -5.218 -31.791 1.00 67.94 300 ARG A CA 1
ATOM 2392 C C . ARG A 1 300 ? 8.296 -4.734 -30.654 1.00 67.94 300 ARG A C 1
ATOM 2394 O O . ARG A 1 300 ? 7.449 -3.874 -30.869 1.00 67.94 300 ARG A O 1
ATOM 2401 N N . ILE A 1 301 ? 8.533 -5.245 -29.452 1.00 66.19 301 ILE A N 1
ATOM 2402 C CA . ILE A 1 301 ? 7.876 -4.757 -28.239 1.00 66.19 301 ILE A CA 1
ATOM 2403 C C . ILE A 1 301 ? 8.844 -3.799 -27.553 1.00 66.19 301 ILE A C 1
ATOM 2405 O O . ILE A 1 301 ? 9.965 -4.176 -27.214 1.00 66.19 301 ILE A O 1
ATOM 2409 N N . ALA A 1 302 ? 8.434 -2.546 -27.376 1.00 64.19 302 ALA A N 1
ATOM 2410 C CA . ALA A 1 302 ? 9.178 -1.565 -26.598 1.00 64.19 302 ALA A CA 1
ATOM 2411 C C . ALA A 1 302 ? 8.442 -1.326 -25.279 1.00 64.19 302 ALA A C 1
ATOM 2413 O O . ALA A 1 302 ? 7.392 -0.693 -25.252 1.00 64.19 302 ALA A O 1
ATOM 2414 N N . GLY A 1 303 ? 9.003 -1.835 -24.187 1.00 61.16 303 GLY A N 1
ATOM 2415 C CA . GLY A 1 303 ? 8.594 -1.475 -22.842 1.00 61.16 303 GLY A CA 1
ATOM 2416 C C . GLY A 1 303 ? 8.921 -0.009 -22.560 1.00 61.16 303 GLY A C 1
ATOM 2417 O O . GLY A 1 303 ? 9.947 0.495 -23.033 1.00 61.16 303 GLY A O 1
ATOM 2418 N N . PRO A 1 304 ? 8.092 0.696 -21.780 1.00 63.25 304 PRO A N 1
ATOM 2419 C CA . PRO A 1 304 ? 8.374 2.064 -21.385 1.00 63.25 304 PRO A CA 1
ATOM 2420 C C . PRO A 1 304 ? 9.664 2.138 -20.566 1.00 63.25 304 PRO A C 1
ATOM 2422 O O . PRO A 1 304 ? 10.171 1.152 -20.009 1.00 63.25 304 PRO A O 1
ATOM 2425 N N . ALA A 1 305 ? 10.184 3.356 -20.471 1.00 65.06 305 ALA A N 1
ATOM 2426 C CA . ALA A 1 305 ? 11.274 3.667 -19.572 1.00 65.06 305 ALA A CA 1
ATOM 2427 C C . ALA A 1 305 ? 11.021 3.164 -18.157 1.00 65.06 305 ALA A C 1
ATOM 2429 O O . ALA A 1 305 ? 9.929 3.304 -17.606 1.00 65.06 305 ALA A O 1
ATOM 2430 N N . THR A 1 306 ? 12.083 2.661 -17.549 1.00 71.62 306 THR A N 1
ATOM 2431 C CA . THR A 1 306 ? 12.095 2.346 -16.127 1.00 71.62 306 THR A CA 1
ATOM 2432 C C . THR A 1 306 ? 12.189 3.663 -15.347 1.00 71.62 306 THR A C 1
ATOM 2434 O O . THR A 1 306 ? 13.249 4.297 -15.344 1.00 71.62 306 THR A O 1
ATOM 2437 N N . ARG A 1 307 ? 11.081 4.105 -14.744 1.00 74.31 307 ARG A N 1
ATOM 2438 C CA . ARG A 1 307 ? 10.950 5.376 -14.024 1.00 74.31 307 ARG A CA 1
ATOM 2439 C C . ARG A 1 307 ? 10.118 5.220 -12.756 1.00 74.31 307 ARG A C 1
ATOM 2441 O O . ARG A 1 307 ? 9.154 4.468 -12.734 1.00 74.31 307 ARG A O 1
ATOM 2448 N N . ARG A 1 308 ? 10.413 6.052 -11.763 1.00 79.94 308 ARG A N 1
ATOM 2449 C CA . ARG A 1 308 ? 9.572 6.280 -10.586 1.00 79.94 308 ARG A CA 1
ATOM 2450 C C . ARG A 1 308 ? 9.127 7.731 -10.583 1.00 79.94 308 ARG A C 1
ATOM 2452 O O . ARG A 1 308 ? 9.980 8.615 -10.571 1.00 79.94 308 ARG A O 1
ATOM 2459 N N . CYS A 1 309 ? 7.826 7.982 -10.587 1.00 79.12 309 CYS A N 1
ATOM 2460 C CA . CYS A 1 309 ? 7.275 9.330 -10.477 1.00 79.12 309 CYS A CA 1
ATOM 2461 C C . CYS A 1 309 ? 5.954 9.317 -9.699 1.00 79.12 309 CYS A C 1
ATOM 2463 O O . CYS A 1 309 ? 5.281 8.282 -9.688 1.00 79.12 309 CYS A O 1
ATOM 2465 N N . PRO A 1 310 ? 5.551 10.444 -9.091 1.00 82.94 310 PRO A N 1
ATOM 2466 C CA . PRO A 1 310 ? 4.209 10.592 -8.540 1.00 82.94 310 PRO A CA 1
ATOM 2467 C C . PRO A 1 310 ? 3.129 10.268 -9.582 1.00 82.94 310 PRO A C 1
ATOM 2469 O O . PRO A 1 310 ? 3.337 10.439 -10.789 1.00 82.94 310 PRO A O 1
ATOM 2472 N N . ASN A 1 311 ? 1.994 9.746 -9.117 1.00 80.94 311 ASN A N 1
ATOM 2473 C CA . ASN A 1 311 ? 0.814 9.558 -9.951 1.00 80.94 311 ASN A CA 1
ATOM 2474 C C . ASN A 1 311 ? 0.032 10.874 -10.050 1.00 80.94 311 ASN A C 1
ATOM 2476 O O . ASN A 1 311 ? -0.670 11.259 -9.113 1.00 80.94 311 ASN A O 1
ATOM 2480 N N . ASP A 1 312 ? 0.165 11.521 -11.209 1.00 77.31 312 ASP A N 1
ATOM 2481 C CA . ASP A 1 312 ? -0.515 12.769 -11.569 1.00 77.31 312 ASP A CA 1
ATOM 2482 C C . ASP A 1 312 ? -1.847 12.521 -12.325 1.00 77.31 312 ASP A C 1
ATOM 2484 O O . ASP A 1 312 ? -2.490 13.470 -12.777 1.00 77.31 312 ASP A O 1
ATOM 2488 N N . ALA A 1 313 ? -2.263 11.261 -12.509 1.00 78.56 313 ALA A N 1
ATOM 2489 C CA . ALA A 1 313 ? -3.516 10.906 -13.169 1.00 78.56 313 ALA A CA 1
ATOM 2490 C C . ALA A 1 313 ? -4.739 11.213 -12.289 1.00 78.56 313 ALA A C 1
ATOM 2492 O O . ALA A 1 313 ? -4.650 11.402 -11.071 1.00 78.56 313 ALA A O 1
ATOM 2493 N N . ALA A 1 314 ? -5.913 11.248 -12.925 1.00 83.38 314 ALA A N 1
ATOM 2494 C CA . ALA A 1 314 ? -7.169 11.410 -12.207 1.00 83.38 314 ALA A CA 1
ATOM 2495 C C . ALA A 1 314 ? -7.345 10.278 -11.170 1.00 83.38 314 ALA A C 1
ATOM 2497 O O . ALA A 1 314 ? -7.055 9.121 -11.486 1.00 83.38 314 ALA A O 1
ATOM 2498 N N . PRO A 1 315 ? -7.828 10.586 -9.951 1.00 84.44 315 PRO A N 1
ATOM 2499 C CA . PRO A 1 315 ? -8.107 9.568 -8.946 1.00 84.44 315 PRO A CA 1
ATOM 2500 C C . PRO A 1 315 ? -9.084 8.509 -9.464 1.00 84.44 315 PRO A C 1
ATOM 2502 O O . PRO A 1 315 ? -10.114 8.852 -10.051 1.00 84.44 315 PRO A O 1
ATOM 2505 N N . VAL A 1 316 ? -8.788 7.239 -9.196 1.00 86.00 316 VAL A N 1
ATOM 2506 C CA . VAL A 1 316 ? -9.662 6.113 -9.547 1.00 86.00 316 VAL A CA 1
ATOM 2507 C C . VAL A 1 316 ? -10.363 5.627 -8.291 1.00 86.00 316 VAL A C 1
ATOM 2509 O O . VAL A 1 316 ? -9.715 5.399 -7.270 1.00 86.00 316 VAL A O 1
ATOM 2512 N N . TRP A 1 317 ? -11.682 5.477 -8.373 1.00 86.25 317 TRP A N 1
ATOM 2513 C CA . TRP A 1 317 ? -12.557 5.184 -7.243 1.00 86.25 317 TRP A CA 1
ATOM 2514 C C . TRP A 1 317 ? -13.310 3.871 -7.462 1.00 86.25 317 TRP A C 1
ATOM 2516 O O . TRP A 1 317 ? -13.835 3.636 -8.548 1.00 86.25 317 TRP A O 1
ATOM 2526 N N . GLN A 1 318 ? -13.392 3.047 -6.422 1.00 85.88 318 GLN A N 1
ATOM 2527 C CA . GLN A 1 318 ? -14.143 1.795 -6.393 1.00 85.88 318 GLN A CA 1
ATOM 2528 C C . GLN A 1 318 ? -15.145 1.825 -5.240 1.00 85.88 318 GLN A C 1
ATOM 2530 O O . GLN A 1 318 ? -14.836 2.341 -4.169 1.00 85.88 318 GLN A O 1
ATOM 2535 N N . ALA A 1 319 ? -16.331 1.256 -5.443 1.00 83.75 319 ALA A N 1
ATOM 2536 C CA . ALA A 1 319 ? -17.325 1.150 -4.382 1.00 83.75 319 ALA A CA 1
ATOM 2537 C C . ALA A 1 319 ? -16.792 0.323 -3.195 1.00 83.75 319 ALA A C 1
ATOM 2539 O O . ALA A 1 319 ? -16.190 -0.737 -3.379 1.00 83.75 319 ALA A O 1
ATOM 2540 N N . ALA A 1 320 ? -17.053 0.808 -1.987 1.00 81.38 320 ALA A N 1
ATOM 2541 C CA . ALA A 1 320 ? -16.810 0.160 -0.704 1.00 81.38 320 ALA A CA 1
ATOM 2542 C C . ALA A 1 320 ? -18.138 0.038 0.075 1.00 81.38 320 ALA A C 1
ATOM 2544 O O . ALA A 1 320 ? -19.191 0.493 -0.385 1.00 81.38 320 ALA A O 1
ATOM 2545 N N . LEU A 1 321 ? -18.115 -0.603 1.248 1.00 79.19 321 LEU A N 1
ATOM 2546 C CA . LEU A 1 321 ? -19.301 -0.688 2.108 1.00 79.19 321 LEU A CA 1
ATOM 2547 C C . LEU A 1 321 ? -19.691 0.684 2.676 1.00 79.19 321 LEU A C 1
ATOM 2549 O O . LEU A 1 321 ? -18.986 1.682 2.500 1.00 79.19 321 LEU A O 1
ATOM 2553 N N . CYS A 1 322 ? -20.847 0.729 3.346 1.00 74.19 322 CYS A N 1
ATOM 2554 C CA . CYS A 1 322 ? -21.401 1.942 3.962 1.00 74.19 322 CYS A CA 1
ATOM 2555 C C . CYS A 1 322 ? -21.596 3.092 2.950 1.00 74.19 322 CYS A C 1
ATOM 2557 O O . CYS A 1 322 ? -21.575 4.269 3.309 1.00 74.19 322 CYS A O 1
ATOM 2559 N N . GLY A 1 323 ? -21.749 2.719 1.670 1.00 73.75 323 GLY A N 1
ATOM 2560 C CA . GLY A 1 323 ? -21.888 3.579 0.495 1.00 73.75 323 GLY A CA 1
ATOM 2561 C C . GLY A 1 323 ? -20.806 4.638 0.327 1.00 73.75 323 GLY A C 1
ATOM 2562 O O . GLY A 1 323 ? -21.073 5.754 -0.132 1.00 73.75 323 GLY A O 1
ATOM 2563 N N . LEU A 1 324 ? -19.582 4.253 0.660 1.00 78.81 324 LEU A N 1
ATOM 2564 C CA . LEU A 1 324 ? -18.382 5.002 0.342 1.00 78.81 324 LEU A CA 1
ATOM 2565 C C . LEU A 1 324 ? -17.800 4.528 -0.990 1.00 78.81 324 LEU A C 1
ATOM 2567 O O . LEU A 1 324 ? -17.927 3.365 -1.360 1.00 78.81 324 LEU A O 1
ATOM 2571 N N . ASP A 1 325 ? -17.106 5.422 -1.679 1.00 82.94 325 ASP A N 1
ATOM 2572 C CA . ASP A 1 325 ? -16.136 5.055 -2.699 1.00 82.94 325 ASP A CA 1
ATOM 2573 C C . ASP A 1 325 ? -14.731 5.183 -2.106 1.00 82.94 325 ASP A C 1
ATOM 2575 O O . ASP A 1 325 ? -14.418 6.153 -1.407 1.00 82.94 325 ASP A O 1
ATOM 2579 N N . MET A 1 326 ? -13.853 4.249 -2.445 1.00 83.81 326 MET A N 1
ATOM 2580 C CA . MET A 1 326 ? -12.457 4.253 -2.048 1.00 83.81 326 MET A CA 1
ATOM 2581 C C . MET A 1 326 ? -11.531 4.456 -3.240 1.00 83.81 326 MET A C 1
ATOM 2583 O O . MET A 1 326 ? -11.707 3.869 -4.306 1.00 83.81 326 MET A O 1
ATOM 2587 N N . ARG A 1 327 ? -10.505 5.274 -3.036 1.00 85.56 327 ARG A N 1
ATOM 2588 C CA . ARG A 1 327 ? -9.450 5.519 -4.003 1.00 85.56 327 ARG A CA 1
ATOM 2589 C C . ARG A 1 327 ? -8.520 4.313 -4.098 1.00 85.56 327 ARG A C 1
ATOM 2591 O O . ARG A 1 327 ? -7.943 3.898 -3.095 1.00 85.56 327 ARG A O 1
ATOM 2598 N N . VAL A 1 328 ? -8.332 3.794 -5.306 1.00 85.25 328 VAL A N 1
ATOM 2599 C CA . VAL A 1 328 ? -7.575 2.557 -5.561 1.00 85.25 328 VAL A CA 1
ATOM 2600 C C . VAL A 1 328 ? -6.303 2.768 -6.388 1.00 85.25 328 VAL A C 1
ATOM 2602 O O . VAL A 1 328 ? -5.389 1.951 -6.311 1.00 85.25 328 VAL A O 1
ATOM 2605 N N . ASP A 1 329 ? -6.175 3.886 -7.113 1.00 84.19 329 ASP A N 1
ATOM 2606 C CA . ASP A 1 329 ? -4.991 4.157 -7.942 1.00 84.19 329 ASP A CA 1
ATOM 2607 C C . ASP A 1 329 ? -3.671 4.171 -7.140 1.00 84.19 329 ASP A C 1
ATOM 2609 O O . ASP A 1 329 ? -3.635 4.644 -5.994 1.00 84.19 329 ASP A O 1
ATOM 2613 N N . PRO A 1 330 ? -2.554 3.716 -7.740 1.00 83.19 330 PRO A N 1
ATOM 2614 C CA . PRO A 1 330 ? -1.253 3.746 -7.089 1.00 83.19 330 PRO A CA 1
ATOM 2615 C C . PRO A 1 330 ? -0.748 5.177 -6.888 1.00 83.19 330 PRO A C 1
ATOM 2617 O O . PRO A 1 330 ? -0.927 6.016 -7.761 1.00 83.19 330 PRO A O 1
ATOM 2620 N N . PRO A 1 331 ? -0.081 5.497 -5.765 1.00 80.81 331 PRO A N 1
ATOM 2621 C CA . PRO A 1 331 ? 0.463 6.831 -5.512 1.00 80.81 331 PRO A CA 1
ATOM 2622 C C . PRO A 1 331 ? 1.624 7.227 -6.411 1.00 80.81 331 PRO A C 1
ATOM 2624 O O . PRO A 1 331 ? 1.911 8.412 -6.556 1.00 80.81 331 PRO A O 1
ATOM 2627 N N . VAL A 1 332 ? 2.266 6.244 -7.028 1.00 79.88 332 VAL A N 1
ATOM 2628 C CA . VAL A 1 332 ? 3.399 6.428 -7.923 1.00 79.88 332 VAL A CA 1
ATOM 2629 C C . VAL A 1 332 ? 3.189 5.573 -9.163 1.00 79.88 332 VAL A C 1
ATOM 2631 O O . VAL A 1 332 ? 2.738 4.435 -9.057 1.00 79.88 332 VAL A O 1
ATOM 2634 N N . HIS A 1 333 ? 3.533 6.099 -10.335 1.00 76.88 333 HIS A N 1
ATOM 2635 C CA . HIS A 1 333 ? 3.614 5.296 -11.551 1.00 76.88 333 HIS A CA 1
ATOM 2636 C C . HIS A 1 333 ? 5.027 4.755 -11.714 1.00 76.88 333 HIS A C 1
ATOM 2638 O O . HIS A 1 333 ? 6.003 5.511 -11.658 1.00 76.88 333 HIS A O 1
ATOM 2644 N N . SER A 1 334 ? 5.136 3.448 -11.944 1.00 72.44 334 SER A N 1
ATOM 2645 C CA . SER A 1 334 ? 6.434 2.783 -11.991 1.00 72.44 334 SER A CA 1
ATOM 2646 C C . SER A 1 334 ? 6.437 1.543 -12.874 1.00 72.44 334 SER A C 1
ATOM 2648 O O . SER A 1 334 ? 6.001 0.475 -12.471 1.00 72.44 334 SER A O 1
ATOM 2650 N N . TRP A 1 335 ? 6.952 1.678 -14.096 1.00 74.31 335 TRP A N 1
ATOM 2651 C CA . TRP A 1 335 ? 6.855 0.629 -15.121 1.00 74.31 335 TRP A CA 1
ATOM 2652 C C . TRP A 1 335 ? 7.909 -0.475 -15.035 1.00 74.31 335 TRP A C 1
ATOM 2654 O O . TRP A 1 335 ? 7.812 -1.471 -15.749 1.00 74.31 335 TRP A O 1
ATOM 2664 N N . GLU A 1 336 ? 8.890 -0.334 -14.144 1.00 72.62 336 GLU A N 1
ATOM 2665 C CA . GLU A 1 336 ? 9.925 -1.326 -13.826 1.00 72.62 336 GLU A CA 1
ATOM 2666 C C . GLU A 1 336 ? 9.423 -2.790 -13.816 1.00 72.62 336 GLU A C 1
ATOM 2668 O O . GLU A 1 336 ? 10.181 -3.664 -14.209 1.00 72.62 336 GLU A O 1
ATOM 2673 N N . ARG A 1 337 ? 8.190 -3.088 -13.368 1.00 78.88 337 ARG A N 1
ATOM 2674 C CA . ARG A 1 337 ? 7.704 -4.457 -13.095 1.00 78.88 337 ARG A CA 1
ATOM 2675 C C . ARG A 1 337 ? 7.343 -5.137 -14.390 1.00 78.88 337 ARG A C 1
ATOM 2677 O O . ARG A 1 337 ? 7.739 -6.269 -14.641 1.00 78.88 337 ARG A O 1
ATOM 2684 N N . ILE A 1 338 ? 6.621 -4.391 -15.215 1.00 80.69 338 ILE A N 1
ATOM 2685 C CA . ILE A 1 338 ? 6.224 -4.805 -16.547 1.00 80.69 338 ILE A CA 1
ATOM 2686 C C . ILE A 1 338 ? 7.459 -4.842 -17.440 1.00 80.69 338 ILE A C 1
ATOM 2688 O O . ILE A 1 338 ? 7.677 -5.835 -18.122 1.00 80.69 338 ILE A O 1
ATOM 2692 N N . SER A 1 339 ? 8.342 -3.844 -17.356 1.00 78.38 339 SER A N 1
ATOM 2693 C CA . SER A 1 339 ? 9.606 -3.844 -18.100 1.00 78.38 339 SER A CA 1
ATOM 2694 C C . SER A 1 339 ? 10.568 -4.954 -17.644 1.00 78.38 339 SER A C 1
ATOM 2696 O O . SER A 1 339 ? 11.306 -5.495 -18.465 1.00 78.38 339 SER A O 1
ATOM 2698 N N . PHE A 1 340 ? 10.570 -5.328 -16.358 1.00 79.38 340 PHE A N 1
ATOM 2699 C CA . PHE A 1 340 ? 11.322 -6.474 -15.838 1.00 79.38 340 PHE A CA 1
ATOM 2700 C C . PHE A 1 340 ? 10.790 -7.780 -16.419 1.00 79.38 340 PHE A C 1
ATOM 2702 O O . PHE A 1 340 ? 11.572 -8.541 -16.984 1.00 79.38 340 PHE A O 1
ATOM 2709 N N . GLY A 1 341 ? 9.474 -8.004 -16.344 1.00 83.56 341 GLY A N 1
ATOM 2710 C CA . GLY A 1 341 ? 8.869 -9.200 -16.918 1.00 83.56 341 GLY A CA 1
ATOM 2711 C C . GLY A 1 341 ? 9.116 -9.308 -18.425 1.00 83.56 341 GLY A C 1
ATOM 2712 O O . GLY A 1 341 ? 9.493 -10.372 -18.907 1.00 83.56 341 GLY A O 1
ATOM 2713 N N . LEU A 1 342 ? 9.035 -8.184 -19.149 1.00 84.06 342 LEU A N 1
ATOM 2714 C CA . LEU A 1 342 ? 9.321 -8.127 -20.584 1.00 84.06 342 LEU A CA 1
ATOM 2715 C C . LEU A 1 342 ? 10.771 -8.526 -20.874 1.00 84.06 342 LEU A C 1
ATOM 2717 O O . LEU A 1 342 ? 11.048 -9.253 -21.826 1.00 84.06 342 LEU A O 1
ATOM 2721 N N . ARG A 1 343 ? 11.711 -8.053 -20.048 1.00 80.62 343 ARG A N 1
ATOM 2722 C CA . ARG A 1 343 ? 13.134 -8.370 -20.183 1.00 80.62 343 ARG A CA 1
ATOM 2723 C C . ARG A 1 343 ? 13.410 -9.849 -19.930 1.00 80.62 343 ARG A C 1
ATOM 2725 O O . ARG A 1 343 ? 14.169 -10.438 -20.695 1.00 80.62 343 ARG A O 1
ATOM 2732 N N . GLU A 1 344 ? 12.824 -10.434 -18.888 1.00 84.31 344 GLU A N 1
ATOM 2733 C CA . GLU A 1 344 ? 13.011 -11.856 -18.579 1.00 84.31 344 GLU A CA 1
ATOM 2734 C C . GLU A 1 344 ? 12.406 -12.751 -19.662 1.00 84.31 344 GLU A C 1
ATOM 2736 O O . GLU A 1 344 ? 13.101 -13.635 -20.164 1.00 84.31 344 GLU A O 1
ATOM 2741 N N . ALA A 1 345 ? 11.187 -12.453 -20.120 1.00 86.81 345 ALA A N 1
ATOM 2742 C CA . ALA A 1 345 ? 10.591 -13.139 -21.265 1.00 86.81 345 ALA A CA 1
ATOM 2743 C C . ALA A 1 345 ? 11.466 -12.984 -22.523 1.00 86.81 345 ALA A C 1
ATOM 2745 O O . ALA A 1 345 ? 11.770 -13.959 -23.206 1.00 86.81 345 ALA A O 1
ATOM 2746 N N . GLY A 1 346 ? 11.974 -11.777 -22.794 1.00 85.38 346 GLY A N 1
ATOM 2747 C CA . GLY A 1 346 ? 12.902 -11.512 -23.897 1.00 85.38 346 GLY A CA 1
ATOM 2748 C C . GLY A 1 346 ? 14.228 -12.273 -23.800 1.00 85.38 346 GLY A C 1
ATOM 2749 O O . GLY A 1 346 ? 14.773 -12.685 -24.824 1.00 85.38 346 GLY A O 1
ATOM 2750 N N . ARG A 1 347 ? 14.758 -12.477 -22.589 1.00 87.00 347 ARG A N 1
ATOM 2751 C CA . ARG A 1 347 ? 15.963 -13.280 -22.337 1.00 87.00 347 ARG A CA 1
ATOM 2752 C C . ARG A 1 347 ? 15.697 -14.756 -22.635 1.00 87.00 347 ARG A C 1
ATOM 2754 O O . ARG A 1 347 ? 16.426 -15.340 -23.431 1.00 87.00 347 ARG A O 1
ATOM 2761 N N . LEU A 1 348 ? 14.632 -15.320 -22.067 1.00 86.81 348 LEU A N 1
ATOM 2762 C CA . LEU A 1 348 ? 14.223 -16.712 -22.289 1.00 86.81 348 LEU A CA 1
ATOM 2763 C C . LEU A 1 348 ? 13.929 -16.996 -23.769 1.00 86.81 348 LEU A C 1
ATOM 2765 O O . LEU A 1 348 ? 14.340 -18.023 -24.306 1.00 86.81 348 LEU A O 1
ATOM 2769 N N . ALA A 1 349 ? 13.298 -16.046 -24.459 1.00 84.81 349 ALA A N 1
ATOM 2770 C CA . ALA A 1 349 ? 13.042 -16.134 -25.890 1.00 84.81 349 ALA A CA 1
ATOM 2771 C C . ALA A 1 349 ? 14.334 -16.165 -26.726 1.00 84.81 349 ALA A C 1
ATOM 2773 O O . ALA A 1 349 ? 14.430 -16.934 -27.681 1.00 84.81 349 ALA A O 1
ATOM 2774 N N . LYS A 1 350 ? 15.355 -15.376 -26.359 1.00 84.12 350 LYS A N 1
ATOM 2775 C CA . LYS A 1 350 ? 16.683 -15.418 -27.005 1.00 84.12 350 LYS A CA 1
ATOM 2776 C C . LYS A 1 350 ? 17.434 -16.719 -26.731 1.00 84.12 350 LYS A C 1
ATOM 2778 O O . LYS A 1 350 ? 18.209 -17.156 -27.575 1.00 84.12 350 LYS A O 1
ATOM 2783 N N . GLU A 1 351 ? 17.208 -17.322 -25.570 1.00 88.12 351 GLU A N 1
ATOM 2784 C CA . GLU A 1 351 ? 17.778 -18.616 -25.180 1.00 88.12 351 GLU A CA 1
ATOM 2785 C C . GLU A 1 351 ? 17.045 -19.811 -25.817 1.00 88.12 351 GLU A C 1
ATOM 2787 O O . GLU A 1 351 ? 17.480 -20.948 -25.656 1.00 88.12 351 GLU A O 1
ATOM 2792 N N . GLY A 1 352 ? 15.959 -19.569 -26.563 1.00 83.25 352 GLY A N 1
ATOM 2793 C CA . GLY A 1 352 ? 15.174 -20.613 -27.224 1.00 83.25 352 GLY A CA 1
ATOM 2794 C C . GLY A 1 352 ? 14.246 -21.387 -26.285 1.00 83.25 352 GLY A C 1
ATOM 2795 O O . GLY A 1 352 ? 13.765 -22.450 -26.661 1.00 83.25 352 GLY A O 1
ATOM 2796 N N . ALA A 1 353 ? 13.990 -20.873 -25.078 1.00 86.12 353 ALA A N 1
ATOM 2797 C CA . ALA A 1 353 ? 13.106 -21.501 -24.095 1.00 86.12 353 ALA A CA 1
ATOM 2798 C C . ALA A 1 353 ? 11.611 -21.204 -24.329 1.00 86.12 353 ALA A C 1
ATOM 2800 O O . ALA A 1 353 ? 10.769 -21.839 -23.705 1.00 86.12 353 ALA A O 1
ATOM 2801 N N . ILE A 1 354 ? 11.294 -20.242 -25.204 1.00 83.31 354 ILE A N 1
ATOM 2802 C CA . ILE A 1 354 ? 9.932 -19.800 -25.536 1.00 83.31 354 ILE A CA 1
ATOM 2803 C C . ILE A 1 354 ? 9.718 -19.957 -27.043 1.00 83.31 354 ILE A C 1
ATOM 2805 O O . ILE A 1 354 ? 10.494 -19.423 -27.846 1.00 83.31 354 ILE A O 1
ATOM 2809 N N . TYR A 1 355 ? 8.656 -20.662 -27.425 1.00 79.00 355 TYR A N 1
ATOM 2810 C CA . TYR A 1 355 ? 8.391 -21.097 -28.794 1.00 79.00 355 TYR A CA 1
ATOM 2811 C C . TYR A 1 355 ? 7.216 -20.372 -29.449 1.00 79.00 355 TYR A C 1
ATOM 2813 O O . TYR A 1 355 ? 7.142 -20.352 -30.679 1.00 79.00 355 TYR A O 1
ATOM 2821 N N . ASP A 1 356 ? 6.319 -19.739 -28.694 1.00 85.19 356 ASP A N 1
ATOM 2822 C CA . ASP A 1 356 ? 5.216 -18.957 -29.258 1.00 85.19 356 ASP A CA 1
ATOM 2823 C C . ASP A 1 356 ? 4.840 -17.704 -28.438 1.00 85.19 356 ASP A C 1
ATOM 2825 O O . ASP A 1 356 ? 5.442 -17.390 -27.412 1.00 85.19 356 ASP A O 1
ATOM 2829 N N . ALA A 1 357 ? 3.906 -16.906 -28.975 1.00 82.88 357 ALA A N 1
ATOM 2830 C CA . ALA A 1 357 ? 3.514 -15.628 -28.382 1.00 82.88 357 ALA A CA 1
ATOM 2831 C C . ALA A 1 357 ? 2.699 -15.812 -27.093 1.00 82.88 357 ALA A C 1
ATOM 2833 O O . ALA A 1 357 ? 2.755 -14.961 -26.208 1.00 82.88 357 ALA A O 1
ATOM 2834 N N . ALA A 1 358 ? 1.963 -16.920 -26.975 1.00 87.38 358 ALA A N 1
ATOM 2835 C CA . ALA A 1 358 ? 1.198 -17.228 -25.777 1.00 87.38 358 ALA A CA 1
ATOM 2836 C C . ALA A 1 358 ? 2.142 -17.597 -24.625 1.00 87.38 358 ALA A C 1
ATOM 2838 O O . ALA A 1 358 ? 1.983 -17.074 -23.524 1.00 87.38 358 ALA A O 1
ATOM 2839 N N . GLU A 1 359 ? 3.168 -18.408 -24.895 1.00 86.81 359 GLU A N 1
ATOM 2840 C CA . GLU A 1 359 ? 4.254 -18.703 -23.957 1.00 86.81 359 GLU A CA 1
ATOM 2841 C C . GLU A 1 359 ? 5.031 -17.432 -23.590 1.00 86.81 359 GLU A C 1
ATOM 2843 O O . GLU A 1 359 ? 5.302 -17.197 -22.415 1.00 86.81 359 GLU A O 1
ATOM 2848 N N . PHE A 1 360 ? 5.317 -16.554 -24.560 1.00 87.25 360 PHE A N 1
ATOM 2849 C CA . PHE A 1 360 ? 5.975 -15.273 -24.289 1.00 87.25 360 PHE A CA 1
ATOM 2850 C C . PHE A 1 360 ? 5.163 -14.397 -23.324 1.00 87.25 360 PHE A C 1
ATOM 2852 O O . PHE A 1 360 ? 5.715 -13.870 -22.357 1.00 87.25 360 PHE A O 1
ATOM 2859 N N . HIS A 1 361 ? 3.850 -14.260 -23.546 1.00 88.31 361 HIS A N 1
ATOM 2860 C CA . HIS A 1 361 ? 2.967 -13.503 -22.651 1.00 88.31 361 HIS A CA 1
ATOM 2861 C C . HIS A 1 361 ? 2.815 -14.172 -21.284 1.00 88.31 361 HIS A C 1
ATOM 2863 O O . HIS A 1 361 ? 2.773 -13.475 -20.271 1.00 88.31 361 HIS A O 1
ATOM 2869 N N . ALA A 1 362 ? 2.759 -15.504 -21.233 1.00 88.94 362 ALA A N 1
ATOM 2870 C CA . ALA A 1 362 ? 2.693 -16.244 -19.979 1.00 88.94 362 ALA A CA 1
ATOM 2871 C C . ALA A 1 362 ? 3.953 -16.023 -19.127 1.00 88.94 362 ALA A C 1
ATOM 2873 O O . ALA A 1 362 ? 3.836 -15.715 -17.940 1.00 88.94 362 ALA A O 1
ATOM 2874 N N . GLU A 1 363 ? 5.140 -16.093 -19.733 1.00 88.94 363 GLU A N 1
ATOM 2875 C CA . GLU A 1 363 ? 6.413 -15.839 -19.050 1.00 88.94 363 GLU A CA 1
ATOM 2876 C C . GLU A 1 363 ? 6.572 -14.370 -18.652 1.00 88.94 363 GLU A C 1
ATOM 2878 O O . GLU A 1 363 ? 7.012 -14.069 -17.540 1.00 88.94 363 GLU A O 1
ATOM 2883 N N . TRP A 1 364 ? 6.147 -13.435 -19.510 1.00 88.56 364 TRP A N 1
ATOM 2884 C CA . TRP A 1 364 ? 6.118 -12.014 -19.163 1.00 88.56 364 TRP A CA 1
ATOM 2885 C C . TRP A 1 364 ? 5.235 -11.782 -17.927 1.00 88.56 364 TRP A C 1
ATOM 2887 O O . TRP A 1 364 ? 5.697 -11.193 -16.943 1.00 88.56 364 TRP A O 1
ATOM 2897 N N . ARG A 1 365 ? 4.003 -12.306 -17.926 1.00 88.19 365 ARG A N 1
ATOM 2898 C CA . ARG A 1 365 ? 3.075 -12.208 -16.790 1.00 88.19 365 ARG A CA 1
ATOM 2899 C C . ARG A 1 365 ? 3.681 -12.802 -15.521 1.00 88.19 365 ARG A C 1
ATOM 2901 O O . ARG A 1 365 ? 3.749 -12.120 -14.496 1.00 88.19 365 ARG A O 1
ATOM 2908 N N . ALA A 1 366 ? 4.179 -14.035 -15.594 1.00 86.75 366 ALA A N 1
ATOM 2909 C CA . ALA A 1 366 ? 4.763 -14.735 -14.454 1.00 86.75 366 ALA A CA 1
ATOM 2910 C C . ALA A 1 366 ? 5.949 -13.961 -13.853 1.00 86.75 366 ALA A C 1
ATOM 2912 O O . ALA A 1 366 ? 6.049 -13.811 -12.631 1.00 86.75 366 ALA A O 1
ATOM 2913 N N . ALA A 1 367 ? 6.813 -13.404 -14.706 1.00 84.50 367 ALA A N 1
ATOM 2914 C CA . ALA A 1 367 ? 7.950 -12.598 -14.285 1.00 84.50 367 ALA A CA 1
ATOM 2915 C C . ALA A 1 367 ? 7.547 -11.212 -13.749 1.00 84.50 367 ALA A C 1
ATOM 2917 O O . ALA A 1 367 ? 8.249 -10.671 -12.899 1.00 84.50 367 ALA A O 1
ATOM 2918 N N . ALA A 1 368 ? 6.422 -10.628 -14.170 1.00 81.94 368 ALA A N 1
ATOM 2919 C CA . ALA A 1 368 ? 5.893 -9.395 -13.577 1.00 81.94 368 ALA A CA 1
ATOM 2920 C C . ALA A 1 368 ? 5.267 -9.640 -12.184 1.00 81.94 368 ALA A C 1
ATOM 2922 O O . ALA A 1 368 ? 5.392 -8.813 -11.271 1.00 81.94 368 ALA A O 1
ATOM 2923 N N . GLN A 1 369 ? 4.659 -10.808 -11.968 1.00 81.44 369 GLN A N 1
ATOM 2924 C CA . GLN A 1 369 ? 3.982 -11.193 -10.722 1.00 81.44 369 GLN A CA 1
ATOM 2925 C C . GLN A 1 369 ? 4.921 -11.684 -9.603 1.00 81.44 369 GLN A C 1
ATOM 2927 O O . GLN A 1 369 ? 4.478 -12.417 -8.710 1.00 81.44 369 GLN A O 1
ATOM 2932 N N . VAL A 1 370 ? 6.207 -11.291 -9.605 1.00 69.88 370 VAL A N 1
ATOM 2933 C CA . VAL A 1 370 ? 7.193 -11.762 -8.613 1.00 69.88 370 VAL A CA 1
ATOM 2934 C C . VAL A 1 370 ? 6.630 -11.672 -7.195 1.00 69.88 370 VAL A C 1
ATOM 2936 O O . VAL A 1 370 ? 6.248 -10.593 -6.727 1.00 69.88 370 VAL A O 1
ATOM 2939 N N . LYS A 1 371 ? 6.613 -12.820 -6.504 1.00 59.78 371 LYS A N 1
ATOM 2940 C CA . LYS A 1 371 ? 6.258 -12.908 -5.087 1.00 59.78 371 LYS A CA 1
ATOM 2941 C C . LYS A 1 371 ? 7.328 -12.168 -4.295 1.00 59.78 371 LYS A C 1
ATOM 2943 O O . LYS A 1 371 ? 8.476 -12.597 -4.282 1.00 59.78 371 LYS A O 1
ATOM 2948 N N . GLN A 1 372 ? 6.970 -11.072 -3.638 1.00 59.31 372 GLN A N 1
ATOM 2949 C CA . GLN A 1 372 ? 7.857 -10.523 -2.622 1.00 59.31 372 GLN A CA 1
ATOM 2950 C C . GLN A 1 372 ? 7.857 -11.488 -1.425 1.00 59.31 372 GLN A C 1
ATOM 2952 O O . GLN A 1 372 ? 6.808 -11.999 -1.037 1.00 59.31 372 GLN A O 1
ATOM 2957 N N . ASP A 1 373 ? 9.030 -11.760 -0.854 1.00 53.69 373 ASP A N 1
ATOM 2958 C CA . ASP A 1 373 ? 9.231 -12.666 0.289 1.00 53.69 373 ASP A CA 1
ATOM 2959 C C . ASP A 1 373 ? 8.700 -12.065 1.610 1.00 53.69 373 ASP A C 1
ATOM 2961 O O . ASP A 1 373 ? 9.434 -11.888 2.587 1.00 53.69 373 ASP A O 1
ATOM 2965 N N . SER A 1 374 ? 7.419 -11.702 1.638 1.00 52.91 374 SER A N 1
ATOM 2966 C CA . SER A 1 374 ? 6.687 -11.276 2.827 1.00 52.91 374 SER A CA 1
ATOM 2967 C C . SER A 1 374 ? 5.332 -11.974 2.859 1.00 52.91 374 SER A C 1
ATOM 2969 O O . SER A 1 374 ? 4.626 -11.967 1.849 1.00 52.91 374 SER A O 1
ATOM 2971 N N . PRO A 1 375 ? 4.927 -12.547 4.006 1.00 50.00 375 PRO A N 1
ATOM 2972 C CA . PRO A 1 375 ? 3.620 -13.184 4.134 1.00 50.00 375 PRO A CA 1
ATOM 2973 C C . PRO A 1 375 ? 2.459 -12.184 4.013 1.00 50.00 375 PRO A C 1
ATOM 2975 O O . PRO A 1 375 ? 1.323 -12.605 3.841 1.00 50.00 375 PRO A O 1
ATOM 2978 N N . PHE A 1 376 ? 2.737 -10.877 4.085 1.00 56.25 376 PHE A N 1
ATOM 2979 C CA . PHE A 1 376 ? 1.730 -9.814 4.049 1.00 56.25 376 PHE A CA 1
ATOM 2980 C C . PHE A 1 376 ? 1.543 -9.181 2.667 1.00 56.25 376 PHE A C 1
ATOM 2982 O O . PHE A 1 376 ? 0.662 -8.345 2.506 1.00 56.25 376 PHE A O 1
ATOM 2989 N N . MET A 1 377 ? 2.385 -9.510 1.683 1.00 64.25 377 MET A N 1
ATOM 2990 C CA . MET A 1 377 ? 2.372 -8.838 0.381 1.00 64.25 377 MET A CA 1
ATOM 2991 C C . MET A 1 377 ? 1.789 -9.763 -0.683 1.00 64.25 377 MET A C 1
ATOM 2993 O O . MET A 1 377 ? 2.403 -10.759 -1.071 1.00 64.25 377 MET A O 1
ATOM 2997 N N . ALA A 1 378 ? 0.583 -9.430 -1.144 1.00 64.31 378 ALA A N 1
ATOM 2998 C CA . ALA A 1 378 ? -0.075 -10.145 -2.228 1.00 64.31 378 ALA A CA 1
ATOM 2999 C C . ALA A 1 378 ? 0.679 -9.942 -3.554 1.00 64.31 378 ALA A C 1
ATOM 3001 O O . ALA A 1 378 ? 1.275 -8.885 -3.791 1.00 64.31 378 ALA A O 1
ATOM 3002 N N . ARG A 1 379 ? 0.627 -10.946 -4.439 1.00 73.75 379 ARG A N 1
ATOM 3003 C CA . ARG A 1 379 ? 1.040 -10.782 -5.844 1.00 73.75 379 ARG A CA 1
ATOM 3004 C C . ARG A 1 379 ? 0.091 -9.806 -6.547 1.00 73.75 379 ARG A C 1
ATOM 3006 O O . ARG A 1 379 ? -0.984 -9.506 -6.028 1.00 73.75 379 ARG A O 1
ATOM 3013 N N . LEU A 1 380 ? 0.503 -9.281 -7.697 1.00 77.25 380 LEU A N 1
ATOM 3014 C CA . LEU A 1 380 ? -0.454 -8.616 -8.579 1.00 77.25 380 LEU A CA 1
ATOM 3015 C C . LEU A 1 380 ? -1.434 -9.658 -9.127 1.00 77.25 380 LEU A C 1
ATOM 3017 O O . LEU A 1 380 ? -1.013 -10.791 -9.376 1.00 77.25 380 LEU A O 1
ATOM 3021 N N . SER A 1 381 ? -2.705 -9.295 -9.281 1.00 80.50 381 SER A N 1
ATOM 3022 C CA . SER A 1 381 ? -3.690 -10.145 -9.953 1.00 80.50 381 SER A CA 1
ATOM 3023 C C . SER A 1 381 ? -3.331 -10.302 -11.433 1.00 80.50 381 SER A C 1
ATOM 3025 O O . SER A 1 381 ? -2.511 -9.558 -11.980 1.00 80.50 381 SER A O 1
ATOM 3027 N N . ASP A 1 382 ? -3.920 -11.299 -12.090 1.00 83.75 382 ASP A N 1
ATOM 3028 C CA . ASP A 1 382 ? -3.708 -11.512 -13.525 1.00 83.75 382 ASP A CA 1
ATOM 3029 C C . ASP A 1 382 ? -4.213 -10.314 -14.336 1.00 83.75 382 ASP A C 1
ATOM 3031 O O . ASP A 1 382 ? -3.512 -9.825 -15.215 1.00 83.75 382 ASP A O 1
ATOM 3035 N N . SER A 1 383 ? -5.373 -9.771 -13.971 1.00 83.50 383 SER A N 1
ATOM 3036 C CA . SER A 1 383 ? -5.982 -8.604 -14.614 1.00 83.50 383 SER A CA 1
ATOM 3037 C C . SER A 1 383 ? -5.167 -7.319 -14.449 1.00 83.50 383 SER A C 1
ATOM 3039 O O . SER A 1 383 ? -4.982 -6.609 -15.433 1.00 83.50 383 SER A O 1
ATOM 3041 N N . GLU A 1 384 ? -4.631 -7.036 -13.252 1.00 81.62 384 GLU A N 1
ATOM 3042 C CA . GLU A 1 384 ? -3.758 -5.877 -13.000 1.00 81.62 384 GLU A CA 1
ATOM 3043 C C . GLU A 1 384 ? -2.532 -5.912 -13.926 1.00 81.62 384 GLU A C 1
ATOM 3045 O O . GLU A 1 384 ? -2.074 -4.881 -14.428 1.00 81.62 384 GLU A O 1
ATOM 3050 N N . VAL A 1 385 ? -1.973 -7.107 -14.133 1.00 85.00 385 VAL A N 1
ATOM 3051 C CA . VAL A 1 385 ? -0.800 -7.304 -14.988 1.00 85.00 385 VAL A CA 1
ATOM 3052 C C . VAL A 1 385 ? -1.177 -7.239 -16.458 1.00 85.00 385 VAL A C 1
ATOM 3054 O O . VAL A 1 385 ? -0.480 -6.567 -17.214 1.00 85.00 385 VAL A O 1
ATOM 3057 N N . ASP A 1 386 ? -2.283 -7.864 -16.852 1.00 85.50 386 ASP A N 1
ATOM 3058 C CA . ASP A 1 386 ? -2.767 -7.867 -18.230 1.00 85.50 386 ASP A CA 1
ATOM 3059 C C . ASP A 1 386 ? -3.142 -6.458 -18.701 1.00 85.50 386 ASP A C 1
ATOM 3061 O O . ASP A 1 386 ? -2.749 -6.055 -19.795 1.00 85.50 386 ASP A O 1
ATOM 3065 N N . GLU A 1 387 ? -3.825 -5.665 -17.871 1.00 83.00 387 GLU A N 1
ATOM 3066 C CA . GLU A 1 387 ? -4.125 -4.262 -18.174 1.00 83.00 387 GLU A CA 1
ATOM 3067 C C . GLU A 1 387 ? -2.832 -3.467 -18.397 1.00 83.00 387 GLU A C 1
ATOM 3069 O O . GLU A 1 387 ? -2.689 -2.753 -19.392 1.00 83.00 387 GLU A O 1
ATOM 3074 N N . ALA A 1 388 ? -1.848 -3.632 -17.511 1.00 81.00 388 ALA A N 1
ATOM 3075 C CA . ALA A 1 388 ? -0.581 -2.928 -17.630 1.00 81.00 388 ALA A CA 1
ATOM 3076 C C . ALA A 1 388 ? 0.249 -3.393 -18.841 1.00 81.00 388 ALA A C 1
ATOM 3078 O O . ALA A 1 388 ? 0.877 -2.563 -19.501 1.00 81.00 388 ALA A O 1
ATOM 3079 N N . MET A 1 389 ? 0.237 -4.690 -19.166 1.00 85.06 389 MET A N 1
ATOM 3080 C CA . MET A 1 389 ? 0.854 -5.237 -20.379 1.00 85.06 389 MET A CA 1
ATOM 3081 C C . MET A 1 389 ? 0.196 -4.660 -21.635 1.00 85.06 389 MET A C 1
ATOM 3083 O O . MET A 1 389 ? 0.906 -4.159 -22.503 1.00 85.06 389 MET A O 1
ATOM 3087 N N . LEU A 1 390 ? -1.139 -4.621 -21.696 1.00 83.56 390 LEU A N 1
ATOM 3088 C CA . LEU A 1 390 ? -1.888 -4.041 -22.816 1.00 83.56 390 LEU A CA 1
ATOM 3089 C C . LEU A 1 390 ? -1.567 -2.556 -23.025 1.00 83.56 390 LEU A C 1
ATOM 3091 O O . LEU A 1 390 ? -1.426 -2.107 -24.164 1.00 83.56 390 LEU A O 1
ATOM 3095 N N . VAL A 1 391 ? -1.432 -1.778 -21.944 1.00 78.62 391 VAL A N 1
ATOM 3096 C CA . VAL A 1 391 ? -1.008 -0.371 -22.038 1.00 78.62 391 VAL A CA 1
ATOM 3097 C C . VAL A 1 391 ? 0.394 -0.270 -22.637 1.00 78.62 391 VAL A C 1
ATOM 3099 O O . VAL A 1 391 ? 0.621 0.561 -23.517 1.00 78.62 391 VAL A O 1
ATOM 3102 N N . VAL A 1 392 ? 1.324 -1.131 -22.216 1.00 78.06 392 VAL A N 1
ATOM 3103 C CA . VAL A 1 392 ? 2.685 -1.166 -22.767 1.00 78.06 392 VAL A CA 1
ATOM 3104 C C . VAL A 1 392 ? 2.697 -1.575 -24.238 1.00 78.06 392 VAL A C 1
ATOM 3106 O O . VAL A 1 392 ? 3.388 -0.943 -25.032 1.00 78.06 392 VAL A O 1
ATOM 3109 N N . GLU A 1 393 ? 1.926 -2.582 -24.632 1.00 79.25 393 GLU A N 1
ATOM 3110 C CA . GLU A 1 393 ? 1.836 -3.015 -26.029 1.00 79.25 393 GLU A CA 1
ATOM 3111 C C . GLU A 1 393 ? 1.284 -1.914 -26.941 1.00 79.25 393 GLU A C 1
ATOM 3113 O O . GLU A 1 393 ? 1.777 -1.729 -28.054 1.00 79.25 393 GLU A O 1
ATOM 3118 N N . ARG A 1 394 ? 0.284 -1.158 -26.468 1.00 77.94 394 ARG A N 1
ATOM 3119 C CA . ARG A 1 394 ? -0.370 -0.099 -27.252 1.00 77.94 394 ARG A CA 1
ATOM 3120 C C . ARG A 1 394 ? 0.419 1.207 -27.285 1.00 77.94 394 ARG A C 1
ATOM 3122 O O . ARG A 1 394 ? 0.499 1.833 -28.336 1.00 77.94 394 ARG A O 1
ATOM 3129 N N . HIS A 1 395 ? 0.983 1.617 -26.150 1.00 72.06 395 HIS A N 1
ATOM 3130 C CA . HIS A 1 395 ? 1.528 2.967 -25.950 1.00 72.06 395 HIS A CA 1
ATOM 3131 C C . HIS A 1 395 ? 3.014 2.993 -25.585 1.00 72.06 395 HIS A C 1
ATOM 3133 O O . HIS A 1 395 ? 3.599 4.070 -25.470 1.00 72.06 395 HIS A O 1
ATOM 3139 N N . GLY A 1 396 ? 3.664 1.839 -25.420 1.00 68.31 396 GLY A N 1
ATOM 3140 C CA . GLY A 1 396 ? 5.068 1.731 -25.012 1.00 68.31 396 GLY A CA 1
ATOM 3141 C C . GLY A 1 396 ? 6.036 2.628 -25.799 1.00 68.31 396 GLY A C 1
ATOM 3142 O O . GLY A 1 396 ? 6.830 3.336 -25.168 1.00 68.31 396 GLY A O 1
ATOM 3143 N N . PRO A 1 397 ? 5.949 2.697 -27.145 1.00 64.69 397 PRO A N 1
ATOM 3144 C CA . PRO A 1 397 ? 6.765 3.612 -27.944 1.00 64.69 397 PRO A CA 1
ATOM 3145 C C . PRO A 1 397 ? 6.555 5.099 -27.608 1.00 64.69 397 PRO A C 1
ATOM 3147 O O . PRO A 1 397 ? 7.525 5.847 -27.492 1.00 64.69 397 PRO A O 1
ATOM 3150 N N . GLU A 1 398 ? 5.311 5.532 -27.404 1.00 65.56 398 GLU A N 1
ATOM 3151 C CA . GLU A 1 398 ? 4.950 6.923 -27.078 1.00 65.56 398 GLU A CA 1
ATOM 3152 C C . GLU A 1 398 ? 5.402 7.290 -25.658 1.00 65.56 398 GLU A C 1
ATOM 3154 O O . GLU A 1 398 ? 5.962 8.362 -25.414 1.00 65.56 398 GLU A O 1
ATOM 3159 N N . MET A 1 399 ? 5.241 6.353 -24.721 1.00 64.44 399 MET A N 1
ATOM 3160 C CA . MET A 1 399 ? 5.696 6.482 -23.336 1.00 64.44 399 MET A CA 1
ATOM 3161 C C . MET A 1 399 ? 7.221 6.580 -23.226 1.00 64.44 399 MET A C 1
ATOM 3163 O O . MET A 1 399 ? 7.730 7.215 -22.302 1.00 64.44 399 MET A O 1
ATOM 3167 N N . ALA A 1 400 ? 7.952 5.963 -24.158 1.00 58.59 400 ALA A N 1
ATOM 3168 C CA . ALA A 1 400 ? 9.398 6.107 -24.273 1.00 58.59 400 ALA A CA 1
ATOM 3169 C C . ALA A 1 400 ? 9.807 7.448 -24.915 1.00 58.59 400 ALA A C 1
ATOM 3171 O O . ALA A 1 400 ? 10.827 8.013 -24.525 1.00 58.59 400 ALA A O 1
ATOM 3172 N N . ALA A 1 401 ? 9.012 7.973 -25.856 1.00 54.53 401 ALA A N 1
ATOM 3173 C CA . ALA A 1 401 ? 9.300 9.209 -26.588 1.00 54.53 401 ALA A CA 1
ATOM 3174 C C . ALA A 1 401 ? 9.080 10.496 -25.765 1.00 54.53 401 ALA A C 1
ATOM 3176 O O . ALA A 1 401 ? 9.748 11.499 -26.004 1.00 54.53 401 ALA A O 1
ATOM 3177 N N . GLY A 1 402 ? 8.180 10.482 -24.775 1.00 50.78 402 GLY A N 1
ATOM 3178 C CA . GLY A 1 402 ? 7.864 11.649 -23.932 1.00 50.78 402 GLY A CA 1
ATOM 3179 C C . GLY A 1 402 ? 8.923 12.031 -22.885 1.00 50.78 402 GLY A C 1
ATOM 3180 O O . GLY A 1 402 ? 8.690 12.928 -22.074 1.00 50.78 402 GLY A O 1
ATOM 3181 N N . LEU A 1 403 ? 10.070 11.351 -22.852 1.00 52.75 403 LEU A N 1
ATOM 3182 C CA . LEU A 1 403 ? 11.105 11.575 -21.845 1.00 52.75 403 LEU A CA 1
ATOM 3183 C C . LEU A 1 403 ? 12.180 12.528 -22.348 1.00 52.75 403 LEU A C 1
ATOM 3185 O O . LEU A 1 403 ? 12.679 12.416 -23.467 1.00 52.75 403 LEU A O 1
ATOM 3189 N N . ARG A 1 404 ? 12.601 13.443 -21.466 1.00 51.28 404 ARG A N 1
ATOM 3190 C CA . ARG A 1 404 ? 13.856 14.171 -21.666 1.00 51.28 404 ARG A CA 1
ATOM 3191 C C . ARG A 1 404 ? 14.977 13.134 -21.778 1.00 51.28 404 ARG A C 1
ATOM 3193 O O . ARG A 1 404 ? 15.053 12.226 -20.954 1.00 51.28 404 ARG A O 1
ATOM 3200 N N . ARG A 1 405 ? 15.810 13.269 -22.813 1.00 58.56 405 ARG A N 1
ATOM 3201 C CA . ARG A 1 405 ? 16.918 12.357 -23.138 1.00 58.56 405 ARG A CA 1
ATOM 3202 C C . ARG A 1 405 ? 17.751 12.090 -21.878 1.00 58.56 405 ARG A C 1
ATOM 3204 O O . ARG A 1 405 ? 18.344 13.013 -21.324 1.00 58.56 405 ARG A O 1
ATOM 3211 N N . PHE A 1 406 ? 17.734 10.848 -21.395 1.00 61.44 406 PHE A N 1
ATOM 3212 C CA . PHE A 1 406 ? 18.472 10.437 -20.204 1.00 61.44 406 PHE A CA 1
ATOM 3213 C C . PHE A 1 406 ? 19.845 9.923 -20.621 1.00 61.44 406 PHE A C 1
ATOM 3215 O O . PHE A 1 406 ? 19.951 8.898 -21.293 1.00 61.44 406 PHE A O 1
ATOM 3222 N N . ILE A 1 407 ? 20.898 10.588 -20.154 1.00 64.88 407 ILE A N 1
ATOM 3223 C CA . ILE A 1 407 ? 22.267 10.122 -20.347 1.00 64.88 407 ILE A CA 1
ATOM 3224 C C . ILE A 1 407 ? 22.785 9.584 -19.028 1.00 64.88 407 ILE A C 1
ATOM 3226 O O . ILE A 1 407 ? 22.833 10.270 -18.003 1.00 64.88 407 ILE A O 1
ATOM 3230 N N . CYS A 1 408 ? 23.200 8.323 -19.051 1.00 73.50 408 CYS A N 1
ATOM 3231 C CA . CYS A 1 408 ? 23.819 7.729 -17.888 1.00 73.50 408 CYS A CA 1
ATOM 3232 C C . CYS A 1 408 ? 25.248 8.255 -17.744 1.00 73.50 408 CYS A C 1
ATOM 3234 O O . CYS A 1 408 ? 26.154 7.735 -18.390 1.00 73.50 408 CYS A O 1
ATOM 3236 N N . ASN A 1 409 ? 25.451 9.206 -16.824 1.00 70.81 409 ASN A N 1
ATOM 3237 C CA . ASN A 1 409 ? 26.778 9.742 -16.489 1.00 70.81 409 ASN A CA 1
ATOM 3238 C C . ASN A 1 409 ? 27.813 8.636 -16.232 1.00 70.81 409 ASN A C 1
ATOM 3240 O O . ASN A 1 409 ? 28.981 8.791 -16.560 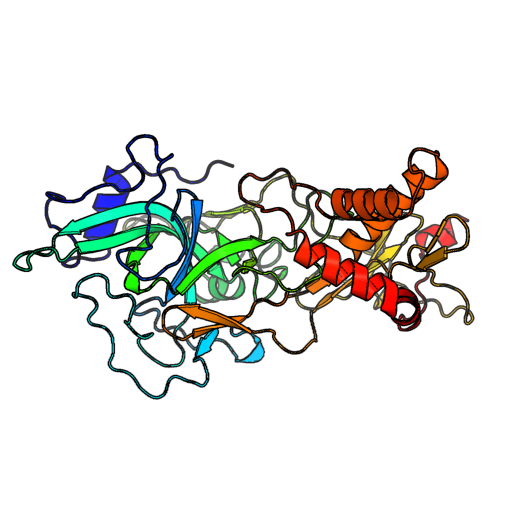1.00 70.81 409 ASN A O 1
ATOM 3244 N N . TYR A 1 410 ? 27.387 7.502 -15.663 1.00 74.69 410 TYR A N 1
ATOM 3245 C CA . TYR A 1 410 ? 28.284 6.374 -15.445 1.00 74.69 410 TYR A CA 1
ATOM 3246 C C . TYR A 1 410 ? 28.637 5.648 -16.745 1.00 74.69 410 TYR A C 1
ATOM 3248 O O . TYR A 1 410 ? 29.808 5.450 -17.022 1.00 74.69 410 TYR A O 1
ATOM 3256 N N . CYS A 1 411 ? 27.666 5.275 -17.577 1.00 72.50 411 CYS A N 1
ATOM 3257 C CA . CYS A 1 411 ? 27.988 4.614 -18.842 1.00 72.50 411 CYS A CA 1
ATOM 3258 C C . CYS A 1 411 ? 28.798 5.522 -19.776 1.00 72.50 411 CYS A C 1
ATOM 3260 O O . CYS A 1 411 ? 29.644 5.015 -20.488 1.00 72.50 411 CYS A O 1
ATOM 3262 N N . THR A 1 412 ? 28.608 6.843 -19.745 1.00 71.38 412 THR A N 1
ATOM 3263 C CA . THR A 1 412 ? 29.406 7.772 -20.564 1.00 71.38 412 THR A CA 1
ATOM 3264 C C . THR A 1 412 ? 30.814 8.039 -20.038 1.00 71.38 412 THR A C 1
ATOM 3266 O O . THR A 1 412 ? 31.662 8.463 -20.807 1.00 71.38 412 THR A O 1
ATOM 3269 N N . GLU A 1 413 ? 31.061 7.877 -18.734 1.00 66.44 413 GLU A N 1
ATOM 3270 C CA . GLU A 1 413 ? 32.406 8.028 -18.148 1.00 66.44 413 GLU A CA 1
ATOM 3271 C C . GLU A 1 413 ? 33.273 6.772 -18.357 1.00 66.44 413 GLU A C 1
ATOM 3273 O O . GLU A 1 413 ? 34.493 6.852 -18.241 1.00 66.44 413 GLU A O 1
ATOM 3278 N N . PHE A 1 414 ? 32.650 5.617 -18.619 1.00 55.56 414 PHE A N 1
ATOM 3279 C CA . PHE A 1 414 ? 33.301 4.301 -18.642 1.00 55.56 414 PHE A CA 1
ATOM 3280 C C . PHE A 1 414 ? 33.080 3.515 -19.955 1.00 55.56 414 PHE A C 1
ATOM 3282 O O . PHE A 1 414 ? 33.380 2.320 -19.997 1.00 55.56 414 PHE A O 1
ATOM 3289 N N . MET A 1 415 ? 32.561 4.167 -21.002 1.00 47.47 415 MET A N 1
ATOM 3290 C CA . MET A 1 415 ? 32.649 3.741 -22.410 1.00 47.47 415 MET A CA 1
ATOM 3291 C C . MET A 1 415 ? 33.712 4.586 -23.099 1.00 47.47 415 MET A C 1
ATOM 3293 O O . MET A 1 415 ? 34.444 4.013 -23.933 1.00 47.47 415 MET A O 1
#

Foldseek 3Di:
DDQPQDDPVRQLVVCCVVDPPLADPVCPQKDWQCDPVQVRWRCCCPFQNARDTDGQQWKFKFFDPPPVDFFDDPVLDQWDFFPPDDDDDADDPNFARYNQHADRDPRTDIWMFGFHTKIKGADPPDPPGIWIKTKGWTKDFLVVPCVVPVVQCPVPVVVHSQQDASQAIATESDIDMDTPNRTFFGAAEWEQWALDVLQGGFAFFAPGHYRYYFAFYKYQPDDDPPPDDRHRIDTGHDPSTDFAAAPCPPVPDPGGGDRLHAFKWFADPPPRHIHTLVSQDDDDDDDADFALWFDFPPDTQGAATFMKHADPDDFDWDAIGSNMIGTGDDRIRGRSLLSQLLVQLSVCRVVVVADDPVSSVVSSLVSSQDDRPDPRHHTGDSVSNVVSNVCRRVCNVVNNNPGDRGDDPVVVVVD

Radius of gyration: 24.04 Å; chains: 1; bounding box: 66×39×73 Å

Secondary structure (DSSP, 8-state):
-------HHHHHHHHHHHSTTSS-TT-TT-EETT-TTS-PEEE-TTTT---SEEETT-EEEEE-S---PPPPPTTT-SEEE-TT----PPP-TTSPP-TTPPPSSTTPPEEEEEEEEEEEEEPTTSTT-EEEEEEEEEEEEGGGHHHHSTTTSTTTTTTTGGGS-TT-EEEEEEEEEEEGGGEEEEEEEE-S-BSSTTS-S--S--SS-EEEEEEEEEES-SPPPTTSPPPPPEEEE-TT-B--B-TTBTTTBS--B--TTT--EEE-TTT--EEEGGG------TT-----EEEETTEEEEPPP-EEEE--SPP-EEE-STTEEEE-S-SEEETHHHHHHHHHHHHHHHTT---SHHHHHHHHHHHHT---S-TT-PPPPHHHHHHHHHHHHHHHHHHHHTS-----HHHHH--

pLDDT: mean 74.6, std 12.28, range [37.84, 92.0]

Sequence (415 aa):
MDYVQWSWDEHLKLAQETFPGHWPSDGVGCIPELGKDAQGSFNALERVGLNSDIKKNDVLLFFDIDSGEPPMPGHQALFRYSEKIREGTVPDLHGPDDPSALAPRDGVEICALLVKQVVSYCLPGTEGATCTWALGQRFSLGWRIPPRYPLRCMRIIKPYLDYLHPREHVLTDLWQAVRLHNVVAVAQLRTLRDRNPVIPPPVGTPEAPVLYWSPGCLYGLNPVPEGAIKPALEFRQESTIRVATCSFFGKGCRRKVYNPAEDRMVCCVSCKRWYHEDCSLRPLNDEEYRGETVHWRDVRIAGPATRRCPNDAAPVWQAALCGLDMRVDPPVHSWERISFGLREAGRLAKEGAIYDAAEFHAEWRAAAQVKQDSPFMARLSDSEVDEAMLVVERHGPEMAAGLRRFICNYCTEFM